Protein AF-A0A7Y5KSD4-F1 (afdb_monomer)

Sequence (475 aa):
MSKFKLSRRFFLRGAGGVAIALPLLDVMSPRTSRAAEGPKRYLVCFGGQSLGADNDTRHNLYVPDATGPLTAPFKLALAPLEGVKDRITVVSNLEIPAATGGTPPAAGRPSGFHATSLGPLFSGMRSSDNRAHSITSDQVVANAVGQETTFASLVYRVQAGWYLADSQPVGRDLMSYRGDGDPIDATVSPKQAFDSLFYNFATPDDPAASAEQDFKWRARKSVLDLVERRSERLVSKLSGADRQRLEKHWDEIRDLEMRISALPPVASGACEVPTDPGADPAQGGDNQSADVYDTNVGYSGEEQRATVFCDLVQMAFACDLTRASTLMFTMAQSHMMMNELTGDATDQHELGHGGAPGGTEAVSRGIAWHMKHFGRLVQMLADTPENGGSLLDSCAVVFLHEGGHGFGENEDNTSHSTENMACLVAGGAGGLVSGVHIDAGGLHPANVLITAMNAVGVDTNQLGEVTGTVPGLRG

Nearest PDB structures (foldseek):
  3lxq-assembly2_B  TM=6.053E-01  e=7.847E-03  Vibrio parahaemolyticus
  5m35-assembly1_B  TM=3.088E-01  e=5.120E+00  Homo sapiens

Structure (mmCIF, N/CA/C/O backbone):
data_AF-A0A7Y5KSD4-F1
#
_entry.id   AF-A0A7Y5KSD4-F1
#
loop_
_atom_site.group_PDB
_atom_site.id
_atom_site.type_symbol
_atom_site.label_atom_id
_atom_site.label_alt_id
_atom_site.label_comp_id
_atom_site.label_asym_id
_atom_site.label_entity_id
_atom_site.label_seq_id
_atom_site.pdbx_PDB_ins_code
_atom_site.Cartn_x
_atom_site.Cartn_y
_atom_site.Cartn_z
_atom_site.occupancy
_atom_site.B_iso_or_equiv
_atom_site.auth_seq_id
_atom_site.auth_comp_id
_atom_site.auth_asym_id
_atom_site.auth_atom_id
_atom_site.pdbx_PDB_model_num
ATOM 1 N N . MET A 1 1 ? -50.508 -5.362 17.317 1.00 37.38 1 MET A N 1
ATOM 2 C CA . MET A 1 1 ? -49.448 -6.011 18.119 1.00 37.38 1 MET A CA 1
ATOM 3 C C . MET A 1 1 ? -48.282 -5.042 18.235 1.00 37.38 1 MET A C 1
ATOM 5 O O . MET A 1 1 ? -47.738 -4.658 17.205 1.00 37.38 1 MET A O 1
ATOM 9 N N . SER A 1 2 ? -47.960 -4.559 19.438 1.00 36.62 2 SER A N 1
ATOM 10 C CA . SER A 1 2 ? -46.791 -3.695 19.637 1.00 36.62 2 SER A CA 1
ATOM 11 C C . SER A 1 2 ? -45.518 -4.515 19.405 1.00 36.62 2 SER A C 1
ATOM 13 O O . SER A 1 2 ? -45.383 -5.628 19.907 1.00 36.62 2 SER A O 1
ATOM 15 N N . LYS A 1 3 ? -44.603 -3.999 18.578 1.00 52.28 3 LYS A N 1
ATOM 16 C CA . LYS A 1 3 ? -43.315 -4.652 18.319 1.00 52.28 3 LYS A CA 1
ATOM 17 C C . LYS A 1 3 ? -42.427 -4.485 19.553 1.00 52.28 3 LYS A C 1
ATOM 19 O O . LYS A 1 3 ? -42.183 -3.361 19.986 1.00 52.28 3 LYS A O 1
ATOM 24 N N . PHE A 1 4 ? -41.976 -5.604 20.104 1.00 62.41 4 PHE A N 1
ATOM 25 C CA . PHE A 1 4 ? -41.055 -5.671 21.235 1.00 62.41 4 PHE A CA 1
ATOM 26 C C . PHE A 1 4 ? -39.717 -4.996 20.870 1.00 62.41 4 PHE A C 1
ATOM 28 O O . PHE A 1 4 ? -39.178 -5.256 19.796 1.00 62.41 4 PHE A O 1
ATOM 35 N N . LYS A 1 5 ? -39.212 -4.098 21.726 1.00 55.50 5 LYS A N 1
ATOM 36 C CA . LYS A 1 5 ? -37.935 -3.380 21.558 1.00 55.50 5 LYS A CA 1
ATOM 37 C C . LYS A 1 5 ? -37.132 -3.490 22.852 1.00 55.50 5 LYS A C 1
ATOM 39 O O . LYS A 1 5 ? -37.662 -3.147 23.909 1.00 55.50 5 LYS A O 1
ATOM 44 N N . LEU A 1 6 ? -35.870 -3.918 22.770 1.00 67.19 6 LEU A N 1
ATOM 45 C CA . LEU A 1 6 ? -34.928 -3.860 23.894 1.00 67.19 6 LEU A CA 1
ATOM 46 C C . LEU A 1 6 ? -33.986 -2.663 23.742 1.00 67.19 6 LEU A C 1
ATOM 48 O O . LEU A 1 6 ? -33.566 -2.320 22.642 1.00 67.19 6 LEU A O 1
ATOM 52 N N . SER A 1 7 ? -33.632 -2.042 24.865 1.00 60.62 7 SER A N 1
ATOM 53 C CA . SER A 1 7 ? -32.581 -1.022 24.922 1.00 60.62 7 SER A CA 1
ATOM 54 C C . SER A 1 7 ? -31.195 -1.672 24.873 1.00 60.62 7 SER A C 1
ATOM 56 O O . SER A 1 7 ? -31.001 -2.731 25.464 1.00 60.62 7 SER A O 1
ATOM 58 N N . ARG A 1 8 ? -30.204 -0.992 24.276 1.00 55.69 8 ARG A N 1
ATOM 59 C CA . ARG A 1 8 ? -28.777 -1.389 24.310 1.00 55.69 8 ARG A CA 1
ATOM 60 C C . ARG A 1 8 ? -28.198 -1.484 25.730 1.00 55.69 8 ARG A C 1
ATOM 62 O O . ARG A 1 8 ? -27.155 -2.083 25.929 1.00 55.69 8 ARG A O 1
ATOM 69 N N . ARG A 1 9 ? -28.871 -0.891 26.725 1.00 62.00 9 ARG A N 1
ATOM 70 C CA . ARG A 1 9 ? -28.503 -0.965 28.154 1.00 62.00 9 ARG A CA 1
ATOM 71 C C . ARG A 1 9 ? -29.255 -2.066 28.908 1.00 62.00 9 ARG A C 1
ATOM 73 O O . ARG A 1 9 ? -29.372 -2.002 30.131 1.00 62.00 9 ARG A O 1
ATOM 80 N N . PHE A 1 10 ? -29.860 -3.012 28.197 1.00 60.31 10 PHE A N 1
ATOM 81 C CA . PHE A 1 10 ? -30.589 -4.104 28.822 1.00 60.31 10 PHE A CA 1
ATOM 82 C C . PHE A 1 10 ? -29.616 -5.202 29.262 1.00 60.31 10 PHE A C 1
ATOM 84 O O . PHE A 1 10 ? -28.890 -5.760 28.447 1.00 60.31 10 PHE A O 1
ATOM 91 N N . PHE A 1 11 ? -29.638 -5.520 30.554 1.00 62.69 11 PHE A N 1
ATOM 92 C CA . PHE A 1 11 ? -28.851 -6.592 31.159 1.00 62.69 11 PHE A CA 1
ATOM 93 C C 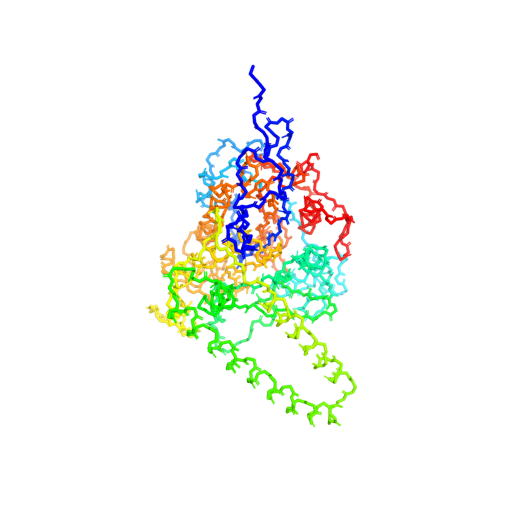. PHE A 1 11 ? -29.788 -7.681 31.667 1.00 62.69 11 PHE A C 1
ATOM 95 O O . PHE A 1 11 ? -30.827 -7.375 32.264 1.00 62.69 11 PHE A O 1
ATOM 102 N N . LEU A 1 12 ? -29.402 -8.946 31.498 1.00 55.97 12 LEU A N 1
ATOM 103 C CA . LEU A 1 12 ? -30.064 -10.036 32.206 1.00 55.97 12 LEU A CA 1
ATOM 104 C C . LEU A 1 12 ? -29.609 -9.997 33.666 1.00 55.97 12 LEU A C 1
ATOM 106 O O . LEU A 1 12 ? -28.431 -10.191 33.963 1.00 55.97 12 LEU A O 1
ATOM 110 N N . ARG A 1 13 ? -30.543 -9.704 34.575 1.00 52.41 13 ARG A N 1
ATOM 111 C CA . ARG A 1 13 ? -30.300 -9.738 36.022 1.00 52.41 13 ARG A CA 1
ATOM 112 C C . ARG A 1 13 ? -30.626 -11.129 36.550 1.00 52.41 13 ARG A C 1
ATOM 114 O O . ARG A 1 13 ? -31.793 -11.515 36.577 1.00 52.41 13 ARG A O 1
ATOM 121 N N . GLY A 1 14 ? -29.601 -11.866 36.967 1.00 52.81 14 GLY A N 1
ATOM 122 C CA . GLY A 1 14 ? -29.761 -13.146 37.653 1.00 52.81 14 GLY A CA 1
ATOM 123 C C . GLY A 1 14 ? -30.174 -12.972 39.119 1.00 52.81 14 GLY A C 1
ATOM 124 O O . GLY A 1 14 ? -29.907 -11.939 39.743 1.00 52.81 14 GLY A O 1
ATOM 125 N N . ALA A 1 15 ? -30.799 -14.003 39.693 1.00 42.38 15 ALA A N 1
ATOM 126 C CA . ALA A 1 15 ? -31.013 -14.088 41.136 1.00 42.38 15 ALA A CA 1
ATOM 127 C C . ALA A 1 15 ? -29.639 -14.182 41.830 1.00 42.38 15 ALA A C 1
ATOM 129 O O . ALA A 1 15 ? -28.967 -15.202 41.734 1.00 42.38 15 ALA A O 1
ATOM 130 N N . GLY A 1 16 ? -29.194 -13.086 42.452 1.00 50.91 16 GLY A N 1
ATOM 131 C CA . GLY A 1 16 ? -27.855 -12.962 43.051 1.00 50.91 16 GLY A CA 1
ATOM 132 C C . GLY A 1 16 ? -27.068 -11.708 42.649 1.00 50.91 16 GLY A C 1
ATOM 133 O O . GLY A 1 16 ? -25.951 -11.529 43.115 1.00 50.91 16 GLY A O 1
ATOM 134 N N . GLY A 1 17 ? -27.622 -10.826 41.807 1.00 48.84 17 GLY A N 1
ATOM 135 C CA . GLY A 1 17 ? -26.983 -9.545 41.462 1.00 48.84 17 GLY A CA 1
ATOM 136 C C . GLY A 1 17 ? -25.966 -9.613 40.317 1.00 48.84 17 GLY A C 1
ATOM 137 O O . GLY A 1 17 ? -25.404 -8.586 39.948 1.00 48.84 17 GLY A O 1
ATOM 138 N N . VAL A 1 18 ? -25.774 -10.788 39.710 1.00 38.56 18 VAL A N 1
ATOM 139 C CA . VAL A 1 18 ? -24.980 -10.950 38.484 1.00 38.56 18 VAL A CA 1
ATOM 140 C C . VAL A 1 18 ? -25.740 -10.329 37.308 1.00 38.56 18 VAL A C 1
ATOM 142 O O . VAL A 1 18 ? -26.896 -10.680 37.050 1.00 38.56 18 VAL A O 1
ATOM 145 N N . ALA A 1 19 ? -25.095 -9.394 36.611 1.00 46.62 19 ALA A N 1
ATOM 146 C CA . ALA A 1 19 ? -25.583 -8.803 35.372 1.00 46.62 19 ALA A CA 1
ATOM 147 C C . ALA A 1 19 ? -24.776 -9.373 34.202 1.00 46.62 19 ALA A C 1
ATOM 149 O O . ALA A 1 19 ? -23.569 -9.163 34.128 1.00 46.62 19 ALA A O 1
ATOM 150 N N . ILE A 1 20 ? -25.442 -10.088 33.297 1.00 46.00 20 ILE A N 1
ATOM 151 C CA . ILE A 1 20 ? -24.825 -10.564 32.054 1.00 46.00 20 ILE A CA 1
ATOM 152 C C . ILE A 1 20 ? -25.153 -9.544 30.963 1.00 46.00 20 ILE A C 1
ATOM 154 O O . ILE A 1 20 ? -26.330 -9.256 30.708 1.00 46.00 20 ILE A O 1
ATOM 158 N N . ALA A 1 21 ? -24.112 -8.962 30.362 1.00 46.50 21 ALA A N 1
ATOM 159 C CA . ALA A 1 21 ? -24.254 -8.135 29.171 1.00 46.50 21 ALA A CA 1
ATOM 160 C C . ALA A 1 21 ? -24.709 -9.025 28.010 1.00 46.50 21 ALA A C 1
ATOM 162 O O . ALA A 1 21 ? -24.154 -10.099 27.789 1.00 46.50 21 ALA A O 1
ATOM 163 N N . LEU A 1 22 ? -25.751 -8.601 27.298 1.00 44.75 22 LEU A N 1
ATOM 164 C CA . LEU A 1 22 ? -26.203 -9.312 26.109 1.00 44.75 22 LEU A CA 1
ATOM 165 C C . LEU A 1 22 ? -25.326 -8.916 24.912 1.00 44.75 22 LEU A C 1
ATOM 167 O O . LEU A 1 22 ? -25.026 -7.727 24.775 1.00 44.75 22 LEU A O 1
ATOM 171 N N . PRO A 1 23 ? -24.973 -9.858 24.018 1.00 48.41 23 PRO A N 1
ATOM 172 C CA . PRO A 1 23 ? -24.461 -9.501 22.700 1.00 48.41 23 PRO A CA 1
ATOM 173 C C . PRO A 1 23 ? -25.489 -8.626 21.970 1.00 48.41 23 PRO A C 1
ATOM 175 O O . PRO A 1 23 ? -26.685 -8.674 22.273 1.00 48.41 23 PRO A O 1
ATOM 178 N N . LEU A 1 24 ? -25.037 -7.797 21.028 1.00 50.56 24 LEU A N 1
ATOM 179 C CA . LEU A 1 24 ? -25.923 -6.882 20.311 1.00 50.56 24 LEU A CA 1
ATOM 180 C C . LEU A 1 24 ? -26.962 -7.689 19.509 1.00 50.56 24 LEU A C 1
ATOM 182 O O . LEU A 1 24 ? -26.649 -8.277 18.481 1.00 50.56 24 LEU A O 1
ATOM 186 N N . LEU A 1 25 ? -28.204 -7.741 19.996 1.00 57.50 25 LEU A N 1
ATOM 187 C CA . LEU A 1 25 ? -29.290 -8.466 19.335 1.00 57.50 25 LEU A CA 1
ATOM 188 C C . LEU A 1 25 ? -29.977 -7.568 18.301 1.00 57.50 25 LEU A C 1
ATOM 190 O O . LEU A 1 25 ? -30.224 -6.393 18.571 1.00 57.50 25 LEU A O 1
ATOM 194 N N . ASP A 1 26 ? -30.424 -8.132 17.177 1.00 53.72 26 ASP A N 1
ATOM 195 C CA . ASP A 1 26 ? -31.157 -7.405 16.122 1.00 53.72 26 ASP A CA 1
ATOM 196 C C . ASP A 1 26 ? -32.378 -6.622 16.632 1.00 53.72 26 ASP A C 1
ATOM 198 O O . ASP A 1 26 ? -32.757 -5.587 16.083 1.00 53.72 26 ASP A O 1
ATOM 202 N N . VAL A 1 27 ? -33.002 -7.092 17.717 1.00 59.44 27 VAL A N 1
ATOM 203 C CA . VAL A 1 27 ? -34.149 -6.438 18.372 1.00 59.44 27 VAL A CA 1
ATOM 204 C C . VAL A 1 27 ? -33.781 -5.117 19.075 1.00 59.44 27 VAL A C 1
ATOM 206 O O . VAL A 1 27 ? -34.668 -4.340 19.439 1.00 59.44 27 VAL A O 1
ATOM 209 N N . MET A 1 28 ? -32.484 -4.857 19.266 1.00 58.91 28 MET A N 1
ATOM 210 C CA . MET A 1 28 ? -31.927 -3.638 19.865 1.0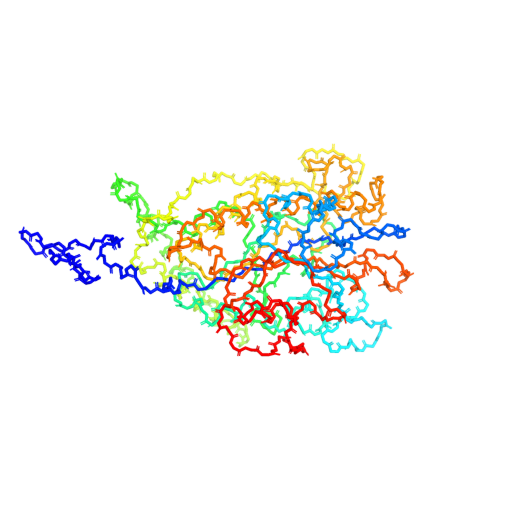0 58.91 28 MET A CA 1
ATOM 211 C C . MET A 1 28 ? -31.524 -2.583 18.824 1.00 58.91 28 MET A C 1
ATOM 213 O O . MET A 1 28 ? -31.194 -1.455 19.200 1.00 58.91 28 MET A O 1
ATOM 217 N N . SER A 1 29 ? -31.580 -2.915 17.529 1.00 51.03 29 SER A N 1
ATOM 218 C CA . SER A 1 29 ? -31.289 -1.995 16.426 1.00 51.03 29 SER A CA 1
ATOM 219 C C . SER A 1 29 ? -32.584 -1.529 15.741 1.00 51.03 29 SER A C 1
ATOM 221 O O . SER A 1 29 ? -33.428 -2.347 15.361 1.00 51.03 29 SER A O 1
ATOM 223 N N . PRO A 1 30 ? -32.805 -0.212 15.566 1.00 43.34 30 PRO A N 1
ATOM 224 C CA . PRO A 1 30 ? -33.944 0.269 14.799 1.00 43.34 30 PRO A CA 1
ATOM 225 C C . PRO A 1 30 ? -33.778 -0.118 13.321 1.00 43.34 30 PRO A C 1
ATOM 227 O O . PRO A 1 30 ? -32.923 0.418 12.631 1.00 43.34 30 PRO A O 1
ATOM 230 N N . ARG A 1 31 ? -34.644 -1.009 12.815 1.00 46.81 31 ARG A N 1
ATOM 231 C CA . ARG A 1 31 ? -34.702 -1.476 11.406 1.00 46.81 31 ARG A CA 1
ATOM 232 C C . ARG A 1 31 ? -35.009 -0.385 10.353 1.00 46.81 31 ARG A C 1
ATOM 234 O O . ARG A 1 31 ? -35.416 -0.719 9.247 1.00 46.81 31 ARG A O 1
ATOM 241 N N . THR A 1 32 ? -34.896 0.904 10.675 1.00 42.53 32 THR A N 1
ATOM 242 C CA . THR A 1 32 ? -35.321 2.006 9.786 1.00 42.53 32 THR A CA 1
ATOM 243 C C . THR A 1 32 ? -34.389 3.218 9.768 1.00 42.53 32 THR A C 1
ATOM 245 O O . THR A 1 32 ? -34.826 4.301 9.393 1.00 42.53 32 THR A O 1
ATOM 248 N N . SER A 1 33 ? -33.119 3.089 10.143 1.00 35.69 33 SER A N 1
ATOM 249 C CA . SER A 1 33 ? -32.120 4.114 9.822 1.00 35.69 33 SER A CA 1
ATOM 250 C C . SER A 1 33 ? -31.093 3.523 8.869 1.00 35.69 33 SER A C 1
ATOM 252 O O . SER A 1 33 ? -30.766 2.345 8.995 1.00 35.69 33 SER A O 1
ATOM 254 N N . ARG A 1 34 ? -30.585 4.344 7.937 1.00 42.62 34 ARG A N 1
ATOM 255 C CA . ARG A 1 34 ? -29.259 4.182 7.310 1.00 42.62 34 ARG A CA 1
ATOM 256 C C . ARG A 1 34 ? -28.337 3.439 8.286 1.00 42.62 34 ARG A C 1
ATOM 258 O O . ARG A 1 34 ? -28.354 3.804 9.467 1.00 42.62 34 ARG A O 1
ATOM 265 N N . ALA A 1 35 ? -27.632 2.407 7.810 1.00 42.16 35 ALA A N 1
ATOM 266 C CA . ALA A 1 35 ? -26.629 1.679 8.587 1.00 42.16 35 ALA A CA 1
ATOM 267 C C . ALA A 1 35 ? -25.910 2.673 9.506 1.00 42.16 35 ALA A C 1
ATOM 269 O O . ALA A 1 35 ? -25.418 3.695 9.022 1.00 42.16 35 ALA A O 1
ATOM 270 N N . ALA A 1 36 ? -25.983 2.466 10.825 1.00 46.34 36 ALA A N 1
ATOM 271 C CA . ALA A 1 36 ? -25.229 3.308 11.744 1.00 46.34 36 ALA A CA 1
ATOM 272 C C . ALA A 1 36 ? -23.771 3.233 11.282 1.00 46.34 36 ALA A C 1
ATOM 274 O O . ALA A 1 36 ? -23.275 2.122 11.105 1.00 46.34 36 ALA A O 1
ATOM 275 N N . GLU A 1 37 ? -23.142 4.373 10.981 1.00 63.62 37 GLU A N 1
ATOM 276 C CA . GLU A 1 37 ? -21.786 4.357 10.436 1.00 63.62 37 GLU A CA 1
ATOM 277 C C . GLU A 1 37 ? -20.867 3.659 11.440 1.00 63.62 37 GLU A C 1
ATOM 279 O O . GLU A 1 37 ? -20.692 4.131 12.564 1.00 63.62 37 GLU A O 1
ATOM 284 N N . GLY A 1 38 ? -20.356 2.491 11.045 1.00 71.00 38 GLY A N 1
ATOM 285 C CA . GLY A 1 38 ? -19.328 1.777 11.787 1.00 71.00 38 GLY A CA 1
ATOM 286 C C . GLY A 1 38 ? -18.033 2.585 11.847 1.00 71.00 38 GLY A C 1
ATOM 287 O O . GLY A 1 38 ? -17.894 3.581 11.121 1.00 71.00 38 GLY A O 1
ATOM 288 N N . PRO A 1 39 ? -17.086 2.177 12.705 1.00 88.62 39 PRO A N 1
ATOM 289 C CA . PRO A 1 39 ? -15.788 2.826 12.765 1.00 88.62 39 PRO A CA 1
ATOM 290 C C . PRO A 1 39 ? -15.125 2.799 11.386 1.00 88.62 39 PRO A C 1
ATOM 292 O O . PRO A 1 39 ? -15.092 1.771 10.712 1.00 88.62 39 PRO A O 1
ATOM 295 N N . LYS A 1 40 ? -14.626 3.954 10.940 1.00 93.81 40 LYS A N 1
ATOM 296 C CA . LYS A 1 40 ? -13.926 4.049 9.659 1.00 93.81 40 LYS A CA 1
ATOM 297 C C . LYS A 1 40 ? -12.508 3.519 9.811 1.00 93.81 40 LYS A C 1
ATOM 299 O O . LYS A 1 40 ? -11.871 3.745 10.840 1.00 93.81 40 LYS A O 1
ATOM 304 N N . ARG A 1 41 ? -12.027 2.819 8.787 1.00 96.88 41 ARG A N 1
ATOM 305 C CA . ARG A 1 41 ? -10.729 2.138 8.810 1.00 96.88 41 ARG A CA 1
ATOM 306 C C . ARG A 1 41 ? -9.910 2.505 7.587 1.00 96.88 41 ARG A C 1
ATOM 308 O O . ARG A 1 41 ? -10.446 2.600 6.485 1.00 96.88 41 ARG A O 1
ATOM 315 N N . TYR A 1 42 ? -8.617 2.701 7.785 1.00 98.56 42 TYR A N 1
ATOM 316 C CA . TYR A 1 42 ? -7.686 3.140 6.756 1.00 98.56 42 TYR A CA 1
ATOM 317 C C . TYR A 1 42 ? -6.541 2.149 6.607 1.00 98.56 42 TYR A C 1
ATOM 319 O O . TYR A 1 42 ? -5.934 1.745 7.600 1.00 98.56 42 TYR A O 1
ATOM 327 N N . LEU A 1 43 ? -6.245 1.771 5.368 1.00 98.75 43 LEU A N 1
ATOM 328 C CA . LEU A 1 43 ? -5.151 0.864 5.051 1.00 98.75 43 LEU A CA 1
ATOM 329 C C . LEU A 1 43 ? -4.377 1.351 3.829 1.00 98.75 43 LEU A C 1
ATOM 331 O O . LEU A 1 43 ? -4.970 1.604 2.781 1.00 98.75 43 LEU A O 1
ATOM 335 N N . VAL A 1 44 ? -3.051 1.413 3.947 1.00 98.75 44 VAL A N 1
ATOM 336 C CA . VAL A 1 44 ? -2.149 1.631 2.809 1.00 98.75 44 VAL A CA 1
ATOM 337 C C . VAL A 1 44 ? -1.323 0.376 2.567 1.00 98.75 44 VAL A C 1
ATOM 339 O O . VAL A 1 44 ? -0.549 -0.056 3.418 1.00 98.75 44 VAL A O 1
ATOM 342 N N . CYS A 1 45 ? -1.472 -0.206 1.387 1.00 98.88 45 CYS A N 1
ATOM 343 C CA . CYS A 1 45 ? -0.668 -1.310 0.895 1.00 98.88 45 CYS A CA 1
ATOM 344 C C . CYS A 1 45 ? 0.390 -0.810 -0.093 1.00 98.88 45 CYS A C 1
ATOM 346 O O . CYS A 1 45 ? 0.179 0.190 -0.784 1.00 98.88 45 CYS A O 1
ATOM 348 N N . PHE A 1 46 ? 1.501 -1.536 -0.199 1.00 98.88 46 PHE A N 1
ATOM 349 C CA . PHE A 1 46 ? 2.566 -1.225 -1.151 1.00 98.88 46 PHE A CA 1
ATOM 350 C C . PHE A 1 46 ? 3.154 -2.469 -1.813 1.00 98.88 46 PHE A C 1
ATOM 352 O O . PHE A 1 46 ? 3.446 -3.461 -1.137 1.00 98.88 46 PHE A O 1
ATOM 359 N N . GLY A 1 47 ? 3.363 -2.384 -3.125 1.00 98.44 47 GLY A N 1
ATOM 360 C CA . GLY A 1 47 ? 4.177 -3.308 -3.910 1.00 98.44 47 GLY A CA 1
ATOM 361 C C . GLY A 1 47 ? 5.405 -2.585 -4.453 1.00 98.44 47 GLY A C 1
ATOM 362 O O . GLY A 1 47 ? 5.280 -1.616 -5.199 1.00 98.44 47 GLY A O 1
ATOM 363 N N . GLY A 1 48 ? 6.593 -3.060 -4.088 1.00 97.44 48 GLY A N 1
ATOM 364 C CA . GLY A 1 48 ? 7.875 -2.507 -4.534 1.00 97.44 48 GLY A CA 1
ATOM 365 C C . GLY A 1 48 ? 8.244 -2.906 -5.961 1.00 97.44 48 GLY A C 1
ATOM 366 O O . GLY A 1 48 ? 9.256 -3.573 -6.172 1.00 97.44 48 GLY A O 1
ATOM 367 N N . GLN A 1 49 ? 7.358 -2.610 -6.910 1.00 97.44 49 GLN A N 1
ATOM 368 C CA . GLN A 1 49 ? 7.570 -2.831 -8.333 1.00 97.44 49 GLN A CA 1
ATOM 369 C C . GLN A 1 49 ? 6.945 -1.689 -9.138 1.00 97.44 49 GLN A C 1
ATOM 371 O O . GLN A 1 49 ? 5.855 -1.218 -8.816 1.00 97.44 49 GLN A O 1
ATOM 376 N N . SER A 1 50 ? 7.636 -1.256 -10.186 1.00 97.19 50 SER A N 1
ATOM 377 C CA . SER A 1 50 ? 7.129 -0.287 -11.159 1.00 97.19 50 SER A CA 1
ATOM 378 C C . SER A 1 50 ? 6.237 -0.956 -12.206 1.00 97.19 50 SER A C 1
ATOM 380 O O . SER A 1 50 ? 6.315 -2.159 -12.431 1.00 97.19 50 SER A O 1
ATOM 382 N N . LEU A 1 51 ? 5.378 -0.192 -12.884 1.00 97.25 51 LEU A N 1
ATOM 383 C CA . LEU A 1 51 ? 4.354 -0.762 -13.776 1.00 97.25 51 LEU A CA 1
ATOM 384 C C . LEU A 1 51 ? 4.889 -1.318 -15.109 1.00 97.25 51 LEU A C 1
ATOM 386 O O . LEU A 1 51 ? 4.136 -1.982 -15.830 1.00 97.25 51 LEU A O 1
ATOM 390 N N . GLY A 1 52 ? 6.151 -1.038 -15.440 1.00 94.44 52 GLY A N 1
ATOM 391 C CA . GLY A 1 52 ? 6.759 -1.343 -16.731 1.00 94.44 52 GLY A CA 1
ATOM 392 C C . GLY A 1 52 ? 8.172 -1.900 -16.652 1.00 94.44 52 GLY A C 1
ATOM 393 O O . GLY A 1 52 ? 8.794 -1.905 -15.595 1.00 94.44 52 GLY A O 1
ATOM 394 N N . ALA A 1 53 ? 8.657 -2.365 -17.802 1.00 95.69 53 ALA A N 1
ATOM 395 C CA . ALA A 1 53 ? 10.028 -2.831 -17.993 1.00 95.69 53 ALA A CA 1
ATOM 396 C C . ALA A 1 53 ? 10.811 -1.822 -18.838 1.00 95.69 53 ALA A C 1
ATOM 398 O O . ALA A 1 53 ? 10.223 -1.099 -19.650 1.00 95.69 53 ALA A O 1
ATOM 399 N N . ASP A 1 54 ? 12.128 -1.811 -18.675 1.00 95.25 54 ASP A N 1
ATOM 400 C CA . ASP A 1 54 ? 13.018 -0.921 -19.405 1.00 95.25 54 ASP A CA 1
ATOM 401 C C . ASP A 1 54 ? 12.941 -1.162 -20.911 1.00 95.25 54 ASP A C 1
ATOM 403 O O . ASP A 1 54 ? 12.984 -2.293 -21.401 1.00 95.25 54 ASP A O 1
ATOM 407 N N . ASN A 1 55 ? 12.830 -0.064 -21.657 1.00 92.94 55 ASN A N 1
ATOM 408 C CA . ASN A 1 55 ? 12.844 -0.025 -23.114 1.00 92.94 55 ASN A CA 1
ATOM 409 C C . ASN A 1 55 ? 11.779 -0.913 -23.804 1.00 92.94 55 ASN A C 1
ATOM 411 O O . ASN A 1 55 ? 11.875 -1.176 -25.005 1.00 92.94 55 ASN A O 1
ATOM 415 N N . ASP A 1 56 ? 10.719 -1.321 -23.093 1.00 93.38 56 ASP A N 1
ATOM 416 C CA . ASP A 1 56 ? 9.588 -2.062 -23.661 1.00 93.38 56 ASP A CA 1
ATOM 417 C C . ASP A 1 56 ? 8.469 -1.106 -24.112 1.00 93.38 56 ASP A C 1
ATOM 419 O O . ASP A 1 56 ? 7.920 -0.319 -23.340 1.00 93.38 56 ASP A O 1
ATOM 423 N N . THR A 1 57 ? 8.094 -1.196 -25.388 1.00 92.38 57 THR A N 1
ATOM 424 C CA . THR A 1 57 ? 7.013 -0.402 -26.004 1.00 92.38 57 THR A CA 1
ATOM 425 C C . THR A 1 57 ? 5.611 -0.728 -25.487 1.00 92.38 57 THR A C 1
ATOM 427 O O . THR A 1 57 ? 4.672 0.019 -25.747 1.00 92.38 57 THR A O 1
ATOM 430 N N . ARG A 1 58 ? 5.431 -1.855 -24.786 1.00 91.69 58 ARG A N 1
ATOM 431 C CA . ARG A 1 58 ? 4.141 -2.203 -24.167 1.00 91.69 58 ARG A CA 1
ATOM 432 C C . ARG A 1 58 ? 3.842 -1.349 -22.948 1.00 91.69 58 ARG A C 1
ATOM 434 O O . ARG A 1 58 ? 2.674 -1.247 -22.582 1.00 91.69 58 ARG A O 1
ATOM 441 N N . HIS A 1 59 ? 4.876 -0.747 -22.360 1.00 91.44 59 HIS A N 1
ATOM 442 C CA . HIS A 1 59 ? 4.832 0.145 -21.211 1.00 91.44 59 HIS A CA 1
ATOM 443 C C . HIS A 1 59 ? 4.281 -0.478 -19.922 1.00 91.44 59 HIS A C 1
ATOM 445 O O . HIS A 1 59 ? 5.017 -0.592 -18.954 1.00 91.44 59 HIS A O 1
ATOM 451 N N . ASN A 1 60 ? 3.012 -0.893 -19.884 1.00 95.81 60 ASN A N 1
ATOM 452 C CA . ASN A 1 60 ? 2.412 -1.595 -18.752 1.00 95.81 60 ASN A CA 1
ATOM 453 C C . ASN A 1 60 ? 1.281 -2.544 -19.197 1.00 95.81 60 ASN A C 1
ATOM 455 O O . ASN A 1 60 ? 0.575 -2.291 -20.174 1.00 95.81 60 ASN A O 1
ATOM 459 N N . LEU A 1 61 ? 1.042 -3.612 -18.427 1.00 97.94 61 LEU A N 1
ATOM 460 C CA . LEU A 1 61 ? -0.172 -4.439 -18.528 1.00 97.94 61 LEU A CA 1
ATOM 461 C C . LEU A 1 61 ? -0.998 -4.340 -17.239 1.00 97.94 61 LEU A C 1
ATOM 463 O O . LEU A 1 61 ? -1.471 -5.348 -16.710 1.00 97.94 61 LEU A O 1
ATOM 467 N N . TYR A 1 62 ? -1.158 -3.108 -16.752 1.00 98.38 62 TYR A N 1
ATOM 468 C CA . TYR A 1 62 ? -1.826 -2.779 -15.496 1.00 98.38 62 TYR A CA 1
ATOM 469 C C . TYR A 1 62 ? -3.034 -1.863 -15.713 1.00 98.38 62 TYR A C 1
ATOM 471 O O . TYR A 1 62 ? -4.159 -2.228 -15.383 1.00 98.38 62 TYR A O 1
ATOM 479 N N . VAL A 1 63 ? -2.823 -0.689 -16.312 1.00 98.38 63 VAL A N 1
ATOM 480 C CA . VAL A 1 63 ? -3.853 0.348 -16.457 1.00 98.38 63 VAL A CA 1
ATOM 481 C C . VAL A 1 63 ? -4.894 -0.081 -17.503 1.00 98.38 63 VAL A C 1
ATOM 483 O O . VAL A 1 63 ? -4.503 -0.436 -18.620 1.00 98.38 63 VAL A O 1
ATOM 486 N N . PRO A 1 64 ? -6.208 -0.064 -17.196 1.00 98.06 64 PRO A N 1
ATOM 487 C CA . PRO A 1 64 ? -7.259 -0.325 -18.180 1.00 98.06 64 PRO A CA 1
ATOM 488 C C . PRO A 1 64 ? -7.210 0.652 -19.361 1.00 98.06 64 PRO A C 1
ATOM 490 O O . PRO A 1 64 ? -6.918 1.830 -19.183 1.00 98.06 64 PRO A O 1
ATOM 493 N N . ASP A 1 65 ? -7.555 0.186 -20.563 1.00 95.88 65 ASP A N 1
ATOM 494 C CA . ASP A 1 65 ? -7.429 0.997 -21.788 1.00 95.88 65 ASP A CA 1
ATOM 495 C C . ASP A 1 65 ? -8.422 2.167 -21.870 1.00 95.88 65 ASP A C 1
ATOM 497 O O . ASP A 1 65 ? -8.163 3.155 -22.553 1.00 95.88 65 ASP A O 1
ATOM 501 N N . ALA A 1 66 ? -9.566 2.062 -21.191 1.00 96.94 66 ALA A N 1
ATOM 502 C CA . ALA A 1 66 ? -10.607 3.085 -21.177 1.00 96.94 66 ALA A CA 1
ATOM 503 C C . ALA A 1 66 ? -10.876 3.570 -19.751 1.00 96.94 66 ALA A C 1
ATOM 505 O O . ALA A 1 66 ? -10.876 2.778 -18.806 1.00 96.94 66 ALA A O 1
ATOM 506 N N . THR A 1 67 ? -11.121 4.871 -19.604 1.00 98.19 67 THR A N 1
ATOM 507 C CA . THR A 1 67 ? -11.609 5.483 -18.362 1.00 98.19 67 THR A CA 1
ATOM 508 C C . THR A 1 67 ? -13.114 5.256 -18.190 1.00 98.19 67 THR A C 1
ATOM 510 O O . THR A 1 67 ? -13.824 4.890 -19.130 1.00 98.19 67 THR A O 1
ATOM 513 N N . GLY A 1 68 ? -13.620 5.475 -16.976 1.00 98.06 68 GLY A N 1
ATOM 514 C CA . GLY A 1 68 ? -15.016 5.229 -16.619 1.00 98.06 68 GLY A CA 1
ATOM 515 C C . GLY A 1 68 ? -15.258 3.797 -16.124 1.00 98.06 68 GLY A C 1
ATOM 516 O O . GLY A 1 68 ? -14.358 3.202 -15.535 1.00 98.06 68 GLY A O 1
ATOM 517 N N . PRO A 1 69 ? -16.472 3.241 -16.287 1.00 98.25 69 PRO A N 1
ATOM 518 C CA . PRO A 1 69 ? -16.820 1.933 -15.732 1.00 98.25 69 PRO A CA 1
ATOM 519 C C . PRO A 1 69 ? -15.885 0.800 -16.182 1.00 98.25 69 PRO A C 1
ATOM 521 O O . PRO A 1 69 ? -15.656 0.601 -17.379 1.00 98.25 69 PRO A O 1
ATOM 524 N N . LEU A 1 70 ? -15.406 0.006 -15.222 1.00 97.75 70 LEU A N 1
ATOM 525 C CA . LEU A 1 70 ? -14.553 -1.160 -15.464 1.00 97.75 70 LEU A CA 1
ATOM 526 C C . LEU A 1 70 ? -15.379 -2.310 -16.058 1.00 97.75 70 LEU A C 1
ATOM 528 O O . LEU A 1 70 ? -15.939 -3.134 -15.342 1.00 97.75 70 LEU A O 1
ATOM 532 N N . THR A 1 71 ? -15.475 -2.349 -17.387 1.00 95.88 71 THR A N 1
ATOM 533 C CA . THR A 1 71 ? -16.300 -3.329 -18.125 1.00 95.88 71 THR A CA 1
ATOM 534 C C . THR A 1 71 ? -15.485 -4.345 -18.920 1.00 95.88 71 THR A C 1
ATOM 536 O O . THR A 1 71 ? -15.951 -5.459 -19.152 1.00 95.88 71 THR A O 1
ATOM 539 N N . ALA A 1 72 ? -14.265 -3.989 -19.325 1.00 96.94 72 ALA A N 1
ATOM 540 C CA . ALA A 1 72 ? -13.355 -4.895 -20.016 1.00 96.94 72 ALA A CA 1
ATOM 541 C C . ALA A 1 72 ? -12.689 -5.880 -19.031 1.00 96.94 72 ALA A C 1
ATOM 543 O O . ALA A 1 72 ? -12.553 -5.557 -17.844 1.00 96.94 72 ALA A O 1
ATOM 544 N N . PRO A 1 73 ? -12.251 -7.069 -19.490 1.00 97.75 73 PRO A N 1
ATOM 545 C CA . PRO A 1 73 ? -11.391 -7.954 -18.704 1.00 97.75 73 PRO A CA 1
ATOM 546 C C . PRO A 1 73 ? -10.131 -7.230 -18.224 1.00 97.75 73 PRO A C 1
ATOM 548 O O . PRO A 1 73 ? -9.583 -6.396 -18.950 1.00 97.75 73 PRO A O 1
ATOM 551 N N . PHE A 1 74 ? -9.666 -7.538 -17.013 1.00 98.31 74 PHE A N 1
ATOM 552 C CA . PHE A 1 74 ? -8.420 -6.949 -16.533 1.00 98.31 74 PHE A CA 1
ATOM 553 C C . PHE A 1 74 ? -7.203 -7.458 -17.313 1.00 98.31 74 PHE A C 1
ATOM 555 O O . PHE A 1 74 ? -7.148 -8.608 -17.751 1.00 98.31 74 PHE A O 1
ATOM 562 N N . LYS A 1 75 ? -6.209 -6.575 -17.470 1.00 98.44 75 LYS A N 1
ATOM 563 C CA . LYS A 1 75 ? -4.894 -6.916 -18.025 1.00 98.44 75 LYS A CA 1
ATOM 564 C C . LYS A 1 75 ? -4.122 -7.823 -17.062 1.00 98.44 75 LYS A C 1
ATOM 566 O O . LYS A 1 75 ? -4.492 -7.949 -15.898 1.00 98.44 75 LYS A O 1
ATOM 571 N N . LEU A 1 76 ? -3.032 -8.424 -17.546 1.00 98.50 76 LEU A N 1
ATOM 572 C CA . LEU A 1 76 ? -2.257 -9.449 -16.836 1.00 98.50 76 LEU A CA 1
ATOM 573 C C . LEU A 1 76 ? -1.953 -9.093 -15.372 1.00 98.50 76 LEU A C 1
ATOM 575 O O . LEU A 1 76 ? -2.200 -9.918 -14.497 1.00 98.50 76 LEU A O 1
ATOM 579 N N . ALA A 1 77 ? -1.483 -7.872 -15.100 1.00 98.56 77 ALA A N 1
ATOM 580 C CA . ALA A 1 77 ? -1.119 -7.465 -13.746 1.00 98.56 77 ALA A CA 1
ATOM 581 C C . ALA A 1 77 ? -2.331 -7.376 -12.801 1.00 98.56 77 ALA A C 1
ATOM 583 O O . ALA A 1 77 ? -2.203 -7.666 -11.618 1.00 98.56 77 ALA A O 1
ATOM 584 N N . LEU A 1 78 ? -3.514 -7.017 -13.315 1.00 98.75 78 LEU A N 1
ATOM 585 C CA . LEU A 1 78 ? -4.754 -6.878 -12.541 1.00 98.75 78 LEU A CA 1
ATOM 586 C C . LEU A 1 78 ? -5.676 -8.105 -12.615 1.00 98.75 78 LEU A C 1
ATOM 588 O O . LEU A 1 78 ? -6.696 -8.134 -11.931 1.00 98.75 78 LEU A O 1
ATOM 592 N N . ALA A 1 79 ? -5.343 -9.121 -13.414 1.00 98.62 79 ALA A N 1
ATOM 593 C CA . ALA A 1 79 ? -6.178 -10.306 -13.618 1.00 98.62 79 ALA A CA 1
ATOM 594 C C . ALA A 1 79 ? -6.654 -10.983 -12.310 1.00 98.62 79 ALA A C 1
ATOM 596 O O . ALA A 1 79 ? -7.818 -11.386 -12.251 1.00 98.62 79 ALA A O 1
ATOM 597 N N . PRO A 1 80 ? -5.847 -11.060 -11.228 1.00 98.75 80 PRO A N 1
ATOM 598 C CA . PRO A 1 80 ? -6.302 -11.627 -9.954 1.00 98.75 80 PRO A CA 1
ATOM 599 C C . PRO A 1 80 ? -7.448 -10.861 -9.274 1.00 98.75 80 PRO A C 1
ATOM 601 O O . PRO A 1 80 ? -8.110 -11.413 -8.400 1.00 98.75 80 PRO A O 1
ATOM 604 N N . LEU A 1 81 ? -7.704 -9.608 -9.665 1.00 98.75 81 LEU A N 1
ATOM 605 C CA . LEU A 1 81 ? -8.753 -8.761 -9.090 1.00 98.75 81 LEU A CA 1
ATOM 606 C C . LEU A 1 81 ? -10.105 -8.895 -9.789 1.00 98.75 81 LEU A C 1
ATOM 608 O O . LEU A 1 81 ? -11.044 -8.194 -9.423 1.00 98.75 81 LEU A O 1
ATOM 612 N N . GLU A 1 82 ? -10.234 -9.768 -10.790 1.00 98.44 82 GLU A N 1
ATOM 613 C CA . GLU A 1 82 ? -11.465 -9.896 -11.580 1.00 98.44 82 GLU A CA 1
ATOM 614 C C . GLU A 1 82 ? -12.703 -10.144 -10.695 1.00 98.44 82 GLU A C 1
ATOM 616 O O . GLU A 1 82 ? -13.757 -9.564 -10.941 1.00 98.44 82 GLU A O 1
ATOM 621 N N . GLY A 1 83 ? -12.555 -10.924 -9.616 1.00 98.00 83 GLY A N 1
ATOM 622 C CA . GLY A 1 83 ? -13.633 -11.217 -8.662 1.00 98.00 83 GLY A CA 1
ATOM 623 C C . GLY A 1 83 ? -14.067 -10.044 -7.773 1.00 98.00 83 GLY A C 1
ATOM 624 O O . GLY A 1 83 ? -15.164 -10.086 -7.231 1.00 98.00 83 GLY A O 1
ATOM 625 N N . VAL A 1 84 ? -13.242 -8.997 -7.653 1.00 98.25 84 VAL A N 1
ATOM 626 C CA . VAL A 1 84 ? -13.507 -7.794 -6.837 1.00 98.25 84 VAL A CA 1
ATOM 627 C C . VAL A 1 84 ? -13.522 -6.514 -7.679 1.00 98.25 84 VAL A C 1
ATOM 629 O O . VAL A 1 84 ? -13.375 -5.410 -7.157 1.00 98.25 84 VAL A O 1
ATOM 632 N N . LYS A 1 85 ? -13.684 -6.638 -9.002 1.00 97.88 85 LYS A N 1
ATOM 633 C CA . LYS A 1 85 ? -13.631 -5.518 -9.955 1.00 97.88 85 LYS A CA 1
ATOM 634 C C . LYS A 1 85 ? -14.610 -4.391 -9.622 1.00 97.88 85 LYS A C 1
ATOM 636 O O . LYS A 1 85 ? -14.278 -3.222 -9.784 1.00 97.88 85 LYS A O 1
ATOM 641 N N . ASP A 1 86 ? -15.801 -4.730 -9.137 1.00 97.75 86 ASP A N 1
ATOM 642 C CA . ASP A 1 86 ? -16.844 -3.787 -8.718 1.00 97.75 86 ASP A CA 1
ATOM 643 C C . ASP A 1 86 ? -16.534 -3.080 -7.386 1.00 97.75 86 ASP A C 1
ATOM 645 O O . ASP A 1 86 ? -17.232 -2.137 -7.015 1.00 97.75 86 ASP A O 1
ATOM 649 N N . ARG A 1 87 ? -15.488 -3.513 -6.671 1.00 98.06 87 ARG A N 1
ATOM 650 C CA . ARG A 1 87 ? -15.077 -3.013 -5.348 1.00 98.06 87 ARG A CA 1
ATOM 651 C C . ARG A 1 87 ? -13.807 -2.176 -5.364 1.00 98.06 87 ARG A C 1
ATOM 653 O O . ARG A 1 87 ? -13.371 -1.726 -4.305 1.00 98.06 87 ARG A O 1
ATOM 660 N N . ILE A 1 88 ? -13.216 -1.981 -6.541 1.00 98.44 88 ILE A N 1
ATOM 661 C CA . ILE A 1 88 ? -11.974 -1.231 -6.703 1.00 98.44 88 ILE A CA 1
ATOM 662 C C . ILE A 1 88 ? -12.125 -0.110 -7.724 1.00 98.44 88 ILE A C 1
ATOM 664 O O . ILE A 1 88 ? -12.907 -0.197 -8.669 1.00 98.44 88 ILE A O 1
ATOM 668 N N . THR A 1 89 ? -11.317 0.922 -7.553 1.00 98.88 89 THR A N 1
ATOM 669 C CA . THR A 1 89 ? -11.107 2.002 -8.503 1.00 98.88 89 THR A CA 1
ATOM 670 C C . THR A 1 89 ? -9.648 2.012 -8.917 1.00 98.88 89 THR A C 1
ATOM 672 O O . THR A 1 89 ? -8.759 1.998 -8.066 1.00 98.88 89 THR A O 1
ATOM 675 N N . VAL A 1 90 ? -9.401 2.045 -10.225 1.00 98.94 90 VAL A N 1
ATOM 676 C CA . VAL A 1 90 ? -8.060 2.277 -10.770 1.00 98.94 90 VAL A CA 1
ATOM 677 C C . VAL A 1 90 ? -7.866 3.779 -10.906 1.00 98.94 90 VAL A C 1
ATOM 679 O O . VAL A 1 90 ? -8.671 4.428 -11.569 1.00 98.94 90 VAL A O 1
ATOM 682 N N . VAL A 1 91 ? -6.811 4.332 -10.311 1.00 98.88 91 VAL A N 1
ATOM 683 C CA . VAL A 1 91 ? -6.425 5.736 -10.509 1.00 98.88 91 VAL A CA 1
ATOM 684 C C . VAL A 1 91 ? -5.098 5.755 -11.253 1.00 98.88 91 VAL A C 1
ATOM 686 O O . VAL A 1 91 ? -4.104 5.264 -10.722 1.00 98.88 91 VAL A O 1
ATOM 689 N N . SER A 1 92 ? -5.087 6.265 -12.482 1.00 98.81 92 SER A N 1
ATOM 690 C CA . SER A 1 92 ? -3.918 6.265 -13.369 1.00 98.81 92 SER A CA 1
ATOM 691 C C . SER A 1 92 ? -3.423 7.676 -13.669 1.00 98.81 92 SER A C 1
ATOM 693 O O . SER A 1 92 ? -4.029 8.654 -13.225 1.00 98.81 92 SER A O 1
ATOM 695 N N . ASN A 1 93 ? -2.334 7.765 -14.441 1.00 98.12 93 ASN A N 1
ATOM 696 C CA . ASN A 1 93 ? -1.732 9.024 -14.874 1.00 98.12 93 ASN A CA 1
ATOM 697 C C . ASN A 1 93 ? -1.365 9.913 -13.675 1.00 98.12 93 ASN A C 1
ATOM 699 O O . ASN A 1 93 ? -1.730 11.085 -13.602 1.00 98.12 93 ASN A O 1
ATOM 703 N N . LEU A 1 94 ? -0.714 9.300 -12.688 1.00 98.81 94 LEU A N 1
ATOM 704 C CA . LEU A 1 94 ? -0.156 9.973 -11.524 1.00 98.81 94 LEU A CA 1
ATOM 705 C C . LEU A 1 94 ? 1.333 10.259 -11.758 1.00 98.81 94 LEU A C 1
ATOM 707 O O . LEU A 1 94 ? 2.003 9.512 -12.476 1.00 98.81 94 LEU A O 1
ATOM 711 N N . GLU A 1 95 ? 1.859 11.298 -11.113 1.00 97.94 95 GLU A N 1
ATOM 712 C CA . GLU A 1 95 ? 3.262 11.696 -11.261 1.00 97.94 95 GLU A CA 1
ATOM 713 C C . GLU A 1 95 ? 3.877 12.180 -9.939 1.00 97.94 95 GLU A C 1
ATOM 715 O O . GLU A 1 95 ? 3.253 12.927 -9.183 1.00 97.94 95 GLU A O 1
ATOM 720 N N . ILE A 1 96 ? 5.126 11.790 -9.668 1.00 97.94 96 ILE A N 1
ATOM 721 C CA . ILE A 1 96 ? 5.974 12.462 -8.671 1.00 97.94 96 ILE A CA 1
ATOM 722 C C . ILE A 1 96 ? 7.024 13.287 -9.427 1.00 97.94 96 ILE A C 1
ATOM 724 O O . ILE A 1 96 ? 7.866 12.693 -10.112 1.00 97.94 96 ILE A O 1
ATOM 728 N N . PRO A 1 97 ? 7.035 14.627 -9.279 1.00 95.75 97 PRO A N 1
ATOM 729 C CA . PRO A 1 97 ? 8.012 15.478 -9.946 1.00 95.75 97 PRO A CA 1
ATOM 730 C C . PRO A 1 97 ? 9.449 15.085 -9.596 1.00 95.75 97 PRO A C 1
ATOM 732 O O . PRO A 1 97 ? 9.785 14.866 -8.429 1.00 95.75 97 PRO A O 1
ATOM 735 N N . ALA A 1 98 ? 10.328 15.053 -10.591 1.00 92.69 98 ALA A N 1
ATOM 736 C CA . ALA A 1 98 ? 11.743 14.747 -10.405 1.00 92.69 98 ALA A CA 1
ATOM 737 C C . ALA A 1 98 ? 12.630 15.917 -10.847 1.00 92.69 98 ALA A C 1
ATOM 739 O O . ALA A 1 98 ? 12.282 16.670 -11.756 1.00 92.69 98 ALA A O 1
ATOM 740 N N . ALA A 1 99 ? 13.793 16.071 -10.211 1.00 88.00 99 ALA A N 1
ATOM 741 C CA . ALA A 1 99 ? 14.836 16.989 -10.667 1.00 88.00 99 ALA A CA 1
ATOM 742 C C . ALA A 1 99 ? 16.160 16.265 -10.913 1.00 88.00 99 ALA A C 1
ATOM 744 O O . ALA A 1 99 ? 16.683 15.577 -10.035 1.00 88.00 99 ALA A O 1
ATOM 745 N N . THR A 1 100 ? 16.751 16.520 -12.080 1.00 82.31 100 THR A N 1
ATOM 746 C CA . THR A 1 100 ? 18.098 16.070 -12.446 1.00 82.31 100 THR A CA 1
ATOM 747 C C . THR A 1 100 ? 19.136 17.062 -11.905 1.00 82.31 100 THR A C 1
ATOM 749 O O . THR A 1 100 ? 19.721 17.859 -12.637 1.00 82.31 100 THR A O 1
ATOM 752 N N . GLY A 1 101 ? 19.314 17.054 -10.581 1.00 80.12 101 GLY A N 1
ATOM 753 C CA . GLY A 1 101 ? 20.205 17.956 -9.844 1.00 80.12 101 GLY A CA 1
ATOM 754 C C . GLY A 1 101 ? 19.521 19.195 -9.247 1.00 80.12 101 GLY A C 1
ATOM 755 O O . GLY A 1 101 ? 18.419 19.583 -9.623 1.00 80.12 101 GLY A O 1
ATOM 756 N N . GLY A 1 102 ? 20.198 19.829 -8.285 1.00 84.88 102 GLY A N 1
ATOM 757 C CA . GLY A 1 102 ? 19.647 20.955 -7.523 1.00 84.88 102 GLY A CA 1
ATOM 758 C C . GLY A 1 102 ? 18.658 20.525 -6.435 1.00 84.88 102 GLY A C 1
ATOM 759 O O . GLY A 1 102 ? 18.642 19.375 -6.003 1.00 84.88 102 GLY A O 1
ATOM 760 N N . THR A 1 103 ? 17.863 21.476 -5.940 1.00 87.25 103 THR A N 1
ATOM 761 C CA . THR A 1 103 ? 16.817 21.195 -4.948 1.00 87.25 103 THR A CA 1
ATOM 762 C C . THR A 1 103 ? 15.616 20.542 -5.636 1.00 87.25 103 THR A C 1
ATOM 764 O O . THR A 1 103 ? 15.115 21.119 -6.603 1.00 87.25 103 THR A O 1
ATOM 767 N N . PRO A 1 104 ? 15.113 19.400 -5.133 1.00 91.94 104 PRO A N 1
ATOM 768 C CA . PRO A 1 104 ? 13.907 18.777 -5.662 1.00 91.94 104 PRO A CA 1
ATOM 769 C C . PRO A 1 104 ? 12.710 19.739 -5.668 1.00 91.94 104 PRO A C 1
ATOM 771 O O . PRO A 1 104 ? 12.601 20.579 -4.758 1.00 91.94 104 PRO A O 1
ATOM 774 N N . PRO A 1 105 ? 11.791 19.614 -6.645 1.00 93.81 105 PRO A N 1
ATOM 775 C CA . PRO A 1 105 ? 10.537 20.355 -6.641 1.00 93.81 105 PRO A CA 1
ATOM 776 C C . PRO A 1 105 ? 9.735 20.072 -5.364 1.00 93.81 105 PRO A C 1
ATOM 778 O O . PRO A 1 105 ? 10.009 19.116 -4.635 1.00 93.81 105 PRO A O 1
ATOM 781 N N . ALA A 1 106 ? 8.727 20.900 -5.088 1.00 95.38 106 ALA A N 1
ATOM 782 C CA . ALA A 1 106 ? 7.778 20.602 -4.017 1.00 95.38 106 ALA A CA 1
ATOM 783 C C . ALA A 1 106 ? 7.129 19.230 -4.256 1.00 95.38 106 ALA A C 1
ATOM 785 O O . ALA A 1 106 ? 6.752 18.929 -5.387 1.00 95.38 106 ALA A O 1
ATOM 786 N N . ALA A 1 107 ? 7.047 18.415 -3.202 1.00 96.56 107 ALA A N 1
ATOM 787 C CA . ALA A 1 107 ? 6.616 17.018 -3.257 1.00 96.56 107 ALA A CA 1
ATOM 788 C C . ALA A 1 107 ? 7.400 16.153 -4.263 1.00 96.56 107 ALA A C 1
ATOM 790 O O . ALA A 1 107 ? 6.900 15.137 -4.724 1.00 96.56 107 ALA A O 1
ATOM 791 N N . GLY A 1 108 ? 8.613 16.557 -4.640 1.00 96.06 108 GLY A N 1
ATOM 792 C CA . GLY A 1 108 ? 9.402 15.875 -5.657 1.00 96.06 108 GLY A CA 1
ATOM 793 C C . GLY A 1 108 ? 10.567 15.063 -5.102 1.00 96.06 108 GLY A C 1
ATOM 794 O O . GLY A 1 108 ? 10.890 15.102 -3.910 1.00 96.06 108 GLY A O 1
ATOM 795 N N . ARG A 1 109 ? 11.254 14.358 -5.998 1.00 94.38 109 ARG A N 1
ATOM 796 C CA . ARG A 1 109 ? 12.487 13.617 -5.698 1.00 94.38 109 ARG A CA 1
ATOM 797 C C . ARG A 1 109 ? 13.717 14.222 -6.397 1.00 94.38 109 ARG A C 1
ATOM 799 O O . ARG A 1 109 ? 13.579 14.817 -7.469 1.00 94.38 109 ARG A O 1
ATOM 806 N N . PRO A 1 110 ? 14.923 14.086 -5.815 1.00 92.81 110 PRO A N 1
ATOM 807 C CA . PRO A 1 110 ? 16.174 14.284 -6.544 1.00 92.81 110 PRO A CA 1
ATOM 808 C C . PRO A 1 110 ? 16.436 13.117 -7.510 1.00 92.81 110 PRO A C 1
ATOM 810 O O . PRO A 1 110 ? 15.651 12.166 -7.592 1.00 92.81 110 PRO A O 1
ATOM 813 N N . SER A 1 111 ? 17.590 13.178 -8.177 1.00 88.94 111 SER A N 1
ATOM 814 C CA . SER A 1 111 ? 18.205 12.038 -8.854 1.00 88.94 111 SER A CA 1
ATOM 815 C C . SER A 1 111 ? 18.316 10.792 -7.955 1.00 88.94 111 SER A C 1
ATOM 817 O O . SER A 1 111 ? 18.411 10.902 -6.731 1.00 88.94 111 SER A O 1
ATOM 819 N N . GLY A 1 112 ? 18.349 9.610 -8.561 1.00 88.12 112 GLY A N 1
ATOM 820 C CA . GLY A 1 112 ? 18.022 8.328 -7.948 1.00 88.12 112 GLY A CA 1
ATOM 821 C C . GLY A 1 112 ? 16.516 8.047 -7.980 1.00 88.12 112 GLY A C 1
ATOM 822 O O . GLY A 1 112 ? 15.700 8.955 -8.123 1.00 88.12 112 GLY A O 1
ATOM 823 N N . PHE A 1 113 ? 16.131 6.785 -7.794 1.00 91.88 113 PHE A N 1
ATOM 824 C CA . PHE A 1 113 ? 14.731 6.360 -7.873 1.00 91.88 113 PHE A CA 1
ATOM 825 C C . PHE A 1 113 ? 14.244 5.720 -6.568 1.00 91.88 113 PHE A C 1
ATOM 827 O O . PHE A 1 113 ? 13.518 6.357 -5.812 1.00 91.88 113 PHE A O 1
ATOM 834 N N . HIS A 1 114 ? 14.711 4.509 -6.254 1.00 93.62 114 HIS A N 1
ATOM 835 C CA . HIS A 1 114 ? 14.122 3.667 -5.207 1.00 93.62 114 HIS A CA 1
ATOM 836 C C . HIS A 1 114 ? 13.951 4.351 -3.848 1.00 93.62 114 HIS A C 1
ATOM 838 O O . HIS A 1 114 ? 12.857 4.431 -3.314 1.00 93.62 114 HIS A O 1
ATOM 844 N N . ALA A 1 115 ? 15.035 4.856 -3.259 1.00 91.31 115 ALA A N 1
ATOM 845 C CA . ALA A 1 115 ? 14.978 5.420 -1.910 1.00 91.31 115 ALA A CA 1
ATOM 846 C C . ALA A 1 115 ? 14.489 6.883 -1.902 1.00 91.31 115 ALA A C 1
ATOM 848 O O . ALA A 1 115 ? 13.976 7.383 -0.901 1.00 91.31 115 ALA A O 1
ATOM 849 N N . THR A 1 116 ? 14.632 7.581 -3.029 1.00 93.38 116 THR A N 1
ATOM 850 C CA . THR A 1 116 ? 14.321 9.005 -3.154 1.00 93.38 116 THR A CA 1
ATOM 851 C C . THR A 1 116 ? 12.848 9.254 -3.480 1.00 93.38 116 THR A C 1
ATOM 853 O O . THR A 1 116 ? 12.354 10.334 -3.164 1.00 93.38 116 THR A O 1
ATOM 856 N N . SER A 1 117 ? 12.130 8.285 -4.058 1.00 94.25 117 SER A N 1
ATOM 857 C CA . SER A 1 117 ? 10.707 8.401 -4.406 1.00 94.25 117 SER A CA 1
ATOM 858 C C . SER A 1 117 ? 9.754 8.139 -3.231 1.00 94.25 117 SER A C 1
ATOM 860 O O . SER A 1 117 ? 8.670 8.722 -3.191 1.00 94.25 117 SER A O 1
ATOM 862 N N . LEU A 1 118 ? 10.147 7.321 -2.243 1.00 95.75 118 LEU A N 1
ATOM 863 C CA . LEU A 1 118 ? 9.239 6.859 -1.178 1.00 95.75 118 LEU A CA 1
ATOM 864 C C . LEU A 1 118 ? 8.763 7.964 -0.231 1.00 95.75 118 LEU A C 1
ATOM 866 O O . LEU A 1 118 ? 7.600 7.976 0.171 1.00 95.75 118 LEU A O 1
ATOM 870 N N . GLY A 1 119 ? 9.640 8.911 0.118 1.00 95.12 119 GLY A N 1
ATOM 871 C CA . GLY A 1 119 ? 9.276 10.058 0.958 1.00 95.12 119 GLY A CA 1
ATOM 872 C C . GLY A 1 119 ? 8.104 10.852 0.361 1.00 95.12 119 GLY A C 1
ATOM 873 O O . GLY A 1 119 ? 7.052 10.948 1.007 1.00 95.12 119 GLY A O 1
ATOM 874 N N . PRO A 1 120 ? 8.240 11.349 -0.882 1.00 97.12 120 PRO A N 1
ATOM 875 C CA . PRO A 1 120 ? 7.149 11.958 -1.634 1.00 97.12 120 PRO A CA 1
ATOM 876 C C . PRO A 1 120 ? 5.918 11.062 -1.743 1.00 97.12 120 PRO A C 1
ATOM 878 O O . PRO A 1 120 ? 4.814 11.512 -1.443 1.00 97.12 120 PRO A O 1
ATOM 881 N N . LEU A 1 121 ? 6.096 9.785 -2.090 1.00 97.94 121 LEU A N 1
ATOM 882 C CA . LEU A 1 121 ? 4.999 8.842 -2.300 1.00 97.94 121 LEU A CA 1
ATOM 883 C C . LEU A 1 121 ? 4.096 8.689 -1.063 1.00 97.94 121 LEU A C 1
ATOM 885 O O . LEU A 1 121 ? 2.874 8.770 -1.190 1.00 97.94 121 LEU A O 1
ATOM 889 N N . PHE A 1 122 ? 4.675 8.498 0.128 1.00 97.06 122 PHE A N 1
ATOM 890 C CA . PHE A 1 122 ? 3.912 8.181 1.346 1.00 97.06 122 PHE A CA 1
ATOM 891 C C . PHE A 1 122 ? 3.522 9.398 2.196 1.00 97.06 122 PHE A C 1
ATOM 893 O O . PHE A 1 122 ? 2.565 9.323 2.976 1.00 97.06 122 PHE A O 1
ATOM 900 N N . SER A 1 123 ? 4.252 10.511 2.070 1.00 97.12 123 SER A N 1
ATOM 901 C CA . SER A 1 123 ? 4.068 11.707 2.910 1.00 97.12 123 SER A CA 1
ATOM 902 C C . SER A 1 123 ? 3.783 12.992 2.132 1.00 97.12 123 SER A C 1
ATOM 904 O O . SER A 1 123 ? 3.546 14.029 2.745 1.00 97.12 123 SER A O 1
ATOM 906 N N . GLY A 1 124 ? 3.832 12.966 0.795 1.00 97.50 124 GLY A N 1
ATOM 907 C CA . GLY A 1 124 ? 3.680 14.157 -0.050 1.00 97.50 124 GLY A CA 1
ATOM 908 C C . GLY A 1 124 ? 4.763 15.222 0.163 1.00 97.50 124 GLY A C 1
ATOM 909 O O . GLY A 1 124 ? 4.638 16.335 -0.341 1.00 97.50 124 GLY A O 1
ATOM 910 N N . MET A 1 125 ? 5.809 14.923 0.936 1.00 97.00 125 MET A N 1
ATOM 911 C CA . MET A 1 125 ? 6.927 15.819 1.213 1.00 97.00 125 MET A CA 1
ATOM 912 C C . MET A 1 125 ? 8.093 15.484 0.292 1.00 97.00 125 MET A C 1
ATOM 914 O O . MET A 1 125 ? 8.425 14.310 0.125 1.00 97.00 125 MET A O 1
ATOM 918 N N . ARG A 1 126 ? 8.746 16.506 -0.273 1.00 95.69 126 ARG A N 1
ATOM 919 C CA . ARG A 1 126 ? 9.938 16.292 -1.099 1.00 95.69 126 ARG A CA 1
ATOM 920 C C . ARG A 1 126 ? 11.021 15.498 -0.361 1.00 95.69 126 ARG A C 1
ATOM 922 O O . ARG A 1 126 ? 11.209 15.650 0.848 1.00 95.69 126 ARG A O 1
ATOM 929 N N . SER A 1 127 ? 11.767 14.692 -1.106 1.00 93.88 127 SER A N 1
ATOM 930 C CA . SER A 1 127 ? 12.864 13.893 -0.555 1.00 93.88 127 SER A CA 1
ATOM 931 C C . SER A 1 127 ? 14.136 14.719 -0.349 1.00 93.88 127 SER A C 1
ATOM 933 O O . SER A 1 127 ? 14.448 15.602 -1.151 1.00 93.88 127 SER A O 1
ATOM 935 N N . SER A 1 128 ? 14.887 14.418 0.713 1.00 88.75 128 SER A N 1
ATOM 936 C CA . SER A 1 128 ? 16.157 15.082 1.048 1.00 88.75 128 SER A CA 1
ATOM 937 C C . SER A 1 128 ? 17.295 14.105 1.366 1.00 88.75 128 SER A C 1
ATOM 939 O O . SER A 1 128 ? 18.430 14.364 0.974 1.00 88.75 128 SER A O 1
ATOM 941 N N . ASP A 1 129 ? 17.018 12.993 2.052 1.00 85.88 129 ASP A N 1
ATOM 942 C CA . ASP A 1 129 ? 18.038 12.041 2.525 1.00 85.88 129 ASP A CA 1
ATOM 943 C C . ASP A 1 129 ? 17.547 10.576 2.571 1.00 85.88 129 ASP A C 1
ATOM 945 O O . ASP A 1 129 ? 17.974 9.797 3.425 1.00 85.88 129 ASP A O 1
ATOM 949 N N . ASN A 1 130 ? 16.662 10.188 1.641 1.00 85.94 130 ASN A N 1
ATOM 950 C CA . ASN A 1 130 ? 16.052 8.848 1.561 1.00 85.94 130 ASN A CA 1
ATOM 951 C C . ASN A 1 130 ? 15.118 8.492 2.734 1.00 85.94 130 ASN A C 1
ATOM 953 O O . ASN A 1 130 ? 14.856 7.319 3.002 1.00 85.94 130 ASN A O 1
ATOM 957 N N . ARG A 1 131 ? 14.607 9.501 3.446 1.00 88.75 131 ARG A N 1
ATOM 958 C CA . ARG A 1 131 ? 13.564 9.355 4.469 1.00 88.75 131 ARG A CA 1
ATOM 959 C C . ARG A 1 131 ? 12.400 10.294 4.193 1.00 88.75 131 ARG A C 1
ATOM 961 O O . ARG A 1 131 ? 12.560 11.338 3.558 1.00 88.75 131 ARG A O 1
ATOM 968 N N . ALA A 1 132 ? 11.230 9.950 4.723 1.00 90.12 132 ALA A N 1
ATOM 969 C CA . ALA A 1 132 ? 10.117 10.886 4.783 1.00 90.12 132 ALA A CA 1
ATOM 970 C C . ALA A 1 132 ? 10.318 11.859 5.956 1.00 90.12 132 ALA A C 1
ATOM 972 O O . ALA A 1 132 ? 10.325 11.462 7.120 1.00 90.12 132 ALA A O 1
ATOM 973 N N . HIS A 1 133 ? 10.453 13.151 5.652 1.00 91.19 133 HIS A N 1
ATOM 974 C CA . HIS A 1 133 ? 10.555 14.224 6.658 1.00 91.19 133 HIS A CA 1
ATOM 975 C C . HIS A 1 133 ? 9.200 14.813 7.058 1.00 91.19 133 HIS A C 1
ATOM 977 O O . HIS A 1 133 ? 9.132 15.829 7.738 1.00 91.19 133 HIS A O 1
ATOM 983 N N . SER A 1 134 ? 8.110 14.172 6.647 1.00 94.94 134 SER A N 1
ATOM 984 C CA . SER A 1 134 ? 6.756 14.502 7.077 1.00 94.94 134 SER A CA 1
ATOM 985 C C . SER A 1 134 ? 6.039 13.244 7.548 1.00 94.94 134 SER A C 1
ATOM 987 O O . SER A 1 134 ? 6.450 12.124 7.241 1.00 94.94 134 SER A O 1
ATOM 989 N N . ILE A 1 135 ? 4.992 13.444 8.344 1.00 97.12 135 ILE A N 1
ATOM 990 C CA . ILE A 1 135 ? 4.145 12.363 8.837 1.00 97.12 135 ILE A CA 1
ATOM 991 C C . ILE A 1 135 ? 3.455 11.677 7.652 1.00 97.12 135 ILE A C 1
ATOM 993 O O . ILE A 1 135 ? 2.981 12.335 6.724 1.00 97.12 135 ILE A O 1
ATOM 997 N N . THR A 1 136 ? 3.412 10.350 7.661 1.00 98.25 136 THR A N 1
ATOM 998 C CA . THR A 1 136 ? 2.785 9.574 6.584 1.00 98.25 136 THR A CA 1
ATOM 999 C C . THR A 1 136 ? 1.281 9.449 6.797 1.00 98.25 136 THR A C 1
ATOM 1001 O O . THR A 1 136 ? 0.781 9.569 7.917 1.00 98.25 136 THR A O 1
ATOM 1004 N N . SER A 1 137 ? 0.534 9.233 5.710 1.00 98.12 137 SER A N 1
ATOM 1005 C CA . SER A 1 137 ? -0.940 9.252 5.743 1.00 98.12 137 SER A CA 1
ATOM 1006 C C . SER A 1 137 ? -1.559 8.292 6.770 1.00 98.12 137 SER A C 1
ATOM 1008 O O . SER A 1 137 ? -2.525 8.641 7.445 1.00 98.12 137 SER A O 1
ATOM 1010 N N . ASP A 1 138 ? -0.973 7.111 6.950 1.00 97.44 138 ASP A N 1
ATOM 1011 C CA . ASP A 1 138 ? -1.390 6.127 7.947 1.00 97.44 138 ASP A CA 1
ATOM 1012 C C . ASP A 1 138 ? -1.240 6.655 9.377 1.00 97.44 138 ASP A C 1
ATOM 1014 O O . ASP A 1 138 ? -2.125 6.441 10.203 1.00 97.44 138 ASP A O 1
ATOM 1018 N N . GLN A 1 139 ? -0.174 7.407 9.661 1.00 97.44 139 GLN A N 1
ATOM 1019 C CA . GLN A 1 139 ? 0.066 7.997 10.977 1.00 97.44 139 GLN A CA 1
ATOM 1020 C C . GLN A 1 139 ? -0.759 9.267 11.211 1.00 97.44 139 GLN A C 1
ATOM 1022 O O . GLN A 1 139 ? -1.188 9.516 12.338 1.00 97.44 139 GLN A O 1
ATOM 1027 N N . VAL A 1 140 ? -1.070 10.035 10.159 1.00 97.69 140 VAL A N 1
ATOM 1028 C CA . VAL A 1 140 ? -2.076 11.111 10.238 1.00 97.69 140 VAL A CA 1
ATOM 1029 C C . VAL A 1 140 ? -3.423 10.533 10.678 1.00 97.69 140 VAL A C 1
ATOM 1031 O O . VAL A 1 140 ? -4.035 11.043 11.618 1.00 97.69 140 VAL A O 1
ATOM 1034 N N . VAL A 1 141 ? -3.862 9.437 10.051 1.00 96.94 141 VAL A N 1
ATOM 1035 C CA . VAL A 1 141 ? -5.113 8.763 10.421 1.00 96.94 141 VAL A CA 1
ATOM 1036 C C . VAL A 1 141 ? -5.015 8.131 11.812 1.00 96.94 141 VAL A C 1
ATOM 1038 O O . VAL A 1 141 ? -5.928 8.306 12.616 1.00 96.94 141 VAL A O 1
ATOM 1041 N N . ALA A 1 142 ? -3.909 7.465 12.152 1.00 94.62 142 ALA A N 1
ATOM 1042 C CA . ALA A 1 142 ? -3.697 6.879 13.478 1.00 94.62 142 ALA A CA 1
ATOM 1043 C C . ALA A 1 142 ? -3.809 7.920 14.605 1.00 94.62 142 ALA A C 1
ATOM 1045 O O . ALA A 1 142 ? -4.425 7.658 15.640 1.00 94.62 142 ALA A O 1
ATOM 1046 N N . ASN A 1 143 ? -3.279 9.128 14.390 1.00 94.19 143 ASN A N 1
ATOM 1047 C CA . ASN A 1 143 ? -3.409 10.236 15.336 1.00 94.19 143 ASN A CA 1
ATOM 1048 C C . ASN A 1 143 ? -4.857 10.726 15.472 1.00 94.19 143 ASN A C 1
ATOM 1050 O O . ASN A 1 143 ? -5.259 11.133 16.560 1.00 94.19 143 ASN A O 1
ATOM 1054 N N . ALA A 1 144 ? -5.642 10.674 14.393 1.00 91.88 144 ALA A N 1
ATOM 1055 C CA . ALA A 1 144 ? -7.025 11.138 14.383 1.00 91.88 144 ALA A CA 1
ATOM 1056 C C . ALA A 1 144 ? -8.024 10.115 14.956 1.00 91.88 144 ALA A C 1
ATOM 1058 O O . ALA A 1 144 ? -8.931 10.507 15.686 1.00 91.88 144 ALA A O 1
ATOM 1059 N N . VAL A 1 145 ? -7.878 8.822 14.634 1.00 85.19 145 VAL A N 1
ATOM 1060 C CA . VAL A 1 145 ? -8.885 7.786 14.960 1.00 85.19 145 VAL A CA 1
ATOM 1061 C C . VAL A 1 145 ? -8.339 6.569 15.716 1.00 85.19 145 VAL A C 1
ATOM 1063 O O . VAL A 1 145 ? -9.124 5.772 16.225 1.00 85.19 145 VAL A O 1
ATOM 1066 N N . GLY A 1 146 ? -7.017 6.414 15.832 1.00 79.50 146 GLY A N 1
ATOM 1067 C CA . GLY A 1 146 ? -6.371 5.262 16.482 1.00 79.50 146 GLY A CA 1
ATOM 1068 C C . GLY A 1 146 ? -6.331 5.321 18.015 1.00 79.50 146 GLY A C 1
ATOM 1069 O O . GLY A 1 146 ? -5.892 4.374 18.664 1.00 79.50 146 GLY A O 1
ATOM 1070 N N . GLN A 1 147 ? -6.787 6.421 18.620 1.00 79.06 147 GLN A N 1
ATOM 1071 C CA . GLN A 1 147 ? -6.832 6.578 20.083 1.00 79.06 147 GLN A CA 1
ATOM 1072 C C . GLN A 1 147 ? -8.000 5.817 20.732 1.00 79.06 147 GLN A C 1
ATOM 1074 O O . GLN A 1 147 ? -8.023 5.633 21.946 1.00 79.06 147 GLN A O 1
ATOM 1079 N N . GLU A 1 148 ? -8.966 5.361 19.930 1.00 79.12 148 GLU A N 1
ATOM 1080 C CA . GLU A 1 148 ? -10.127 4.590 20.391 1.00 79.12 148 GLU A CA 1
ATOM 1081 C C . GLU A 1 148 ? -9.895 3.070 20.358 1.00 79.12 148 GLU A C 1
ATOM 1083 O O . GLU A 1 148 ? -10.766 2.312 20.781 1.00 79.12 148 GLU A O 1
ATOM 1088 N N . THR A 1 149 ? -8.733 2.621 19.874 1.00 85.94 149 THR A N 1
ATOM 1089 C CA . THR A 1 149 ? -8.395 1.205 19.683 1.00 85.94 149 THR A CA 1
ATOM 1090 C C . THR A 1 149 ? -7.141 0.796 20.454 1.00 85.94 149 THR A C 1
ATOM 1092 O O . THR A 1 149 ? -6.329 1.634 20.862 1.00 85.94 149 THR A O 1
ATOM 1095 N N . THR A 1 150 ? -6.959 -0.514 20.658 1.00 84.94 150 THR A N 1
ATOM 1096 C CA . THR A 1 150 ? -5.799 -1.066 21.382 1.00 84.94 150 THR A CA 1
ATOM 1097 C C . THR A 1 150 ? -4.481 -0.669 20.723 1.00 84.94 150 THR A C 1
ATOM 1099 O O . THR A 1 150 ? -3.564 -0.207 21.402 1.00 84.94 150 THR A O 1
ATOM 1102 N N . PHE A 1 151 ? -4.408 -0.793 19.398 1.00 87.12 151 PHE A N 1
ATOM 1103 C CA . PHE A 1 151 ? -3.260 -0.391 18.595 1.00 87.12 151 PHE A CA 1
ATOM 1104 C C . PHE A 1 151 ? -3.621 0.857 17.794 1.00 87.12 151 PHE A C 1
ATOM 1106 O O . PHE A 1 151 ? -4.605 0.856 17.049 1.00 87.12 151 PHE A O 1
ATOM 1113 N N . ALA A 1 152 ? -2.821 1.918 17.932 1.00 90.31 152 ALA A N 1
ATOM 1114 C CA . ALA A 1 152 ? -3.039 3.160 17.184 1.00 90.31 152 ALA A CA 1
ATOM 1115 C C . ALA A 1 152 ? -2.881 2.942 15.674 1.00 90.31 152 ALA A C 1
ATOM 1117 O O . ALA A 1 152 ? -3.687 3.435 14.890 1.00 90.31 152 ALA A O 1
ATOM 1118 N N . SER A 1 153 ? -1.870 2.163 15.289 1.00 94.50 153 SER A N 1
ATOM 1119 C CA . SER A 1 153 ? -1.680 1.665 13.934 1.00 94.50 153 SER A CA 1
ATOM 1120 C C . SER A 1 153 ? -0.936 0.330 13.941 1.00 94.50 153 SER A C 1
ATOM 1122 O O . SER A 1 153 ? -0.240 0.002 14.906 1.00 94.50 153 SER A O 1
ATOM 1124 N N . LEU A 1 154 ? -1.089 -0.445 12.867 1.00 96.44 154 LEU A N 1
ATOM 1125 C CA . LEU A 1 154 ? -0.298 -1.650 12.603 1.00 96.44 154 LEU A CA 1
ATOM 1126 C C . LEU A 1 154 ? 0.591 -1.429 11.381 1.00 96.44 154 LEU A C 1
ATOM 1128 O O . LEU A 1 154 ? 0.076 -1.102 10.315 1.00 96.44 154 LEU A O 1
ATOM 1132 N N . VAL A 1 155 ? 1.899 -1.651 11.514 1.00 98.00 155 VAL A N 1
ATOM 1133 C CA . VAL A 1 155 ? 2.871 -1.519 10.417 1.00 98.00 155 VAL A CA 1
ATOM 1134 C C . VAL A 1 155 ? 3.487 -2.888 10.141 1.00 98.00 155 VAL A C 1
ATOM 1136 O O . VAL A 1 155 ? 4.245 -3.413 10.961 1.00 98.00 155 VAL A O 1
ATOM 1139 N N . TYR A 1 156 ? 3.136 -3.482 9.001 1.00 98.62 156 TYR A N 1
ATOM 1140 C CA . TYR A 1 156 ? 3.521 -4.842 8.628 1.00 98.62 156 TYR A CA 1
ATOM 1141 C C . TYR A 1 156 ? 4.253 -4.904 7.295 1.00 98.62 156 TYR A C 1
ATOM 1143 O O . TYR A 1 156 ? 4.013 -4.104 6.388 1.00 98.62 156 TYR A O 1
ATOM 1151 N N . ARG A 1 157 ? 5.141 -5.896 7.176 1.00 98.44 157 ARG A N 1
ATOM 1152 C CA . ARG A 1 157 ? 5.865 -6.192 5.940 1.00 98.44 157 ARG A CA 1
ATOM 1153 C C . ARG A 1 157 ? 5.958 -7.696 5.710 1.00 98.44 157 ARG A C 1
ATOM 1155 O O . ARG A 1 157 ? 6.392 -8.438 6.584 1.00 98.44 157 ARG A O 1
ATOM 1162 N N . VAL A 1 158 ? 5.576 -8.126 4.513 1.00 98.56 158 VAL A N 1
ATOM 1163 C CA . VAL A 1 158 ? 5.590 -9.528 4.079 1.00 98.56 158 VAL A CA 1
ATOM 1164 C C . VAL A 1 158 ? 7.009 -9.993 3.765 1.00 98.56 158 VAL A C 1
ATOM 1166 O O . VAL A 1 158 ? 7.430 -11.025 4.286 1.00 98.56 158 VAL A O 1
ATOM 1169 N N . GLN A 1 159 ? 7.748 -9.237 2.945 1.00 97.50 159 GLN A N 1
ATOM 1170 C CA . GLN A 1 159 ? 9.146 -9.535 2.636 1.00 97.50 159 GLN A CA 1
ATOM 1171 C C . GLN A 1 159 ? 9.992 -9.508 3.918 1.00 97.50 159 GLN A C 1
ATOM 1173 O O . GLN A 1 159 ? 10.180 -8.459 4.550 1.00 97.50 159 GLN A O 1
ATOM 1178 N N . ALA A 1 160 ? 10.498 -10.677 4.310 1.00 94.75 160 ALA A N 1
ATOM 1179 C CA . ALA A 1 160 ? 11.118 -10.851 5.620 1.00 94.75 160 ALA A CA 1
ATOM 1180 C C . ALA A 1 160 ? 12.527 -10.242 5.695 1.00 94.75 160 ALA A C 1
ATOM 1182 O O . ALA A 1 160 ? 12.894 -9.678 6.727 1.00 94.75 160 ALA A O 1
ATOM 1183 N N . GLY A 1 161 ? 13.294 -10.326 4.606 1.00 92.69 161 GLY A N 1
ATOM 1184 C CA . GLY A 1 161 ? 14.686 -9.885 4.536 1.00 92.69 161 GLY A CA 1
ATOM 1185 C C . GLY A 1 161 ? 15.004 -9.048 3.300 1.00 92.69 161 GLY A C 1
ATOM 1186 O O . GLY A 1 161 ? 14.215 -8.957 2.364 1.00 92.69 161 GLY A O 1
ATOM 1187 N N . TRP A 1 162 ? 16.176 -8.410 3.316 1.00 92.69 162 TRP A N 1
ATOM 1188 C CA . TRP A 1 162 ? 16.683 -7.626 2.183 1.00 92.69 162 TRP A CA 1
ATOM 1189 C C . TRP A 1 162 ? 17.214 -8.507 1.043 1.00 92.69 162 TRP A C 1
ATOM 1191 O O . TRP A 1 162 ? 17.129 -8.118 -0.112 1.00 92.69 162 TRP A O 1
ATOM 1201 N N . TYR A 1 163 ? 17.723 -9.698 1.377 1.00 92.25 163 TYR A N 1
ATOM 1202 C CA . TYR A 1 163 ? 18.242 -10.712 0.445 1.00 92.25 163 TYR A CA 1
ATOM 1203 C C . TYR A 1 163 ? 19.428 -10.289 -0.428 1.00 92.25 163 TYR A C 1
ATOM 1205 O O . TYR A 1 163 ? 19.759 -10.988 -1.377 1.00 92.25 163 TYR A O 1
ATOM 1213 N N . LEU A 1 164 ? 20.111 -9.199 -0.074 1.00 89.56 164 LEU A N 1
ATOM 1214 C CA . LEU A 1 164 ? 21.374 -8.803 -0.687 1.00 89.56 164 LEU A CA 1
ATOM 1215 C C . LEU A 1 164 ? 22.394 -8.466 0.408 1.00 89.56 164 LEU A C 1
ATOM 1217 O O . LEU A 1 164 ? 22.309 -7.410 1.034 1.00 89.56 164 LEU A O 1
ATOM 1221 N N . ALA A 1 165 ? 23.336 -9.372 0.673 1.00 84.56 165 ALA A N 1
ATOM 1222 C CA . ALA A 1 165 ? 24.215 -9.299 1.848 1.00 84.56 165 ALA A CA 1
ATOM 1223 C C . ALA A 1 165 ? 25.173 -8.092 1.850 1.00 84.56 165 ALA A C 1
ATOM 1225 O O . ALA A 1 165 ? 25.450 -7.523 2.908 1.00 84.56 165 ALA A O 1
ATOM 1226 N N . ASP A 1 166 ? 25.628 -7.662 0.673 1.00 84.12 166 ASP A N 1
ATOM 1227 C CA . ASP A 1 166 ? 26.608 -6.576 0.520 1.00 84.12 166 ASP A CA 1
ATOM 1228 C C . ASP A 1 166 ? 25.979 -5.174 0.476 1.00 84.12 166 ASP A C 1
ATOM 1230 O O . ASP A 1 166 ? 26.645 -4.180 0.174 1.00 84.12 166 ASP A O 1
ATOM 1234 N N . SER A 1 167 ? 24.688 -5.069 0.790 1.00 85.12 167 SER A N 1
ATOM 1235 C CA . SER A 1 167 ? 23.972 -3.801 0.849 1.00 85.12 167 SER A CA 1
ATOM 1236 C C . SER A 1 167 ? 22.970 -3.782 2.004 1.00 85.12 167 SER A C 1
ATOM 1238 O O . SER A 1 167 ? 22.644 -4.796 2.613 1.00 85.12 167 SER A O 1
ATOM 1240 N N . GLN A 1 168 ? 22.489 -2.590 2.333 1.00 87.56 168 GLN A N 1
ATOM 1241 C CA . GLN A 1 168 ? 21.393 -2.375 3.274 1.00 87.56 168 GLN A CA 1
ATOM 1242 C C . GLN A 1 168 ? 20.204 -1.790 2.499 1.00 87.56 168 GLN A C 1
ATOM 1244 O O . GLN A 1 168 ? 20.411 -1.181 1.449 1.00 87.56 168 GLN A O 1
ATOM 1249 N N . PRO A 1 169 ? 18.965 -1.907 3.000 1.00 89.50 169 PRO A N 1
ATOM 1250 C CA . PRO A 1 169 ? 17.799 -1.389 2.286 1.00 89.50 169 PRO A CA 1
ATOM 1251 C C . PRO A 1 169 ? 17.767 0.147 2.185 1.00 89.50 169 PRO A C 1
ATOM 1253 O O . PRO A 1 169 ? 17.148 0.682 1.273 1.00 89.50 169 PRO A O 1
ATOM 1256 N N . VAL A 1 170 ? 18.434 0.877 3.093 1.00 90.62 170 VAL A N 1
ATOM 1257 C CA . VAL A 1 170 ? 18.531 2.358 3.089 1.00 90.62 170 VAL A CA 1
ATOM 1258 C C . VAL A 1 170 ? 17.155 3.034 2.916 1.00 90.62 170 VAL A C 1
ATOM 1260 O O . VAL A 1 170 ? 16.954 3.872 2.042 1.00 90.62 170 VAL A O 1
ATOM 1263 N N . GLY A 1 171 ? 16.181 2.648 3.745 1.00 90.38 171 GLY A N 1
ATOM 1264 C CA . GLY A 1 171 ? 14.842 3.248 3.770 1.00 90.38 171 GLY A CA 1
ATOM 1265 C C . GLY A 1 171 ? 13.844 2.675 2.761 1.00 90.38 171 GLY A C 1
ATOM 1266 O O . GLY A 1 171 ? 12.657 2.969 2.860 1.00 90.38 171 GLY A O 1
ATOM 1267 N N . ARG A 1 172 ? 14.280 1.798 1.848 1.00 95.12 172 ARG A N 1
ATOM 1268 C CA . ARG A 1 172 ? 13.407 1.101 0.878 1.00 95.12 172 ARG A CA 1
ATOM 1269 C C . ARG A 1 172 ? 12.435 0.106 1.501 1.00 95.12 172 ARG A C 1
ATOM 1271 O O . ARG A 1 172 ? 11.553 -0.431 0.834 1.00 95.12 172 ARG A O 1
ATOM 1278 N N . ASP A 1 173 ? 12.628 -0.152 2.780 1.00 95.06 173 ASP A N 1
ATOM 1279 C CA . ASP A 1 173 ? 11.915 -1.132 3.566 1.00 95.06 173 ASP A CA 1
ATOM 1280 C C . ASP A 1 173 ? 10.957 -0.487 4.586 1.00 95.06 173 ASP A C 1
ATOM 1282 O O . ASP A 1 173 ? 10.367 -1.193 5.410 1.00 95.06 173 ASP A O 1
ATOM 1286 N N . LEU A 1 174 ? 10.779 0.840 4.485 1.00 94.75 174 LEU A N 1
ATOM 1287 C CA . LEU A 1 174 ? 9.972 1.691 5.358 1.00 94.75 174 LEU A CA 1
ATOM 1288 C C . LEU A 1 174 ? 8.807 2.340 4.591 1.00 94.75 174 LEU A C 1
ATOM 1290 O O . LEU A 1 174 ? 8.977 2.848 3.486 1.00 94.75 174 LEU A O 1
ATOM 1294 N N . MET A 1 175 ? 7.627 2.371 5.216 1.00 95.81 175 MET A N 1
ATOM 1295 C CA . MET A 1 175 ? 6.442 3.094 4.714 1.00 95.81 175 MET A CA 1
ATOM 1296 C C . MET A 1 175 ? 5.927 4.160 5.677 1.00 95.81 175 MET A C 1
ATOM 1298 O O . MET A 1 175 ? 5.333 5.139 5.237 1.00 95.81 175 MET A O 1
ATOM 1302 N N . SER A 1 176 ? 6.121 3.955 6.979 1.00 97.50 176 SER A N 1
ATOM 1303 C CA . SER A 1 176 ? 5.441 4.708 8.028 1.00 97.50 176 SER A CA 1
ATOM 1304 C C . SER A 1 176 ? 6.425 5.591 8.781 1.00 97.50 176 SER A C 1
ATOM 1306 O O . SER A 1 176 ? 7.455 5.114 9.258 1.00 97.50 176 SER A O 1
ATOM 1308 N N . TYR A 1 177 ? 6.096 6.873 8.917 1.00 96.81 177 TYR A N 1
ATOM 1309 C CA . TYR A 1 177 ? 6.896 7.850 9.651 1.00 96.81 177 TYR A 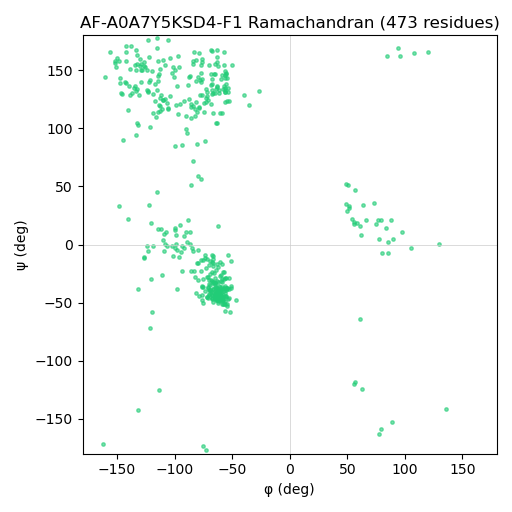CA 1
ATOM 1310 C C . TYR A 1 177 ? 5.997 8.692 10.550 1.00 96.81 177 TYR A C 1
ATOM 1312 O O . TYR A 1 177 ? 4.947 9.178 10.126 1.00 96.81 177 TYR A O 1
ATOM 1320 N N . ARG A 1 178 ? 6.442 8.923 11.790 1.00 92.50 178 ARG A N 1
ATOM 1321 C CA . ARG A 1 178 ? 5.753 9.818 12.737 1.00 92.50 178 ARG A CA 1
ATOM 1322 C C . ARG A 1 178 ? 5.901 11.304 12.359 1.00 92.50 178 ARG A C 1
ATOM 1324 O O . ARG A 1 178 ? 5.192 12.138 12.914 1.00 92.50 178 ARG A O 1
ATOM 1331 N N . GLY A 1 179 ? 6.803 11.623 11.428 1.00 90.38 179 GLY A N 1
ATOM 1332 C CA . GLY A 1 179 ? 7.223 12.978 11.053 1.00 90.38 179 GLY A CA 1
ATOM 1333 C C . GLY A 1 179 ? 8.720 13.191 11.283 1.00 90.38 179 GLY A C 1
ATOM 1334 O O . GLY A 1 179 ? 9.360 12.370 11.934 1.00 90.38 179 GLY A O 1
ATOM 1335 N N . ASP A 1 180 ? 9.286 14.263 10.720 1.00 88.06 180 ASP A N 1
ATOM 1336 C CA . ASP A 1 180 ? 10.675 14.701 10.953 1.00 88.06 180 ASP A CA 1
ATOM 1337 C C . ASP A 1 180 ? 11.751 13.604 10.768 1.00 88.06 180 ASP A C 1
ATOM 1339 O O . ASP A 1 180 ? 12.781 13.592 11.447 1.00 88.06 180 ASP A O 1
ATOM 1343 N N . GLY A 1 181 ? 11.513 12.640 9.870 1.00 88.12 181 GLY A N 1
ATOM 1344 C CA . GLY A 1 181 ? 12.452 11.550 9.603 1.00 88.12 181 GLY A CA 1
ATOM 1345 C C . GLY A 1 181 ? 12.500 10.459 10.681 1.00 88.12 181 GLY A C 1
ATOM 1346 O O . GLY A 1 181 ? 13.481 9.712 10.701 1.00 88.12 181 GLY A O 1
ATOM 1347 N N . ASP A 1 182 ? 11.483 10.368 11.553 1.00 91.06 182 ASP A N 1
ATOM 1348 C CA . ASP A 1 182 ? 11.293 9.346 12.601 1.00 91.06 182 ASP A CA 1
ATOM 1349 C C . ASP A 1 182 ? 10.499 8.134 12.055 1.00 91.06 182 ASP A C 1
ATOM 1351 O O . ASP A 1 182 ? 9.263 8.203 11.977 1.00 91.06 182 ASP A O 1
ATOM 1355 N N . PRO A 1 183 ? 11.172 7.049 11.612 1.00 93.31 183 PRO A N 1
ATOM 1356 C CA . PRO A 1 183 ? 10.508 5.902 11.002 1.00 93.31 183 PRO A CA 1
ATOM 1357 C C . PRO A 1 183 ? 9.813 5.003 12.031 1.00 93.31 183 PRO A C 1
ATOM 1359 O O . PRO A 1 183 ? 10.155 4.975 13.215 1.00 93.31 183 PRO A O 1
ATOM 1362 N N . ILE A 1 184 ? 8.856 4.214 11.549 1.00 93.81 184 ILE A N 1
ATOM 1363 C CA . ILE A 1 184 ? 8.242 3.107 12.282 1.00 93.81 184 ILE A CA 1
ATOM 1364 C C . ILE A 1 184 ? 8.613 1.811 11.567 1.00 93.81 184 ILE A C 1
ATOM 1366 O O . ILE A 1 184 ? 8.188 1.581 10.434 1.00 93.81 184 ILE A O 1
ATOM 1370 N N . ASP A 1 185 ? 9.398 0.969 12.236 1.00 92.19 185 ASP A N 1
ATOM 1371 C CA . ASP A 1 185 ? 9.806 -0.321 11.688 1.00 92.19 185 ASP A CA 1
ATOM 1372 C C . ASP A 1 185 ? 8.609 -1.268 11.563 1.00 92.19 185 ASP A C 1
ATOM 1374 O O . ASP A 1 185 ? 7.765 -1.379 12.458 1.00 92.19 185 ASP A O 1
ATOM 1378 N N . ALA A 1 186 ? 8.556 -1.985 10.444 1.00 95.25 186 ALA A N 1
ATOM 1379 C CA . ALA A 1 186 ? 7.512 -2.962 10.201 1.00 95.25 186 ALA A CA 1
ATOM 1380 C C . ALA A 1 186 ? 7.760 -4.256 10.988 1.00 95.25 186 ALA A C 1
ATOM 1382 O O . ALA A 1 186 ? 8.873 -4.785 11.025 1.00 95.25 186 ALA A O 1
ATOM 1383 N N . THR A 1 187 ? 6.696 -4.837 11.544 1.00 96.50 187 THR A N 1
ATOM 1384 C CA . THR A 1 187 ? 6.754 -6.224 12.020 1.00 96.50 187 THR A CA 1
ATOM 1385 C C . THR A 1 187 ? 6.741 -7.161 10.813 1.00 96.50 187 THR A C 1
ATOM 1387 O O . THR A 1 187 ? 5.804 -7.142 10.015 1.00 96.50 187 THR A O 1
ATOM 1390 N N . VAL A 1 188 ? 7.784 -7.987 10.692 1.00 95.69 188 VAL A N 1
ATOM 1391 C CA . VAL A 1 188 ? 7.973 -8.947 9.584 1.00 95.69 188 VAL A CA 1
ATOM 1392 C C . VAL A 1 188 ? 7.609 -10.386 9.941 1.00 95.69 188 VAL A C 1
ATOM 1394 O O . VAL A 1 188 ? 7.576 -11.259 9.074 1.00 95.69 188 VAL A O 1
ATOM 1397 N N . SER A 1 189 ? 7.367 -10.649 11.226 1.00 96.06 189 SER A N 1
ATOM 1398 C CA . SER A 1 189 ? 7.044 -11.973 11.747 1.00 96.06 189 SER A CA 1
ATOM 1399 C C . SER A 1 189 ? 5.529 -12.147 11.887 1.00 96.06 189 SER A C 1
ATOM 1401 O O . SER A 1 189 ? 4.934 -11.499 12.756 1.00 96.06 189 SER A O 1
ATOM 1403 N N . PRO A 1 190 ? 4.885 -13.020 11.086 1.00 95.19 190 PRO A N 1
ATOM 1404 C CA . PRO A 1 190 ? 3.474 -13.336 11.261 1.00 95.19 190 PRO A CA 1
ATOM 1405 C C . PRO A 1 190 ? 3.161 -13.893 12.649 1.00 95.19 190 PRO A C 1
ATOM 1407 O O . PRO A 1 190 ? 2.149 -13.512 13.235 1.00 95.19 190 PRO A O 1
ATOM 1410 N N . LYS A 1 191 ? 4.039 -14.732 13.221 1.00 92.50 191 LYS A N 1
ATOM 1411 C CA . LYS A 1 191 ? 3.838 -15.254 14.577 1.00 92.50 191 LYS A CA 1
ATOM 1412 C C . LYS A 1 191 ? 3.871 -14.150 15.626 1.00 92.50 191 LYS A C 1
ATOM 1414 O O . LYS A 1 191 ? 3.014 -14.115 16.507 1.00 92.50 191 LYS A O 1
ATOM 1419 N N . GLN A 1 192 ? 4.8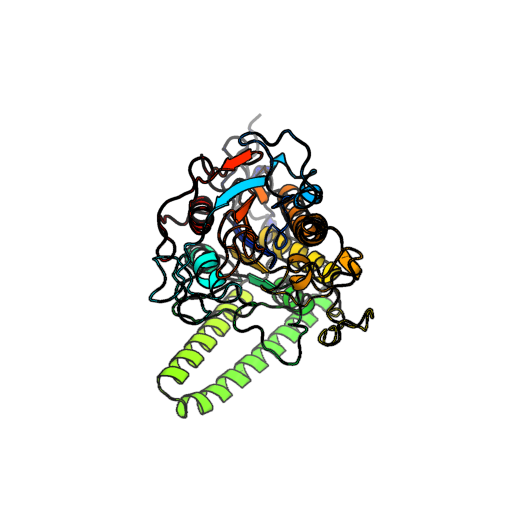32 -13.231 15.526 1.00 88.75 192 GLN A N 1
ATOM 1420 C CA . GLN A 1 192 ? 4.906 -12.088 16.434 1.00 88.75 192 GLN A CA 1
ATOM 1421 C C . GLN A 1 192 ? 3.681 -11.180 16.291 1.00 88.75 192 GLN A C 1
ATOM 1423 O O . GLN A 1 192 ? 3.155 -10.719 17.300 1.00 88.75 192 GLN A O 1
ATOM 1428 N N . ALA A 1 193 ? 3.216 -10.930 15.065 1.00 91.00 193 ALA A N 1
ATOM 1429 C CA . ALA A 1 193 ? 2.032 -10.117 14.813 1.00 91.00 193 ALA A CA 1
ATOM 1430 C C . ALA A 1 193 ? 0.758 -10.769 15.379 1.00 91.00 193 ALA A C 1
ATOM 1432 O O . ALA A 1 193 ? 0.002 -10.103 16.087 1.00 91.00 193 ALA A O 1
ATOM 1433 N N . PHE A 1 194 ? 0.564 -12.071 15.141 1.00 91.62 194 PHE A N 1
ATOM 1434 C CA . PHE A 1 194 ? -0.529 -12.858 15.716 1.00 91.62 194 PHE A CA 1
ATOM 1435 C C . PHE A 1 194 ? -0.517 -12.804 17.243 1.00 91.62 194 PHE A C 1
ATOM 1437 O O . PHE A 1 194 ? -1.526 -12.457 17.858 1.00 91.62 194 PHE A O 1
ATOM 1444 N N . ASP A 1 195 ? 0.641 -13.085 17.850 1.00 86.00 195 ASP A N 1
ATOM 1445 C CA . ASP A 1 195 ? 0.792 -13.017 19.297 1.00 86.00 195 ASP A CA 1
ATOM 1446 C C . ASP A 1 195 ? 0.445 -11.614 19.786 1.00 86.00 195 ASP A C 1
ATOM 1448 O O . ASP A 1 195 ? -0.401 -11.472 20.652 1.00 86.00 195 ASP A O 1
ATOM 1452 N N . SER A 1 196 ? 1.013 -10.555 19.214 1.00 85.25 196 SER A N 1
ATOM 1453 C CA . SER A 1 196 ? 0.707 -9.189 19.649 1.00 85.25 196 SER A CA 1
ATOM 1454 C C . SER A 1 196 ? -0.792 -8.865 19.608 1.00 85.25 196 SER A C 1
ATOM 1456 O O . SER A 1 196 ? -1.300 -8.304 20.576 1.00 85.25 196 SER A O 1
ATOM 1458 N N . LEU A 1 197 ? -1.509 -9.244 18.544 1.00 86.19 197 LEU A N 1
ATOM 1459 C CA . LEU A 1 197 ? -2.932 -8.926 18.373 1.00 86.19 197 LEU A CA 1
ATOM 1460 C C . LEU A 1 197 ? -3.849 -9.722 19.308 1.00 86.19 197 LEU A C 1
ATOM 1462 O O . LEU A 1 197 ? -4.761 -9.154 19.910 1.00 86.19 197 LEU A O 1
ATOM 1466 N N . PHE A 1 198 ? -3.616 -11.029 19.432 1.00 84.12 198 PHE A N 1
ATOM 1467 C CA . PHE A 1 198 ? -4.578 -11.944 20.054 1.00 84.12 198 PHE A CA 1
ATOM 1468 C C . PHE A 1 198 ? -4.165 -12.424 21.444 1.00 84.12 198 PHE A C 1
ATOM 1470 O O . PHE A 1 198 ? -4.920 -13.120 22.121 1.00 84.12 198 PHE A O 1
ATOM 1477 N N . TYR A 1 199 ? -3.001 -11.998 21.933 1.00 74.62 199 TYR A N 1
ATOM 1478 C CA . TYR A 1 199 ? -2.469 -12.443 23.215 1.00 74.62 199 TYR A CA 1
ATOM 1479 C C . TYR A 1 199 ? -3.318 -12.100 24.440 1.00 74.62 199 TYR A C 1
ATOM 1481 O O . TYR A 1 199 ? -3.130 -12.742 25.467 1.00 74.62 199 TYR A O 1
ATOM 1489 N N . ASN A 1 200 ? -4.240 -11.136 24.375 1.00 69.50 200 ASN A N 1
ATOM 1490 C CA . ASN A 1 200 ? -5.166 -10.833 25.477 1.00 69.50 200 ASN A CA 1
ATOM 1491 C C . ASN A 1 200 ? -6.633 -11.178 25.154 1.00 69.50 200 ASN A C 1
ATOM 1493 O O . ASN A 1 200 ? -7.537 -10.742 25.859 1.00 69.50 200 ASN A O 1
ATOM 1497 N N . PHE A 1 201 ? -6.902 -11.942 24.091 1.00 71.50 201 PHE A N 1
ATOM 1498 C CA . PHE A 1 201 ? -8.262 -12.411 23.828 1.00 71.50 201 PHE A CA 1
ATOM 1499 C C . PHE A 1 201 ? -8.632 -13.494 24.828 1.00 71.50 201 PHE A C 1
ATOM 1501 O O . PHE A 1 201 ? -7.923 -14.491 24.958 1.00 71.50 201 PHE A O 1
ATOM 1508 N N . ALA A 1 202 ? -9.750 -13.316 25.526 1.00 60.84 202 ALA A N 1
ATOM 1509 C CA . ALA A 1 202 ? -10.263 -14.374 26.377 1.00 60.84 202 ALA A CA 1
ATOM 1510 C C . ALA A 1 202 ? -10.654 -15.576 25.503 1.00 60.84 202 ALA A C 1
ATOM 1512 O O . ALA A 1 202 ? -11.347 -15.417 24.499 1.00 60.84 202 ALA A O 1
ATOM 1513 N N . THR A 1 203 ? -10.248 -16.775 25.914 1.00 59.81 203 THR A N 1
ATOM 1514 C CA . THR A 1 203 ? -10.823 -18.045 25.457 1.00 59.81 203 THR A CA 1
ATOM 1515 C C . THR A 1 203 ? -11.913 -18.439 26.459 1.00 59.81 203 THR A C 1
ATOM 1517 O O . THR A 1 203 ? -11.621 -19.129 27.436 1.00 59.81 203 THR A O 1
ATOM 1520 N N . PRO A 1 204 ? -13.163 -17.948 26.306 1.00 52.50 204 PRO A N 1
ATOM 1521 C CA . PRO A 1 204 ? -14.203 -18.097 27.329 1.00 52.50 204 PRO A CA 1
ATOM 1522 C C . PRO A 1 204 ? -14.505 -19.551 27.718 1.00 52.50 204 PRO A C 1
ATOM 1524 O O . PRO A 1 204 ? -14.956 -19.787 28.838 1.00 52.50 204 PRO A O 1
ATOM 1527 N N . ASP A 1 205 ? -14.208 -20.511 26.842 1.00 60.59 205 ASP A N 1
ATOM 1528 C CA . ASP A 1 205 ? -14.546 -21.922 27.036 1.00 60.59 205 ASP A CA 1
ATOM 1529 C C . ASP A 1 205 ? -13.385 -22.790 27.567 1.00 60.59 205 ASP A C 1
ATOM 1531 O O . ASP A 1 205 ? -13.581 -23.985 27.792 1.00 60.59 205 ASP A O 1
ATOM 1535 N N . ASP A 1 206 ? -12.197 -22.219 27.821 1.00 67.62 206 ASP A N 1
ATOM 1536 C CA . ASP A 1 206 ? -11.046 -22.950 28.380 1.00 67.62 206 ASP A CA 1
ATOM 1537 C C . ASP A 1 206 ? -10.368 -22.189 29.545 1.00 67.62 206 ASP A C 1
ATOM 1539 O O . ASP A 1 206 ? -9.468 -21.363 29.349 1.00 67.62 206 ASP A O 1
ATOM 1543 N N . PRO A 1 207 ? -10.755 -22.491 30.801 1.00 69.19 207 PRO A N 1
ATOM 1544 C CA . PRO A 1 207 ? -10.155 -21.888 31.989 1.00 69.19 207 PRO A CA 1
ATOM 1545 C C . PRO A 1 207 ? -8.649 -22.147 32.143 1.00 69.19 207 PRO A C 1
ATOM 1547 O O . PRO A 1 207 ? -7.960 -21.343 32.774 1.00 69.19 207 PRO A O 1
ATOM 1550 N N . ALA A 1 208 ? -8.126 -23.257 31.608 1.00 73.62 208 ALA A N 1
ATOM 1551 C CA . ALA A 1 208 ? -6.704 -23.579 31.695 1.00 73.62 208 ALA A CA 1
ATOM 1552 C C . ALA A 1 208 ? -5.894 -22.732 30.707 1.00 73.62 208 ALA A C 1
ATOM 1554 O O . ALA A 1 208 ? -4.874 -22.159 31.099 1.00 73.62 208 ALA A O 1
ATOM 1555 N N . ALA A 1 209 ? -6.388 -22.575 29.475 1.00 67.88 209 ALA A N 1
ATOM 1556 C CA . ALA A 1 209 ? -5.793 -21.676 28.486 1.00 67.88 209 ALA A CA 1
ATOM 1557 C C . ALA A 1 209 ? -5.796 -20.218 28.975 1.00 67.88 209 ALA A C 1
ATOM 1559 O O . ALA A 1 209 ? -4.768 -19.540 28.914 1.00 67.88 209 ALA A O 1
ATOM 1560 N N . SER A 1 210 ? -6.909 -19.762 29.561 1.00 65.88 210 SER A N 1
ATOM 1561 C CA . SER A 1 210 ? -7.010 -18.419 30.143 1.00 65.88 210 SER A CA 1
ATOM 1562 C C . SER A 1 210 ? -6.019 -18.197 31.300 1.00 65.88 210 SER A C 1
ATOM 1564 O O . SER A 1 210 ? -5.391 -17.139 31.390 1.00 65.88 210 SER A O 1
ATOM 1566 N N . ALA A 1 211 ? -5.809 -19.200 32.161 1.00 70.56 211 ALA A N 1
ATOM 1567 C CA . ALA A 1 211 ? -4.836 -19.119 33.252 1.00 70.56 211 ALA A CA 1
ATOM 1568 C C . ALA A 1 211 ? -3.376 -19.116 32.758 1.00 70.56 211 ALA A C 1
ATOM 1570 O O . ALA A 1 211 ? -2.543 -18.383 33.297 1.00 70.56 211 ALA A O 1
ATOM 1571 N N . GLU A 1 212 ? -3.049 -19.906 31.731 1.00 73.38 212 GLU A N 1
ATOM 1572 C CA . GLU A 1 212 ? -1.716 -19.902 31.114 1.00 73.38 212 GLU A CA 1
ATOM 1573 C C . GLU A 1 212 ? -1.402 -18.543 30.466 1.00 73.38 212 GLU A C 1
ATOM 1575 O O . GLU A 1 212 ? -0.293 -18.017 30.601 1.00 73.38 212 GLU A O 1
ATOM 1580 N N . GLN A 1 213 ? -2.391 -17.951 29.800 1.00 67.94 213 GLN A N 1
ATOM 1581 C CA . GLN A 1 213 ? -2.306 -16.633 29.181 1.00 67.94 213 GLN A CA 1
ATOM 1582 C C . GLN A 1 213 ? -2.072 -15.526 30.222 1.00 67.94 213 GLN A C 1
ATOM 1584 O O . GLN A 1 213 ? -1.125 -14.749 30.083 1.00 67.94 213 GLN A O 1
ATOM 1589 N N . ASP A 1 214 ? -2.842 -15.512 31.318 1.00 70.69 214 ASP A N 1
ATOM 1590 C CA . ASP A 1 214 ? -2.641 -14.585 32.445 1.00 70.69 214 ASP A CA 1
ATOM 1591 C C . ASP A 1 214 ? -1.254 -14.756 33.093 1.00 70.69 214 ASP A C 1
ATOM 1593 O O . ASP A 1 214 ? -0.577 -13.771 33.403 1.00 70.69 214 ASP A O 1
ATOM 1597 N N . PHE A 1 215 ? -0.766 -15.994 33.239 1.00 76.38 215 PHE A N 1
ATOM 1598 C CA . PHE A 1 215 ? 0.586 -16.241 33.743 1.00 76.38 215 PHE A CA 1
ATOM 1599 C C . PHE A 1 215 ? 1.659 -15.647 32.824 1.00 76.38 215 PHE A C 1
ATOM 1601 O O . PHE A 1 215 ? 2.538 -14.911 33.291 1.00 76.38 215 PHE A O 1
ATOM 1608 N N . LYS A 1 216 ? 1.584 -15.928 31.515 1.00 72.50 216 LYS A N 1
ATOM 1609 C CA . LYS A 1 216 ? 2.514 -15.355 30.535 1.00 72.50 216 LYS A CA 1
ATOM 1610 C C . LYS A 1 216 ? 2.460 -13.822 30.589 1.00 72.50 216 LYS A C 1
ATOM 1612 O O . LYS A 1 216 ? 3.508 -13.186 30.456 1.00 72.50 216 LYS A O 1
ATOM 1617 N N . TRP A 1 217 ? 1.276 -13.233 30.797 1.00 70.94 217 TRP A N 1
ATOM 1618 C CA . TRP A 1 217 ? 1.085 -11.778 30.781 1.00 70.94 217 TRP A CA 1
ATOM 1619 C C . TRP A 1 217 ? 1.814 -11.127 31.945 1.00 70.94 217 TRP A C 1
ATOM 1621 O O . TRP A 1 217 ? 2.624 -10.217 31.761 1.00 70.94 217 TRP A O 1
ATOM 1631 N N . ARG A 1 218 ? 1.610 -11.667 33.148 1.00 72.00 218 ARG A N 1
ATOM 1632 C CA . ARG A 1 218 ? 2.310 -11.210 34.351 1.00 72.00 218 ARG A CA 1
ATOM 1633 C C . ARG A 1 218 ? 3.822 -11.366 34.221 1.00 72.00 218 ARG A C 1
ATOM 1635 O O . ARG A 1 218 ? 4.559 -10.495 34.678 1.00 72.00 218 ARG A O 1
ATOM 1642 N N . ALA A 1 219 ? 4.287 -12.435 33.571 1.00 76.50 219 ALA A N 1
ATOM 1643 C CA . ALA A 1 219 ? 5.707 -12.626 33.301 1.00 76.50 219 ALA A CA 1
ATOM 1644 C C . ALA A 1 219 ? 6.262 -11.543 32.359 1.00 76.50 219 ALA A C 1
ATOM 1646 O O . ALA A 1 219 ? 7.287 -10.944 32.678 1.00 76.50 219 ALA A O 1
ATOM 1647 N N . ARG A 1 220 ? 5.577 -11.235 31.244 1.00 71.50 220 ARG A N 1
ATOM 1648 C CA . ARG A 1 220 ? 5.982 -10.168 30.305 1.00 71.50 220 ARG A CA 1
ATOM 1649 C C . ARG A 1 220 ? 5.998 -8.793 30.963 1.00 71.50 220 ARG A C 1
ATOM 1651 O O . ARG A 1 220 ? 7.015 -8.110 30.877 1.00 71.50 220 ARG A O 1
ATOM 1658 N N . LYS A 1 221 ? 4.935 -8.436 31.687 1.00 72.44 221 LYS A N 1
ATOM 1659 C CA . LYS A 1 221 ? 4.869 -7.185 32.452 1.00 72.44 221 LYS A CA 1
ATOM 1660 C C . LYS A 1 221 ? 6.033 -7.070 33.439 1.00 72.44 221 LYS A C 1
ATOM 1662 O O . LYS A 1 221 ? 6.719 -6.059 33.483 1.00 72.44 221 LYS A O 1
ATOM 1667 N N . SER A 1 222 ? 6.347 -8.154 34.154 1.00 75.81 222 SER A N 1
ATOM 1668 C CA . SER A 1 222 ? 7.500 -8.176 35.059 1.00 75.81 222 SER A CA 1
ATOM 1669 C C . SER A 1 222 ? 8.845 -7.988 34.342 1.00 75.81 222 SER A C 1
ATOM 1671 O O . SER A 1 222 ? 9.780 -7.474 34.964 1.00 75.81 222 SER A O 1
ATOM 1673 N N . VAL A 1 223 ? 8.985 -8.434 33.086 1.00 78.62 223 VAL A N 1
ATOM 1674 C CA . VAL A 1 223 ? 10.188 -8.183 32.276 1.00 78.62 223 VAL A CA 1
ATOM 1675 C C . VAL A 1 223 ? 10.259 -6.714 31.874 1.00 78.62 223 VAL A C 1
ATOM 1677 O O . VAL A 1 223 ? 11.315 -6.110 32.052 1.00 78.62 223 VAL A O 1
ATOM 1680 N N . LEU A 1 224 ? 9.161 -6.128 31.396 1.00 77.38 224 LEU A N 1
ATOM 1681 C CA . LEU A 1 224 ? 9.107 -4.718 30.998 1.00 77.38 224 LEU A CA 1
ATOM 1682 C C . LEU A 1 224 ? 9.396 -3.792 32.188 1.00 77.38 224 LEU A C 1
ATOM 1684 O O . LEU A 1 224 ? 10.321 -2.987 32.098 1.00 77.38 224 LEU A O 1
ATOM 1688 N N . ASP A 1 225 ? 8.782 -4.041 33.349 1.00 77.94 225 ASP A N 1
ATOM 1689 C CA . ASP A 1 225 ? 9.080 -3.342 34.610 1.00 77.94 225 ASP A CA 1
ATOM 1690 C C . ASP A 1 225 ? 10.573 -3.438 34.999 1.00 77.94 225 ASP A C 1
ATOM 1692 O O . ASP A 1 225 ? 11.157 -2.535 35.607 1.00 77.94 225 ASP A O 1
ATOM 1696 N N . LEU A 1 226 ? 11.223 -4.575 34.718 1.00 82.00 226 LEU A N 1
ATOM 1697 C CA . LEU A 1 226 ? 12.648 -4.760 35.001 1.00 82.00 226 LEU A CA 1
ATOM 1698 C C . LEU A 1 226 ? 13.531 -3.981 34.021 1.00 82.00 226 LEU A C 1
ATOM 1700 O O . LEU A 1 226 ? 14.560 -3.443 34.445 1.00 82.00 226 LEU A O 1
ATOM 1704 N N . VAL A 1 227 ? 13.169 -3.950 32.737 1.00 80.88 227 VAL A N 1
ATOM 1705 C CA . VAL A 1 227 ? 13.903 -3.200 31.712 1.00 80.88 227 VAL A CA 1
ATOM 1706 C C . VAL A 1 227 ? 13.742 -1.696 31.946 1.00 80.88 227 VAL A C 1
ATOM 1708 O O . VAL A 1 227 ? 14.765 -1.016 31.951 1.00 80.88 227 VAL A O 1
ATOM 1711 N N . GLU A 1 228 ? 12.541 -1.207 32.278 1.00 79.75 228 GLU A N 1
ATOM 1712 C CA . GLU A 1 228 ? 12.256 0.201 32.614 1.00 79.75 228 GLU A CA 1
ATOM 1713 C C . GLU A 1 228 ? 13.182 0.696 33.744 1.00 79.75 228 GLU A C 1
ATOM 1715 O O . GLU A 1 228 ? 13.969 1.636 33.574 1.00 79.75 228 GLU A O 1
ATOM 1720 N N . ARG A 1 229 ? 13.224 -0.031 34.870 1.00 79.62 229 ARG A N 1
ATOM 1721 C CA . ARG A 1 229 ? 14.130 0.279 35.995 1.00 79.62 229 ARG A CA 1
ATOM 1722 C C . ARG A 1 229 ? 15.611 0.261 35.606 1.00 79.62 229 ARG A C 1
ATOM 1724 O O . ARG A 1 229 ? 16.434 0.970 36.189 1.00 79.62 229 ARG A O 1
ATOM 1731 N N . ARG A 1 230 ? 16.008 -0.587 34.651 1.00 75.25 230 ARG A N 1
ATOM 1732 C CA . ARG A 1 230 ? 17.394 -0.613 34.150 1.00 75.25 230 ARG A CA 1
ATOM 1733 C C . ARG A 1 230 ? 17.674 0.566 33.225 1.00 75.25 230 ARG A C 1
ATOM 1735 O O . ARG A 1 230 ? 18.776 1.115 33.296 1.00 75.25 230 ARG A O 1
ATOM 1742 N N . SER A 1 231 ? 16.707 0.982 32.412 1.00 74.12 231 SER A N 1
ATOM 1743 C CA . SER A 1 231 ? 16.839 2.153 31.550 1.00 74.12 231 SER A CA 1
ATOM 1744 C C . SER A 1 231 ? 16.915 3.459 32.328 1.00 74.12 231 SER A C 1
ATOM 1746 O O . SER A 1 231 ? 17.680 4.314 31.910 1.00 74.12 231 SER A O 1
ATOM 1748 N N . GLU A 1 232 ? 16.285 3.608 33.496 1.00 78.56 232 GLU A N 1
ATOM 1749 C CA . GLU A 1 232 ? 16.446 4.813 34.339 1.00 78.56 232 GLU A CA 1
ATOM 1750 C C . GLU A 1 232 ? 17.927 5.109 34.662 1.00 78.56 232 GLU A C 1
ATOM 1752 O O . GLU A 1 232 ? 18.393 6.254 34.638 1.00 78.56 232 GLU A O 1
ATOM 1757 N N . ARG A 1 233 ? 18.725 4.054 34.887 1.00 78.44 233 ARG A N 1
ATOM 1758 C CA . ARG A 1 233 ? 20.178 4.173 35.110 1.00 78.44 233 ARG A CA 1
ATOM 1759 C C . ARG A 1 233 ? 20.942 4.550 33.842 1.00 78.44 233 ARG A C 1
ATOM 1761 O O . ARG A 1 233 ? 22.007 5.155 33.954 1.00 78.44 233 ARG A O 1
ATOM 1768 N N . LEU A 1 234 ? 20.435 4.187 32.666 1.00 77.88 234 LEU A N 1
ATOM 1769 C CA . LEU A 1 234 ? 21.009 4.550 31.369 1.00 77.88 234 LEU A CA 1
ATOM 1770 C C . LEU A 1 234 ? 20.647 5.991 30.995 1.00 77.88 234 LEU A C 1
ATOM 1772 O O . LEU A 1 234 ? 21.533 6.749 30.622 1.00 77.88 234 LEU A O 1
ATOM 1776 N N . VAL A 1 235 ? 19.388 6.386 31.193 1.00 75.88 235 VAL A N 1
ATOM 1777 C CA . VAL A 1 235 ? 18.838 7.726 30.939 1.00 75.88 235 VAL A CA 1
ATOM 1778 C C . VAL A 1 235 ? 19.662 8.818 31.629 1.00 75.88 235 VAL A C 1
ATOM 1780 O O . VAL A 1 235 ? 19.924 9.862 31.039 1.00 75.88 235 VAL A O 1
ATOM 1783 N N . SER A 1 236 ? 20.159 8.567 32.847 1.00 80.56 236 SER A N 1
ATOM 1784 C CA . SER A 1 236 ? 21.034 9.519 33.558 1.00 80.56 236 SER A CA 1
ATOM 1785 C C . SER A 1 236 ? 22.409 9.749 32.909 1.00 80.56 236 SER A C 1
ATOM 1787 O O . SER A 1 236 ? 23.103 10.692 33.285 1.00 80.56 236 SER A O 1
ATOM 1789 N N . LYS A 1 237 ? 22.802 8.914 31.939 1.00 83.88 237 LYS A N 1
ATOM 1790 C CA . LYS A 1 237 ? 24.077 8.980 31.207 1.00 83.88 237 LYS A CA 1
ATOM 1791 C C . LYS A 1 237 ? 23.925 9.426 29.750 1.00 83.88 237 LYS A C 1
ATOM 1793 O O . LYS A 1 237 ? 24.937 9.572 29.069 1.00 83.88 237 LYS A O 1
ATOM 1798 N N . LEU A 1 238 ? 22.696 9.586 29.264 1.00 82.88 238 LEU A N 1
ATOM 1799 C CA . LEU A 1 238 ? 22.412 9.949 27.878 1.00 82.88 238 LEU A CA 1
ATOM 1800 C C . LEU A 1 238 ? 22.487 11.463 27.655 1.00 82.88 238 LEU A C 1
ATOM 1802 O O . LEU A 1 238 ? 22.340 12.261 28.585 1.00 82.88 238 LEU A O 1
ATOM 1806 N N . SER A 1 239 ? 22.700 11.853 26.396 1.00 84.62 239 SER A N 1
ATOM 1807 C 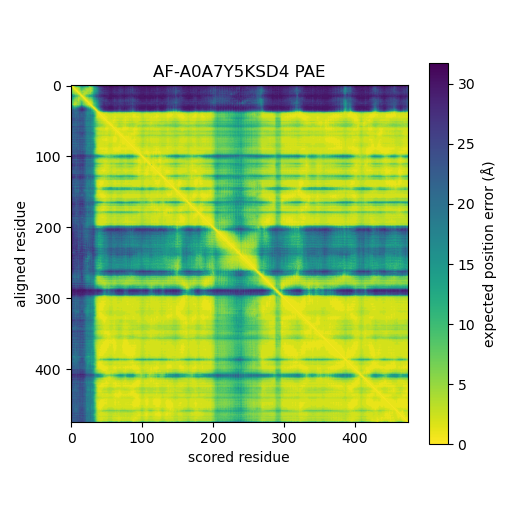CA . SER A 1 239 ? 22.543 13.242 25.964 1.00 84.62 239 SER A CA 1
ATOM 1808 C C . SER A 1 239 ? 21.081 13.691 26.122 1.00 84.62 239 SER A C 1
ATOM 1810 O O . SER A 1 239 ? 20.176 12.861 26.215 1.00 84.62 239 SER A O 1
ATOM 1812 N N . GLY A 1 240 ? 20.816 15.002 26.138 1.00 79.69 240 GLY A N 1
ATOM 1813 C CA . GLY A 1 240 ? 19.442 15.513 26.259 1.00 79.69 240 GLY A CA 1
ATOM 1814 C C . GLY A 1 240 ? 18.506 15.010 25.151 1.00 79.69 240 GLY A C 1
ATOM 1815 O O . GLY A 1 240 ? 17.366 14.653 25.434 1.00 79.69 240 GLY A O 1
ATOM 1816 N N . ALA A 1 241 ? 19.009 14.910 23.916 1.00 69.06 241 ALA A N 1
ATOM 1817 C CA . ALA A 1 241 ? 18.247 14.405 22.776 1.00 69.06 241 ALA A CA 1
ATOM 1818 C C . ALA A 1 241 ? 17.976 12.894 22.880 1.00 69.06 241 ALA A C 1
ATOM 1820 O O . ALA A 1 241 ? 16.855 12.449 22.642 1.00 69.06 241 ALA A O 1
ATOM 1821 N N . ASP A 1 242 ? 18.972 12.101 23.286 1.00 72.81 242 ASP A N 1
ATOM 1822 C CA . ASP A 1 242 ? 18.806 10.648 23.430 1.00 72.81 242 ASP A CA 1
ATOM 1823 C C . ASP A 1 242 ? 17.907 10.289 24.615 1.00 72.81 242 ASP A C 1
ATOM 1825 O O . ASP A 1 242 ? 17.126 9.343 24.537 1.00 72.81 242 ASP A O 1
ATOM 1829 N N . ARG A 1 243 ? 17.969 11.077 25.697 1.00 75.62 243 ARG A N 1
ATOM 1830 C CA . ARG A 1 243 ? 17.034 10.975 26.819 1.00 75.62 243 ARG A CA 1
ATOM 1831 C C . ARG A 1 243 ? 15.595 11.181 26.346 1.00 75.62 243 ARG A C 1
ATOM 1833 O O . ARG A 1 243 ? 14.774 10.318 26.617 1.00 75.62 243 ARG A O 1
ATOM 1840 N N . GLN A 1 244 ? 15.308 12.258 25.609 1.00 70.81 244 GLN A N 1
ATOM 1841 C CA . GLN A 1 244 ? 13.953 12.525 25.104 1.00 70.81 244 GLN A CA 1
ATOM 1842 C C . GLN A 1 244 ? 13.438 11.413 24.183 1.00 70.81 244 GLN A C 1
ATOM 1844 O O . GLN A 1 244 ? 12.279 11.023 24.285 1.00 70.81 244 GLN A O 1
ATOM 1849 N N . ARG A 1 245 ? 14.295 10.865 23.309 1.00 71.25 245 ARG A N 1
ATOM 1850 C CA . ARG A 1 245 ? 13.931 9.722 22.453 1.00 71.25 245 ARG A CA 1
ATOM 1851 C C . ARG A 1 245 ? 13.578 8.485 23.275 1.00 71.25 245 ARG A C 1
ATOM 1853 O O . ARG A 1 245 ? 12.570 7.841 23.002 1.00 71.25 245 ARG A O 1
ATOM 1860 N N . LEU A 1 246 ? 14.398 8.162 24.275 1.00 74.75 246 LEU A N 1
ATOM 1861 C CA . LEU A 1 246 ? 14.176 6.995 25.125 1.00 74.75 246 LEU A CA 1
ATOM 1862 C C . LEU A 1 246 ? 12.944 7.171 26.026 1.00 74.75 246 LEU A C 1
ATOM 1864 O O . LEU A 1 246 ? 12.193 6.221 26.195 1.00 74.75 246 LEU A O 1
ATOM 1868 N N . GLU A 1 247 ? 12.712 8.369 26.566 1.00 75.88 247 GLU A N 1
ATOM 1869 C CA . GLU A 1 247 ? 11.513 8.701 27.351 1.00 75.88 247 GLU A CA 1
ATOM 1870 C C . GLU A 1 247 ? 10.239 8.560 26.503 1.00 75.88 247 GLU A C 1
ATOM 1872 O O . GLU A 1 247 ? 9.342 7.821 26.896 1.00 75.88 247 GLU A O 1
ATOM 1877 N N . LYS A 1 248 ? 10.208 9.133 25.288 1.00 69.69 248 LYS A N 1
ATOM 1878 C CA . LYS A 1 248 ? 9.087 8.961 24.343 1.00 69.69 248 LYS A CA 1
ATOM 1879 C C . LYS A 1 248 ? 8.813 7.482 24.044 1.00 69.69 248 LYS A C 1
ATOM 1881 O O . LYS A 1 248 ? 7.662 7.064 24.008 1.00 69.69 248 LYS A O 1
ATOM 1886 N N . HIS A 1 249 ? 9.863 6.681 23.857 1.00 73.56 249 HIS A N 1
ATOM 1887 C CA . HIS A 1 249 ? 9.719 5.245 23.620 1.00 73.56 249 HIS A CA 1
ATOM 1888 C C . HIS A 1 249 ? 9.078 4.510 24.811 1.00 73.56 249 HIS A C 1
ATOM 1890 O O . HIS A 1 249 ? 8.228 3.644 24.612 1.00 73.56 249 HIS A O 1
ATOM 1896 N N . TRP A 1 250 ? 9.450 4.863 26.046 1.00 77.44 250 TRP A N 1
ATOM 1897 C CA . TRP A 1 250 ? 8.846 4.280 27.249 1.00 77.44 250 TRP A CA 1
ATOM 1898 C C . TRP A 1 250 ? 7.393 4.696 27.446 1.00 77.44 250 TRP A C 1
ATOM 1900 O O . TRP A 1 250 ? 6.575 3.847 27.800 1.00 77.44 250 TRP A O 1
ATOM 1910 N N . ASP A 1 251 ? 7.066 5.957 27.171 1.00 70.62 251 ASP A N 1
ATOM 1911 C CA . ASP A 1 251 ? 5.686 6.439 27.213 1.00 70.62 251 ASP A CA 1
ATOM 1912 C C . ASP A 1 251 ? 4.810 5.668 26.207 1.00 70.62 251 ASP A C 1
ATOM 1914 O O . ASP A 1 251 ? 3.735 5.193 26.567 1.00 70.62 251 ASP A O 1
ATOM 1918 N N . GLU A 1 252 ? 5.307 5.415 24.988 1.00 70.12 252 GLU A N 1
ATOM 1919 C CA . GLU A 1 252 ? 4.602 4.607 23.980 1.00 70.12 252 GLU A CA 1
ATOM 1920 C C . GLU A 1 252 ? 4.373 3.152 24.431 1.00 70.12 252 GLU A C 1
ATOM 1922 O O . GLU A 1 252 ? 3.273 2.615 24.257 1.00 70.12 252 GLU A O 1
ATOM 1927 N N . ILE A 1 253 ? 5.385 2.510 25.033 1.00 74.38 253 ILE A N 1
ATOM 1928 C CA . ILE A 1 253 ? 5.252 1.151 25.590 1.00 74.38 253 ILE A CA 1
ATOM 1929 C C . ILE A 1 253 ? 4.191 1.139 26.691 1.00 74.38 253 ILE A C 1
ATOM 1931 O O . ILE A 1 253 ? 3.326 0.263 26.706 1.00 74.38 253 ILE A O 1
ATOM 1935 N N . ARG A 1 254 ? 4.228 2.116 27.596 1.00 71.62 254 ARG A N 1
ATOM 1936 C CA . ARG A 1 254 ? 3.314 2.196 28.736 1.00 71.62 254 ARG A CA 1
ATOM 1937 C C . ARG A 1 254 ? 1.876 2.460 28.302 1.00 71.62 254 ARG A C 1
ATOM 1939 O O . ARG A 1 254 ? 0.955 1.822 28.814 1.00 71.62 254 ARG A O 1
ATOM 1946 N N . ASP A 1 255 ? 1.672 3.345 27.333 1.00 69.25 255 ASP A N 1
ATOM 1947 C CA . ASP A 1 255 ? 0.357 3.607 26.748 1.00 69.25 255 ASP A CA 1
ATOM 1948 C C . ASP A 1 255 ? -0.202 2.373 26.033 1.00 69.25 255 ASP A C 1
ATOM 1950 O O . ASP A 1 255 ? -1.406 2.100 26.093 1.00 69.25 255 ASP A O 1
ATOM 1954 N N . LEU A 1 256 ? 0.654 1.581 25.381 1.00 69.12 256 LEU A N 1
ATOM 1955 C CA . LEU A 1 256 ? 0.256 0.298 24.808 1.00 69.12 256 LEU A CA 1
ATOM 1956 C C . LEU A 1 256 ? -0.106 -0.721 25.899 1.00 69.12 256 LEU A C 1
ATOM 1958 O O . LEU A 1 256 ? -1.158 -1.352 25.815 1.00 69.12 256 LEU A O 1
ATOM 1962 N N . GLU A 1 257 ? 0.705 -0.858 26.949 1.00 71.94 257 GLU A N 1
ATOM 1963 C CA . GLU A 1 257 ? 0.420 -1.762 28.070 1.00 71.94 257 GLU A CA 1
ATOM 1964 C C . GLU A 1 257 ? -0.900 -1.427 28.765 1.00 71.94 257 GLU A C 1
ATOM 1966 O O . GLU A 1 257 ? -1.671 -2.332 29.096 1.00 71.94 257 GLU A O 1
ATOM 1971 N N . MET A 1 258 ? -1.183 -0.140 28.986 1.00 68.19 258 MET A N 1
ATOM 1972 C CA . MET A 1 258 ? -2.443 0.303 29.584 1.00 68.19 258 MET A CA 1
ATOM 1973 C C . MET A 1 258 ? -3.640 -0.060 28.704 1.00 68.19 258 MET A C 1
ATOM 1975 O O . MET A 1 258 ? -4.656 -0.522 29.226 1.00 68.19 258 MET A O 1
ATOM 1979 N N . ARG A 1 259 ? -3.515 0.086 27.380 1.00 67.62 259 ARG A N 1
ATOM 1980 C CA . ARG A 1 259 ? -4.568 -0.284 26.424 1.00 67.62 259 ARG A CA 1
ATOM 1981 C C . ARG A 1 259 ? -4.768 -1.789 26.315 1.00 67.62 259 ARG A C 1
ATOM 1983 O O . ARG A 1 259 ? -5.909 -2.235 26.273 1.00 67.62 259 ARG A O 1
ATOM 1990 N N . ILE A 1 260 ? -3.691 -2.572 26.336 1.00 66.56 260 ILE A N 1
ATOM 1991 C CA . ILE A 1 260 ? -3.769 -4.038 26.395 1.00 66.56 260 ILE A CA 1
ATOM 1992 C C . ILE A 1 260 ? -4.388 -4.487 27.725 1.00 66.56 260 ILE A C 1
ATOM 1994 O O . ILE A 1 260 ? -5.136 -5.454 27.741 1.00 66.56 260 ILE A O 1
ATOM 1998 N N . SER A 1 261 ? -4.123 -3.779 28.829 1.00 62.09 261 SER A N 1
ATOM 1999 C CA . SER A 1 261 ? -4.672 -4.086 30.161 1.00 62.09 261 SER A CA 1
ATOM 2000 C C . SER A 1 261 ? -6.145 -3.700 30.341 1.00 62.09 261 SER A C 1
ATOM 2002 O O . SER A 1 261 ? -6.755 -4.102 31.337 1.00 62.09 261 SER A O 1
ATOM 2004 N N . ALA A 1 262 ? -6.718 -2.898 29.436 1.00 60.66 262 ALA A N 1
ATOM 2005 C CA . ALA A 1 262 ? -8.156 -2.659 29.411 1.00 60.66 262 ALA A CA 1
ATOM 2006 C C . ALA A 1 262 ? -8.890 -3.989 29.150 1.00 60.66 262 ALA A C 1
ATOM 2008 O O . ALA A 1 262 ? -8.296 -4.920 28.611 1.00 60.66 262 ALA A O 1
ATOM 2009 N N . LEU A 1 263 ? -10.149 -4.109 29.601 1.00 52.84 263 LEU A N 1
ATOM 2010 C CA . LEU A 1 263 ? -10.915 -5.369 29.586 1.00 52.84 263 LEU A CA 1
ATOM 2011 C C . LEU A 1 263 ? -10.676 -6.170 28.289 1.00 52.84 263 LEU A C 1
ATOM 2013 O O . LEU A 1 263 ? -10.821 -5.588 27.212 1.00 52.84 263 LEU A O 1
ATOM 2017 N N . PRO A 1 264 ? -10.322 -7.468 28.385 1.00 57.81 264 PRO A N 1
ATOM 2018 C CA . PRO A 1 264 ? -9.930 -8.261 27.229 1.00 57.81 264 PRO A CA 1
ATOM 2019 C C . PRO A 1 264 ? -11.042 -8.233 26.173 1.00 57.81 264 PRO A C 1
ATOM 2021 O O . PRO A 1 264 ? -12.211 -8.434 26.533 1.00 57.81 264 PRO A O 1
ATOM 2024 N N . PRO A 1 265 ? -10.716 -7.986 24.890 1.00 63.28 265 PRO A N 1
ATOM 2025 C CA . PRO A 1 265 ? -11.689 -8.087 23.816 1.00 63.28 265 PRO A CA 1
ATOM 2026 C C . PRO A 1 265 ? -12.347 -9.468 23.858 1.00 63.28 265 PRO A C 1
ATOM 2028 O O . PRO A 1 265 ? -11.672 -10.493 23.983 1.00 63.28 265 PRO A O 1
ATOM 2031 N N . VAL A 1 266 ? -13.677 -9.496 23.792 1.00 58.69 266 VAL A N 1
ATOM 2032 C CA . VAL A 1 266 ? -14.438 -10.745 23.731 1.00 58.69 266 VAL A CA 1
ATOM 2033 C C . VAL A 1 266 ? -14.794 -10.994 22.274 1.00 58.69 266 VAL A C 1
ATOM 2035 O O . VAL A 1 266 ? -15.486 -10.176 21.663 1.00 58.69 266 VAL A O 1
ATOM 2038 N N . ALA A 1 267 ? -14.334 -12.124 21.736 1.00 63.84 267 ALA A N 1
ATOM 2039 C CA . ALA A 1 267 ? -14.716 -12.586 20.406 1.00 63.84 267 ALA A CA 1
ATOM 2040 C C . ALA A 1 267 ? -16.249 -12.627 20.291 1.00 63.84 267 ALA A C 1
ATOM 2042 O O . ALA A 1 267 ? -16.937 -13.230 21.121 1.00 63.84 267 ALA A O 1
ATOM 2043 N N . SER A 1 268 ? -16.798 -11.922 19.304 1.00 64.00 268 SER A N 1
ATOM 2044 C CA . SER A 1 268 ? -18.237 -11.877 19.054 1.00 64.00 268 SER A CA 1
ATOM 2045 C C . SER A 1 268 ? -18.540 -11.409 17.632 1.00 64.00 268 SER A C 1
ATOM 2047 O O . SER A 1 268 ? -17.864 -10.537 17.085 1.00 64.00 268 SER A O 1
ATOM 2049 N N . GLY A 1 269 ? -19.588 -11.974 17.028 1.00 80.38 269 GLY A N 1
ATOM 2050 C CA . GLY A 1 269 ? -19.946 -11.664 15.644 1.00 80.38 269 GLY A CA 1
ATOM 2051 C C . GLY A 1 269 ? -18.837 -12.085 14.681 1.00 80.38 269 GLY A C 1
ATOM 2052 O O . GLY A 1 269 ? -18.446 -13.242 14.685 1.00 80.38 269 GLY A O 1
ATOM 2053 N N . ALA A 1 270 ? -18.347 -11.145 13.871 1.00 85.19 270 ALA A N 1
ATOM 2054 C CA . ALA A 1 270 ? -17.265 -11.383 12.914 1.00 85.19 270 ALA A CA 1
ATOM 2055 C C . ALA A 1 270 ? -15.850 -11.284 13.520 1.00 85.19 270 ALA A C 1
ATOM 2057 O O . ALA A 1 270 ? -14.870 -11.536 12.825 1.00 85.19 270 ALA A O 1
ATOM 2058 N N . CYS A 1 271 ? -15.738 -10.886 14.791 1.00 88.31 271 CYS A N 1
ATOM 2059 C CA . CYS A 1 271 ? -14.472 -10.860 15.508 1.00 88.31 271 CYS A CA 1
ATOM 2060 C C . CYS A 1 271 ? -14.196 -12.234 16.125 1.00 88.31 271 CYS A C 1
ATOM 2062 O O . CYS A 1 271 ? -14.841 -12.619 17.106 1.00 88.31 271 CYS A O 1
ATOM 2064 N N . GLU A 1 272 ? -13.220 -12.946 15.568 1.00 86.75 272 GLU A N 1
ATOM 2065 C CA . GLU A 1 272 ? -12.789 -14.277 15.995 1.00 86.75 272 GLU A CA 1
ATOM 2066 C C . GLU A 1 272 ? -11.266 -14.315 16.167 1.00 86.75 272 GLU A C 1
ATOM 2068 O O . GLU A 1 272 ? -10.534 -13.558 15.535 1.00 86.75 272 GLU A O 1
ATOM 2073 N N . VAL A 1 273 ? -10.757 -15.202 17.023 1.00 85.31 273 VAL A N 1
ATOM 2074 C CA . VAL A 1 273 ? -9.308 -15.438 17.085 1.00 85.31 273 VAL A CA 1
ATOM 2075 C C . VAL A 1 273 ? -8.941 -16.347 15.909 1.00 85.31 273 VAL A C 1
ATOM 2077 O O . VAL A 1 273 ? -9.454 -17.469 15.852 1.00 85.31 273 VAL A O 1
ATOM 2080 N N . PRO A 1 274 ? -8.089 -15.904 14.965 1.00 86.88 274 PRO A N 1
ATOM 2081 C CA . PRO A 1 274 ? -7.699 -16.741 13.843 1.00 86.88 274 PRO A CA 1
ATOM 2082 C C . PRO A 1 274 ? -6.851 -17.921 14.334 1.00 86.88 274 PRO A C 1
ATOM 2084 O O . PRO A 1 274 ? -6.375 -17.954 15.469 1.00 86.88 274 PRO A O 1
ATOM 2087 N N . THR A 1 275 ? -6.655 -18.919 13.475 1.00 88.25 275 THR A N 1
ATOM 2088 C CA . THR A 1 275 ? -5.756 -20.032 13.810 1.00 88.25 275 THR A CA 1
ATOM 2089 C C . THR A 1 275 ? -4.327 -19.508 13.973 1.00 88.25 275 THR A C 1
ATOM 2091 O O . THR A 1 275 ? -3.875 -18.719 13.144 1.00 88.25 275 THR A O 1
ATOM 2094 N N . ASP A 1 276 ? -3.621 -19.949 15.022 1.00 89.88 276 ASP A N 1
ATOM 2095 C CA . ASP A 1 276 ? -2.202 -19.617 15.215 1.00 89.88 276 ASP A CA 1
ATOM 2096 C C . ASP A 1 276 ? -1.412 -20.055 13.966 1.00 89.88 276 ASP A C 1
ATOM 2098 O O . ASP A 1 276 ? -1.465 -21.237 13.602 1.00 89.88 276 ASP A O 1
ATOM 2102 N N . PRO A 1 277 ? -0.693 -19.136 13.291 1.00 90.00 277 PRO A N 1
ATOM 2103 C CA . PRO A 1 277 ? 0.037 -19.453 12.066 1.00 90.00 277 PRO A CA 1
ATOM 2104 C C . PRO A 1 277 ? 1.231 -20.395 12.292 1.00 90.00 277 PRO A C 1
ATOM 2106 O O . PRO A 1 277 ? 1.815 -20.878 11.321 1.00 90.00 277 PRO A O 1
ATOM 2109 N N . GLY A 1 278 ? 1.599 -20.675 13.545 1.00 91.50 278 GLY A N 1
ATOM 2110 C CA . GLY A 1 278 ? 2.742 -21.503 13.900 1.00 91.50 278 GLY A CA 1
ATOM 2111 C C . GLY A 1 278 ? 4.065 -20.746 13.792 1.00 91.50 278 GLY A C 1
ATOM 2112 O O . GLY A 1 278 ? 4.118 -19.522 13.875 1.00 91.50 278 GLY A O 1
ATOM 2113 N N . ALA A 1 279 ? 5.169 -21.482 13.662 1.00 92.38 279 ALA A N 1
ATOM 2114 C CA . ALA A 1 279 ? 6.477 -20.864 13.478 1.00 92.38 279 ALA A CA 1
ATOM 2115 C C . ALA A 1 279 ? 6.564 -20.164 12.115 1.00 92.38 279 ALA A C 1
ATOM 2117 O O . ALA A 1 279 ? 6.078 -20.681 11.109 1.00 92.38 279 ALA A O 1
ATOM 2118 N N . ASP A 1 280 ? 7.237 -19.016 12.090 1.00 91.06 280 ASP A N 1
ATOM 2119 C CA . ASP A 1 280 ? 7.549 -18.321 10.848 1.00 91.06 280 ASP A CA 1
ATOM 2120 C C . ASP A 1 280 ? 8.324 -19.237 9.882 1.00 91.06 280 ASP A C 1
ATOM 2122 O O . ASP A 1 280 ? 9.208 -19.980 10.329 1.00 91.06 280 ASP A O 1
ATOM 2126 N N . PRO A 1 281 ? 8.069 -19.147 8.562 1.00 90.56 281 PRO A N 1
ATOM 2127 C CA . PRO A 1 281 ? 8.895 -19.836 7.579 1.00 90.56 281 PRO A CA 1
ATOM 2128 C C . PRO A 1 281 ? 10.373 -19.443 7.714 1.00 90.56 281 PRO A C 1
ATOM 2130 O O . PRO A 1 281 ? 10.688 -18.310 8.097 1.00 90.56 281 PRO A O 1
ATOM 2133 N N . ALA A 1 282 ? 11.281 -20.362 7.379 1.00 89.19 282 ALA A N 1
ATOM 2134 C CA . ALA A 1 282 ? 12.717 -20.095 7.418 1.00 89.19 282 ALA A CA 1
ATOM 2135 C C . ALA A 1 282 ? 13.079 -18.874 6.558 1.00 89.19 282 ALA A C 1
ATOM 2137 O O . ALA A 1 282 ? 12.448 -18.624 5.532 1.00 89.19 282 ALA A O 1
ATOM 2138 N N . GLN A 1 283 ? 14.080 -18.107 6.997 1.00 86.44 283 GLN A N 1
ATOM 2139 C CA . GLN A 1 283 ? 14.565 -16.981 6.208 1.00 86.44 283 GLN A CA 1
ATOM 2140 C C . GLN A 1 283 ? 15.464 -17.469 5.072 1.00 86.44 283 GLN A C 1
ATOM 2142 O O . GLN A 1 283 ? 16.408 -18.223 5.316 1.00 86.44 283 GLN A O 1
ATOM 2147 N N . GLY A 1 284 ? 15.172 -17.017 3.855 1.00 84.56 284 GLY A N 1
ATOM 2148 C CA . GLY A 1 284 ? 16.002 -17.226 2.679 1.00 84.56 284 GLY A CA 1
ATOM 2149 C C . GLY A 1 284 ? 17.351 -16.524 2.801 1.00 84.56 284 GLY A C 1
ATOM 2150 O O . GLY A 1 284 ? 17.478 -15.465 3.4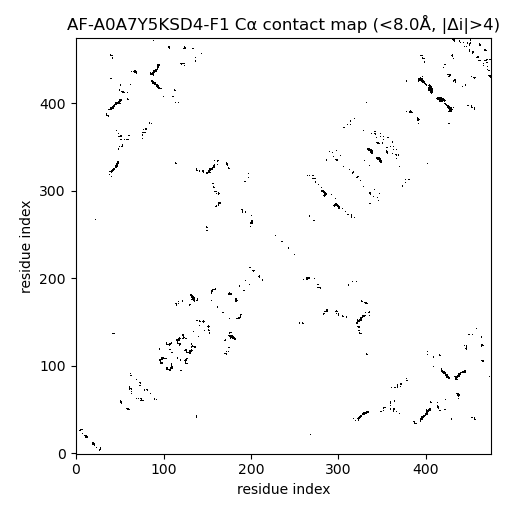21 1.00 84.56 284 GLY A O 1
ATOM 2151 N N . GLY A 1 285 ? 18.363 -17.145 2.208 1.00 83.69 285 GLY A N 1
ATOM 2152 C CA . GLY A 1 285 ? 19.723 -16.642 2.117 1.00 83.69 285 GLY A CA 1
ATOM 2153 C C . GLY A 1 285 ? 19.892 -15.518 1.096 1.00 83.69 285 GLY A C 1
ATOM 2154 O O . GLY A 1 285 ? 18.938 -15.010 0.509 1.00 83.69 285 GLY A O 1
ATOM 2155 N N . ASP A 1 286 ? 21.149 -15.139 0.905 1.00 83.81 286 ASP A N 1
ATOM 2156 C CA . ASP A 1 286 ? 21.586 -14.079 0.000 1.00 83.81 286 ASP A CA 1
ATOM 2157 C C . ASP A 1 286 ? 21.379 -14.435 -1.479 1.00 83.81 286 ASP A C 1
ATOM 2159 O O . ASP A 1 286 ? 21.698 -15.547 -1.895 1.00 83.81 286 ASP A O 1
ATOM 2163 N N . ASN A 1 287 ? 20.890 -13.473 -2.262 1.00 79.62 287 ASN A N 1
ATOM 2164 C CA . ASN A 1 287 ? 20.630 -13.575 -3.698 1.00 79.62 287 ASN A CA 1
ATOM 2165 C C . ASN A 1 287 ? 21.743 -12.937 -4.565 1.00 79.62 287 ASN A C 1
ATOM 2167 O O . ASN A 1 287 ? 21.602 -12.746 -5.767 1.00 79.62 287 ASN A O 1
ATOM 2171 N N . GLN A 1 288 ? 22.902 -12.612 -3.990 1.00 66.06 288 GLN A N 1
ATOM 2172 C CA . GLN A 1 288 ? 24.003 -12.002 -4.742 1.00 66.06 288 GLN A CA 1
ATOM 2173 C C . GLN A 1 288 ? 24.530 -12.859 -5.916 1.00 66.06 288 GLN A C 1
ATOM 2175 O O . GLN A 1 288 ? 25.083 -12.327 -6.878 1.00 66.06 288 GLN A O 1
ATOM 2180 N N . SER A 1 289 ? 24.387 -14.185 -5.848 1.00 54.62 289 SER A N 1
ATOM 2181 C CA . SER A 1 289 ? 24.839 -15.102 -6.901 1.00 54.62 289 SER A CA 1
ATOM 2182 C C . SER A 1 289 ? 23.666 -15.515 -7.790 1.00 54.62 289 SER A C 1
ATOM 2184 O O . SER A 1 289 ? 23.088 -16.581 -7.588 1.00 54.62 289 SER A O 1
ATOM 2186 N N . ALA A 1 290 ? 23.357 -14.693 -8.797 1.00 50.91 290 ALA A N 1
ATOM 2187 C CA . ALA A 1 290 ? 22.296 -14.913 -9.794 1.00 50.91 290 ALA A CA 1
ATOM 2188 C C . ALA A 1 290 ? 22.367 -16.267 -10.547 1.00 50.91 290 ALA A C 1
ATOM 2190 O O . ALA A 1 290 ? 21.432 -16.631 -11.253 1.00 50.91 290 ALA A O 1
ATOM 2191 N N . ASP A 1 291 ? 23.451 -17.031 -10.377 1.00 47.34 291 ASP A N 1
ATOM 2192 C CA . ASP A 1 291 ? 23.681 -18.333 -11.012 1.00 47.34 291 ASP A CA 1
ATOM 2193 C C . ASP A 1 291 ? 23.228 -19.544 -10.163 1.00 47.34 291 ASP A C 1
ATOM 2195 O O . ASP A 1 291 ? 23.380 -20.690 -10.601 1.00 47.34 291 ASP A O 1
ATOM 2199 N N . VAL A 1 292 ? 22.696 -19.340 -8.947 1.00 51.44 292 VAL A N 1
ATOM 2200 C CA . VAL A 1 292 ? 22.222 -20.431 -8.071 1.00 51.44 292 VAL A CA 1
ATOM 2201 C C . VAL A 1 292 ? 20.745 -20.254 -7.728 1.00 51.44 292 VAL A C 1
ATOM 2203 O O . VAL A 1 292 ? 20.372 -19.513 -6.824 1.00 51.44 292 VAL A O 1
ATOM 2206 N N . TYR A 1 293 ? 19.900 -21.009 -8.428 1.00 54.78 293 TYR A N 1
ATOM 2207 C CA . TYR A 1 293 ? 18.473 -21.119 -8.138 1.00 54.78 293 TYR A CA 1
ATOM 2208 C C . TYR A 1 293 ? 18.238 -22.266 -7.150 1.00 54.78 293 TYR A C 1
ATOM 2210 O O . TYR A 1 293 ? 18.219 -23.436 -7.536 1.00 54.78 293 TYR A O 1
ATOM 2218 N N . ASP A 1 294 ? 18.080 -21.939 -5.870 1.00 54.53 294 ASP A N 1
ATOM 2219 C CA . ASP A 1 294 ? 17.635 -22.880 -4.839 1.00 54.53 294 ASP A CA 1
ATOM 2220 C C . ASP A 1 294 ? 16.468 -22.272 -4.050 1.00 54.53 294 ASP A C 1
ATOM 2222 O O . ASP A 1 294 ? 16.389 -21.063 -3.844 1.00 54.53 294 ASP A O 1
ATOM 2226 N N . THR A 1 295 ? 15.594 -23.142 -3.554 1.00 53.22 295 THR A N 1
ATOM 2227 C CA . THR A 1 295 ? 14.474 -22.876 -2.636 1.00 53.22 295 THR A CA 1
ATOM 2228 C C . THR A 1 295 ? 14.854 -22.090 -1.372 1.00 53.22 295 THR A C 1
ATOM 2230 O O . THR A 1 295 ? 13.973 -21.593 -0.675 1.00 53.22 295 THR A O 1
ATOM 2233 N N . ASN A 1 296 ? 16.152 -21.966 -1.071 1.00 60.44 296 ASN A N 1
ATOM 2234 C CA . ASN A 1 296 ? 16.688 -21.267 0.095 1.00 60.44 296 ASN A CA 1
ATOM 2235 C C . ASN A 1 296 ? 17.368 -19.928 -0.240 1.00 60.44 296 ASN A C 1
ATOM 2237 O O . ASN A 1 296 ? 18.044 -19.380 0.627 1.00 60.44 296 ASN A O 1
ATOM 2241 N N . VAL A 1 297 ? 17.245 -19.403 -1.463 1.00 81.62 297 VAL A N 1
ATOM 2242 C CA . VAL A 1 297 ? 17.879 -18.142 -1.890 1.00 81.62 297 VAL A CA 1
ATOM 2243 C C . VAL A 1 297 ? 16.814 -17.068 -2.093 1.00 81.62 297 VAL A C 1
ATOM 2245 O O . VAL A 1 297 ? 15.864 -17.272 -2.841 1.00 81.62 297 VAL A O 1
ATOM 2248 N N . GLY A 1 298 ? 16.952 -15.926 -1.414 1.00 86.94 298 GLY A N 1
ATOM 2249 C CA . GLY A 1 298 ? 16.116 -14.743 -1.637 1.00 86.94 298 GLY A CA 1
ATOM 2250 C C . GLY A 1 298 ? 14.606 -14.920 -1.443 1.00 86.94 298 GLY A C 1
ATOM 2251 O O . GLY A 1 298 ? 13.839 -14.110 -1.954 1.00 86.94 298 GLY A O 1
ATOM 2252 N N . TYR A 1 299 ? 14.162 -15.964 -0.740 1.00 92.88 299 TYR A N 1
ATOM 2253 C CA . TYR A 1 299 ? 12.749 -16.264 -0.501 1.00 92.88 299 TYR A CA 1
ATOM 2254 C C . TYR A 1 299 ? 12.564 -16.878 0.891 1.00 92.88 299 TYR A C 1
ATOM 2256 O O . TYR A 1 299 ? 13.250 -17.827 1.263 1.00 92.88 299 TYR A O 1
ATOM 2264 N N . SER A 1 300 ? 11.633 -16.335 1.671 1.00 94.31 300 SER A N 1
ATOM 2265 C CA . SER A 1 300 ? 11.318 -16.736 3.048 1.00 94.31 300 SER A CA 1
ATOM 2266 C C . SER A 1 300 ? 9.854 -17.143 3.209 1.00 94.31 300 SER A C 1
ATOM 2268 O O . SER A 1 300 ? 9.241 -16.868 4.246 1.00 94.31 300 SER A O 1
ATOM 2270 N N . GLY A 1 301 ? 9.251 -17.748 2.184 1.00 94.75 301 GLY A N 1
ATOM 2271 C CA . GLY A 1 301 ? 7.844 -18.147 2.223 1.00 94.75 301 GLY A CA 1
ATOM 2272 C C . GLY A 1 301 ? 6.881 -16.964 2.125 1.00 94.75 301 GLY A C 1
ATOM 2273 O O . GLY A 1 301 ? 5.838 -16.972 2.780 1.00 94.75 301 GLY A O 1
ATOM 2274 N N . GLU A 1 302 ? 7.217 -15.936 1.342 1.00 97.06 302 GLU A N 1
ATOM 2275 C CA . GLU A 1 302 ? 6.417 -14.716 1.198 1.00 97.06 302 GLU A CA 1
ATOM 2276 C C . GLU A 1 302 ? 4.978 -14.990 0.758 1.00 97.06 302 GLU A C 1
ATOM 2278 O O . GLU A 1 302 ? 4.083 -14.264 1.178 1.00 97.06 302 GLU A O 1
ATOM 2283 N N . GLU A 1 303 ? 4.712 -16.069 0.014 1.00 97.38 303 GLU A N 1
ATOM 2284 C CA . GLU A 1 303 ? 3.343 -16.500 -0.296 1.00 97.38 303 GLU A CA 1
ATOM 2285 C C . GLU A 1 303 ? 2.516 -16.792 0.969 1.00 97.38 303 GLU A C 1
ATOM 2287 O O . GLU A 1 303 ? 1.386 -16.313 1.124 1.00 97.38 303 GLU A O 1
ATOM 2292 N N . GLN A 1 304 ? 3.090 -17.556 1.903 1.00 96.81 304 GLN A N 1
ATOM 2293 C CA . GLN A 1 304 ? 2.448 -17.875 3.177 1.00 96.81 304 GLN A CA 1
ATOM 2294 C C . GLN A 1 304 ? 2.385 -16.634 4.071 1.00 96.81 304 GLN A C 1
ATOM 2296 O O . GLN A 1 304 ? 1.341 -16.361 4.662 1.00 96.81 304 GLN A O 1
ATOM 2301 N N . ARG A 1 305 ? 3.473 -15.855 4.153 1.00 98.00 305 ARG A N 1
ATOM 2302 C CA . ARG A 1 305 ? 3.519 -14.626 4.964 1.00 98.00 305 ARG A CA 1
ATOM 2303 C C . ARG A 1 305 ? 2.468 -13.616 4.506 1.00 98.00 305 ARG A C 1
ATOM 2305 O O . ARG A 1 305 ? 1.772 -13.068 5.354 1.00 98.00 305 ARG A O 1
ATOM 2312 N N . ALA A 1 306 ? 2.316 -13.406 3.197 1.00 98.50 306 ALA A N 1
ATOM 2313 C CA . ALA A 1 306 ? 1.315 -12.509 2.625 1.00 98.50 306 ALA A CA 1
ATOM 2314 C C . ALA A 1 306 ? -0.100 -12.932 3.017 1.00 98.50 306 ALA A C 1
ATOM 2316 O O . ALA A 1 306 ? -0.868 -12.111 3.512 1.00 98.50 306 ALA A O 1
ATOM 2317 N N . THR A 1 307 ? -0.400 -14.227 2.876 1.00 98.12 307 THR A N 1
ATOM 2318 C CA . THR A 1 307 ? -1.695 -14.796 3.265 1.00 98.12 307 THR A CA 1
ATOM 2319 C C . THR A 1 307 ? -1.996 -14.509 4.736 1.00 98.12 307 THR A C 1
ATOM 2321 O O . THR A 1 307 ? -3.038 -13.936 5.046 1.00 98.12 307 THR A O 1
ATOM 2324 N N . VAL A 1 308 ? -1.059 -14.824 5.638 1.00 98.25 308 VAL A N 1
ATOM 2325 C CA . VAL A 1 308 ? -1.258 -14.616 7.079 1.00 98.25 308 VAL A CA 1
ATOM 2326 C C . VAL A 1 308 ? -1.385 -13.131 7.419 1.00 98.25 308 VAL A C 1
ATOM 2328 O O . VAL A 1 308 ? -2.280 -12.763 8.169 1.00 98.25 308 VAL A O 1
ATOM 2331 N N . PHE A 1 309 ? -0.548 -12.249 6.866 1.00 98.62 309 PHE A N 1
ATOM 2332 C CA . PHE A 1 309 ? -0.663 -10.814 7.145 1.00 98.62 309 PHE A CA 1
ATOM 2333 C C . PHE A 1 309 ? -1.991 -10.221 6.660 1.00 98.62 309 PHE A C 1
ATOM 2335 O O . PHE A 1 309 ? -2.569 -9.402 7.372 1.00 98.62 309 PHE A O 1
ATOM 2342 N N . CYS A 1 310 ? -2.515 -10.650 5.507 1.00 98.62 310 CYS A N 1
ATOM 2343 C CA . CYS A 1 310 ? -3.855 -10.255 5.072 1.00 98.62 310 CYS A CA 1
ATOM 2344 C C . CYS A 1 310 ? -4.933 -10.703 6.072 1.00 98.62 310 CYS A C 1
ATOM 2346 O O . CYS A 1 310 ? -5.808 -9.906 6.413 1.00 98.62 310 CYS A O 1
ATOM 2348 N N . ASP A 1 311 ? -4.851 -11.938 6.571 1.00 97.62 311 ASP A N 1
ATOM 2349 C CA . ASP A 1 311 ? -5.802 -12.479 7.550 1.00 97.62 311 ASP A CA 1
ATOM 2350 C C . ASP A 1 311 ? -5.726 -11.709 8.885 1.00 97.62 311 ASP A C 1
ATOM 2352 O O . ASP A 1 311 ? -6.750 -11.337 9.460 1.00 97.62 311 ASP A O 1
ATOM 2356 N N . LEU A 1 312 ? -4.514 -11.388 9.353 1.00 97.56 312 LEU A N 1
ATOM 2357 C CA . LEU A 1 312 ? -4.293 -10.609 10.576 1.00 97.56 312 LEU A CA 1
ATOM 2358 C C . LEU A 1 312 ? -4.828 -9.177 10.458 1.00 97.56 312 LEU A C 1
ATOM 2360 O O . LEU A 1 312 ? -5.466 -8.693 11.392 1.00 97.56 312 LEU A O 1
ATOM 2364 N N . VAL A 1 313 ? -4.598 -8.501 9.327 1.00 98.31 313 VAL A N 1
ATOM 2365 C CA . VAL A 1 313 ? -5.112 -7.141 9.090 1.00 98.31 313 VAL A CA 1
ATOM 2366 C C . VAL A 1 313 ? -6.638 -7.142 9.037 1.00 98.31 313 VAL A C 1
ATOM 2368 O O . VAL A 1 313 ? -7.268 -6.316 9.700 1.00 98.31 313 VAL A O 1
ATOM 2371 N N . GLN A 1 314 ? -7.245 -8.082 8.302 1.00 97.44 314 GLN A N 1
ATOM 2372 C CA . GLN A 1 314 ? -8.703 -8.197 8.247 1.00 97.44 314 GLN A CA 1
ATOM 2373 C C . GLN A 1 314 ? -9.288 -8.427 9.641 1.00 97.44 314 GLN A C 1
ATOM 2375 O O . GLN A 1 314 ? -10.233 -7.733 10.023 1.00 97.44 314 GLN A O 1
ATOM 2380 N N . MET A 1 315 ? -8.715 -9.345 10.418 1.00 95.62 315 MET A N 1
ATOM 2381 C CA . MET A 1 315 ? -9.260 -9.667 11.729 1.00 95.62 315 MET A CA 1
ATOM 2382 C C . MET A 1 315 ? -9.035 -8.541 12.741 1.00 95.62 315 MET A C 1
ATOM 2384 O O . MET A 1 315 ? -9.924 -8.236 13.535 1.00 95.62 315 MET A O 1
ATOM 2388 N N . ALA A 1 316 ? -7.894 -7.847 12.680 1.00 94.75 316 ALA A N 1
ATOM 2389 C CA . ALA A 1 316 ? -7.656 -6.665 13.502 1.00 94.75 316 ALA A CA 1
ATOM 2390 C C . ALA A 1 316 ? -8.706 -5.571 13.248 1.00 94.75 316 ALA A C 1
ATOM 2392 O O . ALA A 1 316 ? -9.150 -4.916 14.191 1.00 94.75 316 ALA A O 1
ATOM 2393 N N . PHE A 1 317 ? -9.149 -5.408 11.999 1.00 95.38 317 PHE A N 1
ATOM 2394 C CA . PHE A 1 317 ? -10.233 -4.496 11.638 1.00 95.38 317 PHE A CA 1
ATOM 2395 C C . PHE A 1 317 ? -11.607 -5.004 12.096 1.00 95.38 317 PHE A C 1
ATOM 2397 O O . PHE A 1 317 ? -12.377 -4.228 12.668 1.00 95.38 317 PHE A O 1
ATOM 2404 N N . ALA A 1 318 ? -11.910 -6.289 11.891 1.00 93.50 318 ALA A N 1
ATOM 2405 C CA . ALA A 1 318 ? -13.171 -6.906 12.312 1.00 93.50 318 ALA A CA 1
ATOM 2406 C C . ALA A 1 318 ? -13.368 -6.854 13.838 1.00 93.50 318 ALA A C 1
ATOM 2408 O O . ALA A 1 318 ? -14.479 -6.640 14.320 1.00 93.50 318 ALA A O 1
ATOM 2409 N N . CYS A 1 319 ? -12.277 -6.986 14.592 1.00 90.81 319 CYS A N 1
ATOM 2410 C CA . CYS A 1 319 ? -12.247 -6.881 16.047 1.00 90.81 319 CYS A CA 1
ATOM 2411 C C . CYS A 1 319 ? -12.069 -5.452 16.588 1.00 90.81 319 CYS A C 1
ATOM 2413 O O . CYS A 1 319 ? -11.999 -5.287 17.804 1.00 90.81 319 CYS A O 1
ATOM 2415 N N . ASP A 1 320 ? -11.970 -4.435 15.722 1.00 91.00 320 ASP A N 1
ATOM 2416 C CA . ASP A 1 320 ? -11.675 -3.037 16.092 1.00 91.00 320 ASP A CA 1
ATOM 2417 C C . ASP A 1 320 ? -10.418 -2.903 16.988 1.00 91.00 320 ASP A C 1
ATOM 2419 O O . ASP A 1 320 ? -10.327 -2.038 17.858 1.00 91.00 320 ASP A O 1
ATOM 2423 N N . LEU A 1 321 ? -9.419 -3.775 16.781 1.00 90.06 321 LEU A N 1
ATOM 2424 C CA . LEU A 1 321 ? -8.121 -3.717 17.473 1.00 90.06 321 LEU A CA 1
ATOM 2425 C C . LEU A 1 321 ? -7.274 -2.549 16.975 1.00 90.06 321 LEU A C 1
ATOM 2427 O O . LEU A 1 321 ? -6.442 -2.017 17.714 1.00 90.06 321 LEU A O 1
ATOM 2431 N N . THR A 1 322 ? -7.493 -2.154 15.724 1.00 93.19 322 THR A N 1
ATOM 2432 C CA . THR A 1 322 ? -6.959 -0.938 15.129 1.00 93.19 322 THR A CA 1
ATOM 2433 C C . THR A 1 322 ? -7.911 -0.402 14.063 1.00 93.19 322 THR A C 1
ATOM 2435 O O . THR A 1 322 ? -8.719 -1.145 13.502 1.00 93.19 322 THR A O 1
ATOM 2438 N N . ARG A 1 323 ? -7.758 0.880 13.731 1.00 95.38 323 ARG A N 1
ATOM 2439 C CA . ARG A 1 323 ? -8.440 1.542 12.607 1.00 95.38 323 ARG A CA 1
ATOM 2440 C C . ARG A 1 323 ? -7.482 2.083 11.549 1.00 95.38 323 ARG A C 1
ATOM 2442 O O . ARG A 1 323 ? -7.939 2.629 10.550 1.00 95.38 323 ARG A O 1
ATOM 2449 N N . ALA A 1 324 ? -6.174 1.929 11.745 1.00 97.38 324 ALA A N 1
ATOM 2450 C CA . ALA A 1 324 ? -5.155 2.348 10.793 1.00 97.38 324 ALA A CA 1
ATOM 2451 C C . ALA A 1 324 ? -4.123 1.231 10.619 1.00 97.38 324 ALA A C 1
ATOM 2453 O O . ALA A 1 324 ? -3.629 0.666 11.593 1.00 97.38 324 ALA A O 1
ATOM 2454 N N . SER A 1 325 ? -3.779 0.896 9.383 1.00 98.19 325 SER A N 1
ATOM 2455 C CA . SER A 1 325 ? -2.741 -0.095 9.121 1.00 98.19 325 SER A CA 1
ATOM 2456 C C . SER A 1 325 ? -1.980 0.202 7.835 1.00 98.19 325 SER A C 1
ATOM 2458 O O . SER A 1 325 ? -2.464 0.903 6.947 1.00 98.19 325 SER A O 1
ATOM 2460 N N . THR A 1 326 ? -0.778 -0.349 7.756 1.00 98.56 326 THR A N 1
ATOM 2461 C CA . THR A 1 326 ? 0.102 -0.308 6.602 1.00 98.56 326 THR A CA 1
ATOM 2462 C C . THR A 1 326 ? 0.632 -1.712 6.329 1.00 98.56 326 THR A C 1
ATOM 2464 O O . THR A 1 326 ? 1.063 -2.398 7.260 1.00 98.56 326 THR A O 1
ATOM 2467 N N . LEU A 1 327 ? 0.610 -2.140 5.063 1.00 98.81 327 LEU A N 1
ATOM 2468 C CA . LEU A 1 327 ? 1.063 -3.465 4.636 1.00 98.81 327 LEU A CA 1
ATOM 2469 C C . LEU A 1 327 ? 1.979 -3.381 3.407 1.00 98.81 327 LEU A C 1
ATOM 2471 O O . LEU A 1 327 ? 1.528 -3.215 2.274 1.00 98.81 327 LEU A O 1
ATOM 2475 N N . MET A 1 328 ? 3.278 -3.557 3.626 1.00 98.81 328 MET A N 1
ATOM 2476 C CA . MET A 1 328 ? 4.265 -3.687 2.555 1.00 98.81 328 MET A CA 1
ATOM 2477 C C . MET A 1 328 ? 4.345 -5.146 2.096 1.00 98.81 328 MET A C 1
ATOM 2479 O O . MET A 1 328 ? 4.743 -6.012 2.871 1.00 98.81 328 MET A O 1
ATOM 2483 N N . PHE A 1 329 ? 4.037 -5.439 0.834 1.00 98.81 329 PHE A N 1
ATOM 2484 C CA . PHE A 1 329 ? 4.258 -6.783 0.294 1.00 98.81 329 PHE A CA 1
ATOM 2485 C C . PHE A 1 329 ? 5.737 -7.019 -0.014 1.00 98.81 329 PHE A C 1
ATOM 2487 O O . PHE A 1 329 ? 6.321 -8.007 0.422 1.00 98.81 329 PHE A O 1
ATOM 2494 N N . THR A 1 330 ? 6.367 -6.072 -0.702 1.00 98.50 330 THR A N 1
ATOM 2495 C CA . THR A 1 330 ? 7.799 -6.114 -1.012 1.00 98.50 330 THR A CA 1
ATOM 2496 C C . THR A 1 330 ? 8.420 -4.743 -0.839 1.00 98.50 330 THR A C 1
ATOM 2498 O O . THR A 1 330 ? 7.747 -3.729 -1.021 1.00 98.50 330 THR A O 1
ATOM 2501 N N . MET A 1 331 ? 9.704 -4.725 -0.498 1.00 97.94 331 MET A N 1
ATOM 2502 C CA . MET A 1 331 ? 10.499 -3.500 -0.423 1.00 97.94 331 MET A CA 1
ATOM 2503 C C . MET A 1 331 ? 10.643 -2.870 -1.809 1.00 97.94 331 MET A C 1
ATOM 2505 O O . MET A 1 331 ? 10.581 -3.578 -2.814 1.00 97.94 331 MET A O 1
ATOM 2509 N N . ALA A 1 332 ? 10.879 -1.561 -1.863 1.00 96.12 332 ALA A N 1
ATOM 2510 C CA . ALA A 1 332 ? 11.384 -0.925 -3.078 1.00 96.12 332 ALA A CA 1
ATOM 2511 C C . ALA A 1 332 ? 12.745 -1.536 -3.455 1.00 96.12 332 ALA A C 1
ATOM 2513 O O . ALA A 1 332 ? 13.540 -1.857 -2.568 1.00 96.12 332 ALA A O 1
ATOM 2514 N N . GLN A 1 333 ? 13.017 -1.712 -4.750 1.00 95.06 333 GLN A N 1
ATOM 2515 C CA . GLN A 1 333 ? 14.180 -2.489 -5.213 1.00 95.06 333 GLN A CA 1
ATOM 2516 C C . GLN A 1 333 ? 14.270 -3.881 -4.550 1.00 95.06 333 GLN A C 1
ATOM 2518 O O . GLN A 1 333 ? 15.277 -4.239 -3.944 1.00 95.06 333 GLN A O 1
ATOM 2523 N N . SER A 1 334 ? 13.190 -4.657 -4.583 1.00 95.06 334 SER A N 1
ATOM 2524 C CA . SER A 1 334 ? 13.173 -5.961 -3.915 1.00 95.06 334 SER A CA 1
ATOM 2525 C C . SER A 1 334 ? 14.110 -6.970 -4.589 1.00 95.06 334 SER A C 1
ATOM 2527 O O . SER A 1 334 ? 13.900 -7.336 -5.739 1.00 95.06 334 SER A O 1
ATOM 2529 N N . HIS A 1 335 ? 15.077 -7.497 -3.834 1.00 93.75 335 HIS A N 1
ATOM 2530 C CA . HI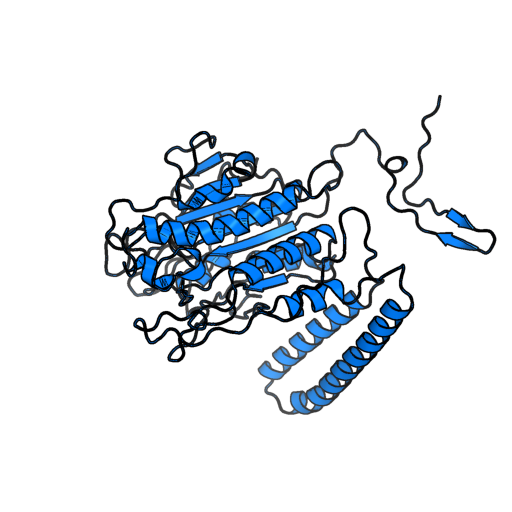S A 1 335 ? 15.922 -8.627 -4.248 1.00 93.75 335 HIS A CA 1
ATOM 2531 C C . HIS A 1 335 ? 15.307 -9.992 -3.896 1.00 93.75 335 HIS A C 1
ATOM 2533 O O . HIS A 1 335 ? 16.015 -10.991 -3.764 1.00 93.75 335 HIS A O 1
ATOM 2539 N N . MET A 1 336 ? 13.987 -10.032 -3.694 1.00 94.19 336 MET A N 1
ATOM 2540 C CA . MET A 1 336 ? 13.250 -11.269 -3.473 1.00 94.19 336 MET A CA 1
ATOM 2541 C C . MET A 1 336 ? 13.168 -12.074 -4.770 1.00 94.19 336 MET A C 1
ATOM 2543 O O . MET A 1 336 ? 12.771 -11.544 -5.808 1.00 94.19 336 MET A O 1
ATOM 2547 N N . MET A 1 337 ? 13.496 -13.362 -4.697 1.00 93.56 337 MET A N 1
ATOM 2548 C CA . MET A 1 337 ? 13.420 -14.281 -5.829 1.00 93.56 337 MET A CA 1
ATOM 2549 C C . MET A 1 337 ? 11.972 -14.530 -6.252 1.00 93.56 337 MET A C 1
ATOM 2551 O O . MET A 1 337 ? 11.110 -14.841 -5.428 1.00 93.56 337 MET A O 1
ATOM 2555 N N . MET A 1 338 ? 11.715 -14.453 -7.559 1.00 93.88 338 MET A N 1
ATOM 2556 C CA . MET A 1 338 ? 10.367 -14.589 -8.123 1.00 93.88 338 MET A CA 1
ATOM 2557 C C . MET A 1 338 ? 10.052 -15.998 -8.622 1.00 93.88 338 MET A C 1
ATOM 2559 O O . MET A 1 338 ? 8.889 -16.297 -8.880 1.00 93.88 338 MET A O 1
ATOM 2563 N N . ASN A 1 339 ? 11.044 -16.889 -8.712 1.00 92.06 339 ASN A N 1
ATOM 2564 C CA . ASN A 1 339 ? 10.888 -18.213 -9.320 1.00 92.06 339 ASN A CA 1
ATOM 2565 C C . ASN A 1 339 ? 9.758 -19.046 -8.689 1.00 92.06 339 ASN A C 1
ATOM 2567 O O . ASN A 1 339 ? 8.927 -19.594 -9.407 1.00 92.06 339 ASN A O 1
ATOM 2571 N N . GLU A 1 340 ? 9.666 -19.082 -7.357 1.00 90.50 340 GLU A N 1
ATOM 2572 C CA . GLU A 1 340 ? 8.591 -19.799 -6.648 1.00 90.50 340 GLU A CA 1
ATOM 2573 C C . GLU A 1 340 ? 7.197 -19.192 -6.893 1.00 90.50 340 GLU A C 1
ATOM 2575 O O . GLU A 1 340 ? 6.180 -19.874 -6.771 1.00 90.50 340 GLU A O 1
ATOM 2580 N N . LEU A 1 341 ? 7.132 -17.901 -7.237 1.00 93.75 341 LEU A N 1
ATOM 2581 C CA . LEU A 1 341 ? 5.886 -17.143 -7.359 1.00 93.75 341 LEU A CA 1
ATOM 2582 C C . LEU A 1 341 ? 5.385 -17.044 -8.804 1.00 93.75 341 LEU A C 1
ATOM 2584 O O . LEU A 1 341 ? 4.175 -17.088 -9.037 1.00 93.75 341 LEU A O 1
ATOM 2588 N N . THR A 1 342 ? 6.292 -16.890 -9.770 1.00 94.50 342 THR A N 1
ATOM 2589 C CA . THR A 1 342 ? 5.969 -16.635 -11.184 1.00 94.50 342 THR A CA 1
ATOM 2590 C C . THR A 1 342 ? 6.632 -17.612 -12.154 1.00 94.50 342 THR A C 1
ATOM 2592 O O . THR A 1 342 ? 6.252 -17.638 -13.325 1.00 94.50 342 THR A O 1
ATOM 2595 N N . GLY A 1 343 ? 7.596 -18.416 -11.695 1.00 92.69 343 GLY A N 1
ATOM 2596 C CA . GLY A 1 343 ? 8.453 -19.248 -12.545 1.00 92.69 343 GLY A CA 1
ATOM 2597 C C . GLY A 1 343 ? 9.575 -18.478 -13.250 1.00 92.69 343 GLY A C 1
ATOM 2598 O O . GLY A 1 343 ? 10.284 -19.058 -14.069 1.00 92.69 343 GLY A O 1
ATOM 2599 N N . ASP A 1 344 ? 9.732 -17.182 -12.965 1.00 92.06 344 ASP A N 1
ATOM 2600 C CA . ASP A 1 344 ? 10.808 -16.368 -13.524 1.00 92.06 344 ASP A CA 1
ATOM 2601 C C . ASP A 1 344 ? 12.075 -16.510 -12.674 1.00 92.06 344 ASP A C 1
ATOM 2603 O O . ASP A 1 344 ? 12.084 -16.200 -11.483 1.00 92.06 344 ASP A O 1
ATOM 2607 N N . ALA A 1 345 ? 13.156 -16.977 -13.297 1.00 90.69 345 ALA A N 1
ATOM 2608 C CA . ALA A 1 345 ? 14.440 -17.249 -12.653 1.00 90.69 345 ALA A CA 1
ATOM 2609 C C . ALA A 1 345 ? 15.265 -15.962 -12.446 1.00 90.69 345 ALA A C 1
ATOM 2611 O O . ALA A 1 345 ? 16.364 -15.810 -12.975 1.00 90.69 345 ALA A O 1
ATOM 2612 N N . THR A 1 346 ? 14.694 -15.016 -11.706 1.00 91.50 346 THR A N 1
ATOM 2613 C CA . THR A 1 346 ? 15.264 -13.700 -11.405 1.00 91.50 346 THR A CA 1
ATOM 2614 C C . THR A 1 346 ? 14.656 -13.162 -10.111 1.00 91.50 346 THR A C 1
ATOM 2616 O O . THR A 1 346 ? 13.617 -13.657 -9.655 1.00 91.50 346 THR A O 1
ATOM 2619 N N . ASP A 1 347 ? 15.258 -12.131 -9.525 1.00 93.38 347 ASP A N 1
ATOM 2620 C CA . ASP A 1 347 ? 14.591 -11.366 -8.475 1.00 93.38 347 ASP A CA 1
ATOM 2621 C C . ASP A 1 347 ? 13.644 -10.299 -9.015 1.00 93.38 347 ASP A C 1
ATOM 2623 O O . ASP A 1 347 ? 13.630 -9.975 -10.207 1.00 93.38 347 ASP A O 1
ATOM 2627 N N . GLN A 1 348 ? 12.803 -9.789 -8.117 1.00 95.94 348 GLN A N 1
ATOM 2628 C CA . GLN A 1 348 ? 11.738 -8.863 -8.462 1.00 95.94 348 GLN A CA 1
ATOM 2629 C C . GLN A 1 348 ? 12.259 -7.565 -9.081 1.00 95.94 348 GLN A C 1
ATOM 2631 O O . GLN A 1 348 ? 11.621 -7.048 -10.000 1.00 95.94 348 GLN A O 1
ATOM 2636 N N . HIS A 1 349 ? 13.378 -7.032 -8.594 1.00 95.56 349 HIS A N 1
ATOM 2637 C CA . HIS A 1 349 ? 13.959 -5.810 -9.133 1.00 95.56 349 HIS A CA 1
ATOM 2638 C C . HIS A 1 349 ? 14.394 -6.016 -10.584 1.00 95.56 349 HIS A C 1
ATOM 2640 O O . HIS A 1 349 ? 14.015 -5.241 -11.466 1.00 95.56 349 HIS A O 1
ATOM 2646 N N . GLU A 1 350 ? 15.099 -7.112 -10.842 1.00 95.25 350 GLU A N 1
ATOM 2647 C CA . GLU A 1 350 ? 15.627 -7.440 -12.163 1.00 95.25 350 GLU A CA 1
ATOM 2648 C C . GLU A 1 350 ? 14.529 -7.752 -13.200 1.00 95.25 350 GLU A C 1
ATOM 2650 O O . GLU A 1 350 ? 14.782 -7.655 -14.401 1.00 95.25 350 GLU A O 1
ATOM 2655 N N . LEU A 1 351 ? 13.275 -8.027 -12.799 1.00 95.75 351 LEU A N 1
ATOM 2656 C CA . LEU A 1 351 ? 12.147 -8.106 -13.749 1.00 95.75 351 LEU A CA 1
ATOM 2657 C C . LEU A 1 351 ? 12.018 -6.827 -14.596 1.00 95.75 351 LEU A C 1
ATOM 2659 O O . LEU A 1 351 ? 11.710 -6.916 -15.786 1.00 95.75 351 LEU A O 1
ATOM 2663 N N . GLY A 1 352 ? 12.252 -5.655 -13.992 1.00 94.12 352 GLY A N 1
ATOM 2664 C CA . GLY A 1 352 ? 12.217 -4.360 -14.681 1.00 94.12 352 GLY A CA 1
ATOM 2665 C C . GLY A 1 352 ? 13.385 -4.165 -15.652 1.00 94.12 352 GLY A C 1
ATOM 2666 O O . GLY A 1 352 ? 13.200 -3.549 -16.699 1.00 94.12 352 GLY A O 1
ATOM 2667 N N . HIS A 1 353 ? 14.535 -4.778 -15.349 1.00 94.25 353 HIS A N 1
ATOM 2668 C CA . HIS A 1 353 ? 15.797 -4.705 -16.106 1.00 94.25 353 HIS A CA 1
ATOM 2669 C C . HIS A 1 353 ? 15.952 -5.821 -17.153 1.00 94.25 353 HIS A C 1
ATOM 2671 O O . HIS A 1 353 ? 17.004 -5.977 -17.772 1.00 94.25 353 HIS A O 1
ATOM 2677 N N . GLY A 1 354 ? 14.906 -6.624 -17.376 1.00 92.00 354 GLY A N 1
ATOM 2678 C CA . GLY A 1 354 ? 14.941 -7.724 -18.343 1.00 92.00 354 GLY A CA 1
ATOM 2679 C C . GLY A 1 354 ? 15.649 -8.989 -17.846 1.00 92.00 354 GLY A C 1
ATOM 2680 O O . GLY A 1 354 ? 16.024 -9.830 -18.664 1.00 92.00 354 GLY A O 1
ATOM 2681 N N . GLY A 1 355 ? 15.778 -9.172 -16.527 1.00 90.81 355 GLY A N 1
ATOM 2682 C CA . GLY A 1 355 ? 16.285 -10.398 -15.895 1.00 90.81 355 GLY A CA 1
ATOM 2683 C C . GLY A 1 355 ? 15.450 -11.650 -16.199 1.00 90.81 355 GLY A C 1
ATOM 2684 O O . GLY A 1 355 ? 15.924 -12.773 -16.043 1.00 90.81 355 GLY A O 1
ATOM 2685 N N . ALA A 1 356 ? 14.228 -11.476 -16.715 1.00 91.56 356 ALA A N 1
ATOM 2686 C CA . ALA A 1 356 ? 13.395 -12.544 -17.256 1.00 91.56 356 ALA A CA 1
ATOM 2687 C C . ALA A 1 356 ? 12.880 -12.216 -18.670 1.00 91.56 356 ALA A C 1
ATOM 2689 O O . ALA A 1 356 ? 12.638 -11.051 -19.006 1.00 91.56 356 ALA A O 1
ATOM 2690 N N . PRO A 1 357 ? 12.647 -13.237 -19.519 1.00 92.44 357 PRO A N 1
ATOM 2691 C CA . PRO A 1 357 ? 12.059 -13.025 -20.832 1.00 92.44 357 PRO A CA 1
ATOM 2692 C C . PRO A 1 357 ? 10.615 -12.511 -20.727 1.00 92.44 357 PRO A C 1
ATOM 2694 O O . PRO A 1 357 ? 9.836 -12.907 -19.858 1.00 92.44 357 PRO A O 1
ATOM 2697 N N . GLY A 1 358 ? 10.229 -11.671 -21.688 1.00 93.94 358 GLY A N 1
ATOM 2698 C CA . GLY A 1 358 ? 8.861 -11.158 -21.822 1.00 93.94 358 GLY A CA 1
ATOM 2699 C C . GLY A 1 358 ? 8.664 -9.703 -21.387 1.00 93.94 358 GLY A C 1
ATOM 2700 O O . GLY A 1 358 ? 7.559 -9.190 -21.566 1.00 93.94 358 GLY A O 1
ATOM 2701 N N . GLY A 1 359 ? 9.702 -9.034 -20.867 1.00 95.62 359 GLY A N 1
ATOM 2702 C CA . GLY A 1 359 ? 9.676 -7.595 -20.574 1.00 95.62 359 GLY A CA 1
ATOM 2703 C C . GLY A 1 359 ? 8.519 -7.223 -19.650 1.00 95.62 359 GLY A C 1
ATOM 2704 O O . GLY A 1 359 ? 8.379 -7.782 -18.560 1.00 95.62 359 GLY A O 1
ATOM 2705 N N . THR A 1 360 ? 7.625 -6.344 -20.110 1.00 97.19 360 THR A N 1
ATOM 2706 C CA . THR A 1 360 ? 6.442 -5.924 -19.340 1.00 97.19 360 THR A CA 1
ATOM 2707 C C . THR A 1 360 ? 5.560 -7.098 -18.884 1.00 97.19 360 THR A C 1
ATOM 2709 O O . THR A 1 360 ? 4.916 -6.999 -17.840 1.00 97.19 360 THR A O 1
ATOM 2712 N N . GLU A 1 361 ? 5.518 -8.230 -19.599 1.00 97.94 361 GLU A N 1
ATOM 2713 C CA . GLU A 1 361 ? 4.772 -9.413 -19.131 1.00 97.94 361 GLU A CA 1
ATOM 2714 C C . GLU A 1 361 ? 5.377 -10.031 -17.865 1.00 97.94 361 GLU A C 1
ATOM 2716 O O . GLU A 1 361 ? 4.621 -10.451 -16.990 1.00 97.94 361 GLU A O 1
ATOM 2721 N N . ALA A 1 362 ? 6.708 -10.074 -17.750 1.00 97.56 362 ALA A N 1
ATOM 2722 C CA . ALA A 1 362 ? 7.396 -10.607 -16.574 1.00 97.56 362 ALA A CA 1
ATOM 2723 C C . ALA A 1 362 ? 7.169 -9.706 -15.354 1.00 97.56 362 ALA A C 1
ATOM 2725 O O . ALA A 1 362 ? 6.718 -10.175 -14.309 1.00 97.56 362 ALA A O 1
ATOM 2726 N N . VAL A 1 363 ? 7.334 -8.391 -15.535 1.00 98.25 363 VAL A N 1
ATOM 2727 C CA . VAL A 1 363 ? 6.965 -7.377 -14.531 1.00 98.25 363 VAL A CA 1
ATOM 2728 C C . VAL A 1 363 ? 5.511 -7.555 -14.085 1.00 98.25 363 VAL A C 1
ATOM 2730 O O . VAL A 1 363 ? 5.213 -7.596 -12.893 1.00 98.25 363 VAL A O 1
ATOM 2733 N N . SER A 1 364 ? 4.599 -7.751 -15.039 1.00 98.44 364 SER A N 1
ATOM 2734 C CA . SER A 1 364 ? 3.169 -7.900 -14.759 1.00 98.44 364 SER A CA 1
ATOM 2735 C C . SER A 1 364 ? 2.821 -9.193 -14.022 1.00 98.44 364 SER A C 1
ATOM 2737 O O . SER A 1 364 ? 1.879 -9.180 -13.235 1.00 98.44 364 SER A O 1
ATOM 2739 N N . ARG A 1 365 ? 3.565 -10.293 -14.215 1.00 98.44 365 ARG A N 1
ATOM 2740 C CA . ARG A 1 365 ? 3.421 -11.502 -13.379 1.00 98.44 365 ARG A CA 1
ATOM 2741 C C . ARG A 1 365 ? 3.823 -11.226 -11.931 1.00 98.44 365 ARG A C 1
ATOM 2743 O O . ARG A 1 365 ? 3.114 -11.657 -11.023 1.00 98.44 365 ARG A O 1
ATOM 2750 N N . GLY A 1 366 ? 4.902 -10.469 -11.720 1.00 98.25 366 GLY A N 1
ATOM 2751 C CA . GLY A 1 366 ? 5.310 -10.020 -10.388 1.00 98.25 366 GLY A CA 1
ATOM 2752 C C . GLY A 1 366 ? 4.242 -9.156 -9.716 1.00 98.25 366 GLY A C 1
ATOM 2753 O O . GLY A 1 366 ? 3.815 -9.457 -8.605 1.00 98.25 366 GLY A O 1
ATOM 2754 N N . ILE A 1 367 ? 3.712 -8.158 -10.429 1.00 98.75 367 ILE A N 1
ATOM 2755 C CA . ILE A 1 367 ? 2.618 -7.315 -9.920 1.00 98.75 367 ILE A CA 1
ATOM 2756 C C . ILE A 1 367 ? 1.349 -8.138 -9.651 1.00 98.75 367 ILE A C 1
ATOM 2758 O O . ILE A 1 367 ? 0.670 -7.922 -8.646 1.00 98.75 367 ILE A O 1
ATOM 2762 N N . ALA A 1 368 ? 1.025 -9.114 -10.505 1.00 98.81 368 ALA A N 1
ATOM 2763 C CA . ALA A 1 368 ? -0.127 -9.988 -10.302 1.00 98.81 368 ALA A CA 1
ATOM 2764 C C . ALA A 1 368 ? -0.033 -10.771 -8.981 1.00 98.81 368 ALA A C 1
ATOM 2766 O O . ALA A 1 368 ? -1.054 -11.010 -8.336 1.00 98.81 368 ALA A O 1
ATOM 2767 N N . TRP A 1 369 ? 1.168 -11.120 -8.515 1.00 98.75 369 TRP A N 1
ATOM 2768 C CA . TRP A 1 369 ? 1.327 -11.713 -7.189 1.00 98.75 369 TRP A CA 1
ATOM 2769 C C . TRP A 1 369 ? 0.904 -10.749 -6.068 1.00 98.75 369 TRP A C 1
ATOM 2771 O O . TRP A 1 369 ? 0.152 -11.153 -5.176 1.00 98.75 369 TRP A O 1
ATOM 2781 N N . HIS A 1 370 ? 1.282 -9.466 -6.141 1.00 98.81 370 HIS A N 1
ATOM 2782 C CA . HIS A 1 370 ? 0.787 -8.454 -5.198 1.00 98.81 370 HIS A CA 1
ATOM 2783 C C . HIS A 1 370 ? -0.737 -8.312 -5.279 1.00 98.81 370 HIS A C 1
ATOM 2785 O O . HIS A 1 370 ? -1.425 -8.303 -4.256 1.00 98.81 370 HIS A O 1
ATOM 2791 N N . MET A 1 371 ? -1.279 -8.243 -6.499 1.00 98.88 371 MET A N 1
ATOM 2792 C CA . MET A 1 371 ? -2.714 -8.069 -6.733 1.00 98.88 371 MET A CA 1
ATOM 2793 C C . MET A 1 371 ? -3.535 -9.263 -6.252 1.00 98.88 371 MET A C 1
ATOM 2795 O O . MET A 1 371 ? -4.643 -9.076 -5.762 1.00 98.88 371 MET A O 1
ATOM 2799 N N . LYS A 1 372 ? -2.999 -10.484 -6.313 1.00 98.81 372 LYS A N 1
ATOM 2800 C CA . LYS A 1 372 ? -3.642 -11.674 -5.742 1.00 98.81 372 LYS A CA 1
ATOM 2801 C C . LYS A 1 372 ? -3.932 -11.489 -4.250 1.00 98.81 372 LYS A C 1
ATOM 2803 O O . LYS A 1 372 ? -5.054 -11.733 -3.807 1.00 98.81 372 LYS A O 1
ATOM 2808 N N . HIS A 1 373 ? -2.946 -11.028 -3.484 1.00 98.81 373 HIS A N 1
ATOM 2809 C CA . HIS A 1 373 ? -3.098 -10.837 -2.039 1.00 98.81 373 HIS A CA 1
ATOM 2810 C C . HIS A 1 373 ? -3.902 -9.579 -1.695 1.00 98.81 373 HIS A C 1
ATOM 2812 O O . HIS A 1 373 ? -4.729 -9.611 -0.784 1.00 98.81 373 HIS A O 1
ATOM 2818 N N . PHE A 1 374 ? -3.758 -8.502 -2.473 1.00 98.88 374 PHE A N 1
ATOM 2819 C CA . PHE A 1 374 ? -4.632 -7.333 -2.353 1.00 98.88 374 PHE A CA 1
ATOM 2820 C C . PHE A 1 374 ? -6.106 -7.691 -2.601 1.00 98.88 374 PHE A C 1
ATOM 2822 O O . PHE A 1 374 ? -6.969 -7.352 -1.793 1.00 98.88 374 PHE A O 1
ATOM 2829 N N . GLY A 1 375 ? -6.395 -8.437 -3.670 1.00 98.81 375 GLY A N 1
ATOM 2830 C CA . GLY A 1 375 ? -7.736 -8.912 -4.003 1.00 98.81 375 GLY A CA 1
ATOM 2831 C C . GLY A 1 375 ? -8.315 -9.828 -2.933 1.00 98.81 375 GLY A C 1
ATOM 2832 O O . GLY A 1 375 ? -9.468 -9.646 -2.547 1.00 98.81 375 GLY A O 1
ATOM 2833 N N . ARG A 1 376 ? -7.504 -10.746 -2.382 1.00 98.69 376 ARG A N 1
ATOM 2834 C CA . ARG A 1 376 ? -7.884 -11.554 -1.211 1.00 98.69 376 ARG A CA 1
ATOM 2835 C C . ARG A 1 376 ? -8.309 -10.658 -0.051 1.00 98.69 376 ARG A C 1
ATOM 2837 O O . ARG A 1 376 ? -9.380 -10.868 0.506 1.00 98.69 376 ARG A O 1
ATOM 2844 N N . LEU A 1 377 ? -7.496 -9.668 0.314 1.00 98.69 377 LEU A N 1
ATOM 2845 C CA . LEU A 1 377 ? -7.797 -8.778 1.433 1.00 98.69 377 LEU A CA 1
ATOM 2846 C C . LEU A 1 377 ? -9.092 -7.988 1.209 1.00 98.69 377 LEU A C 1
ATOM 2848 O O . LEU A 1 377 ? -9.948 -7.961 2.090 1.00 98.69 377 LEU A O 1
ATOM 2852 N N . VAL A 1 378 ? -9.271 -7.406 0.020 1.00 98.88 378 VAL A N 1
ATOM 2853 C CA . VAL A 1 378 ? -10.509 -6.704 -0.356 1.00 98.88 378 VAL A CA 1
ATOM 2854 C C . VAL A 1 378 ? -11.717 -7.640 -0.268 1.00 98.88 378 VAL A C 1
ATOM 2856 O O . VAL A 1 378 ? -12.731 -7.261 0.315 1.00 98.88 378 VAL A O 1
ATOM 2859 N N . GLN A 1 379 ? -11.601 -8.868 -0.780 1.00 98.69 379 GLN A N 1
ATOM 2860 C CA . GLN A 1 379 ? -12.668 -9.867 -0.723 1.00 98.69 379 GLN A CA 1
ATOM 2861 C C . GLN A 1 379 ? -13.020 -10.234 0.724 1.00 98.69 379 GLN A C 1
ATOM 2863 O O . GLN A 1 379 ? -14.190 -10.198 1.088 1.00 98.69 379 GLN A O 1
ATOM 2868 N N . MET A 1 380 ? -12.030 -10.502 1.582 1.00 98.31 380 MET A N 1
ATOM 2869 C CA . MET A 1 380 ? -12.291 -10.828 2.989 1.00 98.31 380 MET A CA 1
ATOM 2870 C C . MET A 1 380 ? -12.975 -9.669 3.726 1.00 98.31 380 MET A C 1
ATOM 2872 O O . MET A 1 380 ? -13.902 -9.897 4.503 1.00 98.31 380 MET A O 1
ATOM 2876 N N . LEU A 1 381 ? -12.577 -8.418 3.463 1.00 98.31 381 LEU A N 1
ATOM 2877 C CA . LEU A 1 381 ? -13.261 -7.241 4.010 1.00 98.31 381 LEU A CA 1
ATOM 2878 C C . LEU A 1 381 ? -14.702 -7.118 3.477 1.00 98.31 381 LEU A C 1
ATOM 2880 O O . LEU A 1 381 ? -15.594 -6.719 4.224 1.00 98.31 381 LEU A O 1
ATOM 2884 N N . ALA A 1 382 ? -14.951 -7.454 2.209 1.00 97.81 382 ALA A N 1
ATOM 2885 C CA . ALA A 1 382 ? -16.291 -7.437 1.616 1.00 97.81 382 ALA A CA 1
ATOM 2886 C C . ALA A 1 382 ? -17.198 -8.546 2.180 1.00 97.81 382 ALA A C 1
ATOM 2888 O O . ALA A 1 382 ? -18.396 -8.334 2.362 1.00 97.81 382 ALA A O 1
ATOM 2889 N N . ASP A 1 383 ? -16.625 -9.708 2.489 1.00 96.75 383 ASP A N 1
ATOM 2890 C CA . ASP A 1 383 ? -17.353 -10.863 3.020 1.00 96.75 383 ASP A CA 1
ATOM 2891 C C . ASP A 1 383 ? -17.616 -10.761 4.527 1.00 96.75 383 ASP A C 1
ATOM 2893 O O . ASP A 1 383 ? -18.468 -11.473 5.057 1.00 96.75 383 ASP A O 1
ATOM 2897 N N . THR A 1 384 ? -16.916 -9.864 5.227 1.00 95.19 384 THR A N 1
ATOM 2898 C CA . THR A 1 384 ? -17.076 -9.645 6.668 1.00 95.19 384 THR A CA 1
ATOM 2899 C C . THR A 1 384 ? -18.300 -8.762 6.941 1.00 95.19 384 THR A C 1
ATOM 2901 O O . THR A 1 384 ? -18.268 -7.583 6.590 1.00 95.19 384 THR A O 1
ATOM 2904 N N . PRO A 1 385 ? -19.376 -9.251 7.585 1.00 91.56 385 PRO A N 1
ATOM 2905 C CA . PRO A 1 385 ? -20.573 -8.443 7.812 1.00 91.56 385 PRO A CA 1
ATOM 2906 C C . PRO A 1 385 ? -20.355 -7.366 8.881 1.00 91.56 385 PRO A C 1
ATOM 2908 O O . PRO A 1 385 ? -19.884 -7.660 9.979 1.00 91.56 385 PRO A O 1
ATOM 2911 N N . GLU A 1 386 ? -20.790 -6.133 8.613 1.00 88.19 386 GLU A N 1
ATOM 2912 C CA . GLU A 1 386 ? -20.773 -5.044 9.596 1.00 88.19 386 GLU A CA 1
ATOM 2913 C C . GLU A 1 386 ? -21.961 -4.086 9.397 1.00 88.19 386 GLU A C 1
ATOM 2915 O O . GLU A 1 386 ? -22.225 -3.614 8.296 1.00 88.19 386 GLU A O 1
ATOM 2920 N N . ASN A 1 387 ? -22.697 -3.777 10.473 1.00 82.12 387 ASN A N 1
ATOM 2921 C CA . ASN A 1 387 ? -23.753 -2.747 10.512 1.00 82.12 387 ASN A CA 1
ATOM 2922 C C . ASN A 1 387 ? -24.813 -2.800 9.383 1.00 82.12 387 ASN A C 1
ATOM 2924 O O . ASN A 1 387 ? -25.427 -1.785 9.051 1.00 82.12 387 ASN A O 1
ATOM 2928 N N . GLY A 1 388 ? -25.097 -3.986 8.836 1.00 80.44 388 GLY A N 1
ATOM 2929 C CA . GLY A 1 388 ? -26.067 -4.180 7.748 1.00 80.44 388 GLY A CA 1
ATOM 2930 C C . GLY A 1 388 ? -25.484 -4.061 6.334 1.00 80.44 388 GLY A C 1
ATOM 2931 O O . GLY A 1 388 ? -26.249 -4.134 5.374 1.00 80.44 388 GLY A O 1
ATOM 2932 N N . GLY A 1 389 ? -24.165 -3.904 6.216 1.00 90.00 389 GLY A N 1
ATOM 2933 C CA . GLY A 1 389 ? -23.376 -4.054 4.996 1.00 90.00 389 GLY A CA 1
ATOM 2934 C C . GLY A 1 389 ? -22.155 -4.939 5.260 1.00 90.00 389 GLY A C 1
ATOM 2935 O O . GLY A 1 389 ? -22.231 -5.908 6.022 1.00 90.00 389 GLY A O 1
ATOM 2936 N N . SER A 1 390 ? -21.038 -4.586 4.639 1.00 94.38 390 SER A N 1
ATOM 2937 C CA . SER A 1 390 ? -19.735 -5.221 4.814 1.00 94.38 390 SER A CA 1
ATOM 2938 C C . SER A 1 390 ? -18.758 -4.311 5.554 1.00 94.38 390 SER A C 1
ATOM 2940 O O . SER A 1 390 ? -18.887 -3.087 5.541 1.00 94.38 390 SER A O 1
ATOM 2942 N N . LEU A 1 391 ? -17.732 -4.906 6.153 1.00 95.56 391 LEU A N 1
ATOM 2943 C CA . LEU A 1 391 ? -16.613 -4.194 6.757 1.00 95.56 391 LEU A CA 1
ATOM 2944 C C . LEU A 1 391 ? -15.950 -3.255 5.737 1.00 95.56 391 LEU A C 1
ATOM 2946 O O . LEU A 1 391 ? -15.650 -2.107 6.066 1.00 95.56 391 LEU A O 1
ATOM 2950 N N . LEU A 1 392 ? -15.819 -3.697 4.479 1.00 97.56 392 LEU A N 1
ATOM 2951 C CA . LEU A 1 392 ? -15.278 -2.906 3.369 1.00 97.56 392 LEU A CA 1
ATOM 2952 C C . LEU A 1 392 ? -16.038 -1.586 3.121 1.00 97.56 392 LEU A C 1
ATOM 2954 O O . LEU A 1 392 ? -15.422 -0.598 2.716 1.00 97.56 392 LEU A O 1
ATOM 2958 N N . ASP A 1 393 ? -17.339 -1.515 3.422 1.00 96.19 393 ASP A N 1
ATOM 2959 C CA . ASP A 1 393 ? -18.137 -0.285 3.269 1.00 96.19 393 ASP A CA 1
ATOM 2960 C C . ASP A 1 393 ? -17.690 0.832 4.237 1.00 96.19 393 ASP A C 1
ATOM 2962 O O . ASP A 1 393 ? -17.979 2.013 4.028 1.00 96.19 393 ASP A O 1
ATOM 2966 N N . SER A 1 394 ? -16.964 0.474 5.301 1.00 95.62 394 SER A N 1
ATOM 2967 C CA . SER A 1 394 ? -16.373 1.399 6.278 1.00 95.62 394 SER A CA 1
ATOM 2968 C C . SER A 1 394 ? -14.869 1.630 6.077 1.00 95.62 394 SER A C 1
ATOM 2970 O O . SER A 1 394 ? -14.271 2.427 6.802 1.00 95.62 394 SER A O 1
ATOM 2972 N N . CYS A 1 395 ? -14.260 0.976 5.086 1.00 97.88 395 CYS A N 1
ATOM 2973 C CA . CYS A 1 395 ? -12.827 1.049 4.827 1.00 97.88 395 CYS A CA 1
ATOM 2974 C C . CYS A 1 395 ? -12.488 2.017 3.685 1.00 97.88 395 CYS A C 1
ATOM 2976 O O . CYS A 1 395 ? -13.250 2.168 2.728 1.00 97.88 395 CYS A O 1
ATOM 2978 N N . ALA A 1 396 ? -11.305 2.619 3.772 1.00 98.56 396 ALA A N 1
ATOM 2979 C CA . ALA A 1 396 ? -10.566 3.171 2.645 1.00 98.56 396 ALA A CA 1
ATOM 2980 C C . ALA A 1 396 ? -9.232 2.424 2.551 1.00 98.56 396 ALA A C 1
ATOM 2982 O O . ALA A 1 396 ? -8.398 2.516 3.454 1.00 98.56 396 ALA A O 1
ATOM 2983 N N . VAL A 1 397 ? -9.053 1.655 1.480 1.00 98.81 397 VAL A N 1
ATOM 2984 C CA . VAL A 1 397 ? -7.851 0.853 1.247 1.00 98.81 397 VAL A CA 1
ATOM 2985 C C . VAL A 1 397 ? -7.164 1.356 -0.013 1.00 98.81 397 VAL A C 1
ATOM 2987 O O . VAL A 1 397 ? -7.784 1.386 -1.071 1.00 98.81 397 VAL A O 1
ATOM 2990 N N . VAL A 1 398 ? -5.894 1.735 0.080 1.00 98.94 398 VAL A N 1
ATOM 2991 C CA . VAL A 1 398 ? -5.097 2.217 -1.056 1.00 98.94 398 VAL A CA 1
ATOM 2992 C C . VAL A 1 398 ? -3.965 1.235 -1.325 1.00 98.94 398 VAL A C 1
ATOM 2994 O O . VAL A 1 398 ? -3.274 0.849 -0.392 1.00 98.94 398 VAL A O 1
ATOM 2997 N N . PHE A 1 399 ? -3.743 0.844 -2.579 1.00 98.94 399 PHE A N 1
ATOM 2998 C CA . PHE A 1 399 ? -2.559 0.088 -2.991 1.00 98.94 399 PHE A CA 1
ATOM 2999 C C . PHE A 1 399 ? -1.666 0.963 -3.866 1.00 98.94 399 PHE A C 1
ATOM 3001 O O . PHE A 1 399 ? -2.074 1.349 -4.963 1.00 98.94 399 PHE A O 1
ATOM 3008 N N . LEU A 1 400 ? -0.452 1.244 -3.399 1.00 98.88 400 LEU A N 1
ATOM 3009 C CA . LEU A 1 400 ? 0.560 2.014 -4.118 1.00 98.88 400 LEU A CA 1
ATOM 3010 C C . LEU A 1 400 ? 1.626 1.096 -4.729 1.00 98.88 400 LEU A C 1
ATOM 3012 O O . LEU A 1 400 ? 1.992 0.075 -4.150 1.00 98.88 400 LEU A O 1
ATOM 3016 N N . HIS A 1 401 ? 2.151 1.509 -5.877 1.00 98.50 401 HIS A N 1
ATOM 3017 C CA . HIS A 1 401 ? 3.340 0.923 -6.497 1.00 98.50 401 HIS A CA 1
ATOM 3018 C C . HIS A 1 401 ? 4.539 1.840 -6.288 1.00 98.50 401 HIS A C 1
ATOM 3020 O O . HIS A 1 401 ? 4.374 3.028 -6.005 1.00 98.50 401 HIS A O 1
ATOM 3026 N N . GLU A 1 402 ? 5.741 1.295 -6.435 1.00 96.06 402 GLU A N 1
ATOM 3027 C CA . GLU A 1 402 ? 6.987 2.058 -6.315 1.00 96.06 402 GLU A CA 1
ATOM 3028 C C . GLU A 1 402 ? 7.085 3.199 -7.335 1.00 96.06 402 GLU A C 1
ATOM 3030 O O . GLU A 1 402 ? 7.490 4.314 -6.999 1.00 96.06 402 GLU A O 1
ATOM 3035 N N . GLY A 1 403 ? 6.681 2.921 -8.572 1.00 96.81 403 GLY A N 1
ATOM 3036 C CA . GLY A 1 403 ? 6.733 3.852 -9.689 1.00 96.81 403 GLY A CA 1
ATOM 3037 C C . GLY A 1 403 ? 5.827 3.428 -10.832 1.00 96.81 403 GLY A C 1
ATOM 3038 O O . GLY A 1 403 ? 5.011 2.512 -10.710 1.00 96.81 403 GLY A O 1
ATOM 3039 N N . GLY A 1 404 ? 5.956 4.135 -11.947 1.00 96.62 404 GLY A N 1
ATOM 3040 C CA . GLY A 1 404 ? 5.208 3.885 -13.170 1.00 96.62 404 GLY A CA 1
ATOM 3041 C C . GLY A 1 404 ? 6.138 3.419 -14.279 1.00 96.62 404 GLY A C 1
ATOM 3042 O O . GLY A 1 404 ? 6.848 2.430 -14.125 1.00 96.62 404 GLY A O 1
ATOM 3043 N N . HIS A 1 405 ? 6.103 4.113 -15.407 1.00 94.38 405 HIS A N 1
ATOM 3044 C CA . HIS A 1 405 ? 7.030 3.920 -16.518 1.00 94.38 405 HIS A CA 1
ATOM 3045 C C . HIS A 1 405 ? 7.162 5.247 -17.270 1.00 94.38 405 HIS A C 1
ATOM 3047 O O . HIS A 1 405 ? 6.230 6.050 -17.272 1.00 94.38 405 HIS A O 1
ATOM 3053 N N . GLY A 1 406 ? 8.263 5.459 -17.979 1.00 93.25 406 GLY A N 1
ATOM 3054 C CA . GLY A 1 406 ? 8.460 6.682 -18.761 1.00 93.25 406 GLY A CA 1
ATOM 3055 C C . GLY A 1 406 ? 9.856 7.234 -18.573 1.00 93.25 406 GLY A C 1
ATOM 3056 O O . GLY A 1 406 ? 10.807 6.456 -18.474 1.00 93.25 406 GLY A O 1
ATOM 3057 N N . PHE A 1 407 ? 9.975 8.557 -18.508 1.00 89.69 407 PHE A N 1
ATOM 3058 C CA . PHE A 1 407 ? 11.269 9.201 -18.375 1.00 89.69 407 PHE A CA 1
ATOM 3059 C C . PHE A 1 407 ? 11.917 8.854 -17.031 1.00 89.69 407 PHE A C 1
ATOM 3061 O O . PHE A 1 407 ? 11.314 8.975 -15.957 1.00 89.69 407 PHE A O 1
ATOM 3068 N N . GLY A 1 408 ? 13.170 8.430 -17.101 1.00 83.56 408 GLY A N 1
ATOM 3069 C CA . GLY A 1 408 ? 14.091 8.339 -15.983 1.00 83.56 408 GLY A CA 1
ATOM 3070 C C . GLY A 1 408 ? 15.342 9.160 -16.267 1.00 83.56 408 GLY A C 1
ATOM 3071 O O . GLY A 1 408 ? 15.522 9.732 -17.335 1.00 83.56 408 GLY A O 1
ATOM 3072 N N . GLU A 1 409 ? 16.244 9.229 -15.295 1.00 76.44 409 GLU A N 1
ATOM 3073 C CA . GLU A 1 409 ? 17.385 10.157 -15.355 1.00 76.44 409 GLU A CA 1
ATOM 3074 C C . GLU A 1 409 ? 18.310 9.981 -16.556 1.00 76.44 409 GLU A C 1
ATOM 3076 O O . GLU A 1 409 ? 18.917 10.958 -16.991 1.00 76.44 409 GLU A O 1
ATOM 3081 N N . ASN A 1 410 ? 18.422 8.755 -17.068 1.00 76.94 410 ASN A N 1
ATOM 3082 C CA . ASN A 1 410 ? 19.332 8.410 -18.157 1.00 76.94 410 ASN A CA 1
ATOM 3083 C C . ASN A 1 410 ? 18.620 7.763 -19.355 1.00 76.94 410 ASN A C 1
ATOM 3085 O O . ASN A 1 410 ? 19.287 7.422 -20.329 1.00 76.94 410 ASN A O 1
ATOM 3089 N N . GLU A 1 411 ? 17.300 7.567 -19.285 1.00 83.06 411 GLU A N 1
ATOM 3090 C CA . GLU A 1 411 ? 16.539 6.771 -20.253 1.00 83.06 411 GLU A CA 1
ATOM 3091 C C . GLU A 1 411 ? 15.127 7.331 -20.443 1.00 83.06 411 GLU A C 1
ATOM 3093 O O . GLU A 1 411 ? 14.459 7.682 -19.474 1.00 83.06 411 GLU A O 1
ATOM 3098 N N . ASP A 1 412 ? 14.644 7.368 -21.686 1.00 83.81 412 ASP A N 1
ATOM 3099 C CA . ASP A 1 412 ? 13.325 7.931 -22.015 1.00 83.81 412 ASP A CA 1
ATOM 3100 C C . ASP A 1 412 ? 12.156 6.965 -21.728 1.00 83.81 412 ASP A C 1
ATOM 3102 O O . ASP A 1 412 ? 10.997 7.379 -21.699 1.00 83.81 412 ASP A O 1
ATOM 3106 N N . ASN A 1 413 ? 12.433 5.669 -21.543 1.00 90.19 413 ASN A N 1
ATOM 3107 C CA . ASN A 1 413 ? 11.428 4.648 -21.241 1.00 90.19 413 ASN A CA 1
ATOM 3108 C C . ASN A 1 413 ? 12.010 3.596 -20.295 1.00 90.19 413 ASN A C 1
ATOM 3110 O O . ASN A 1 413 ? 12.561 2.590 -20.735 1.00 90.19 413 ASN A O 1
ATOM 3114 N N . THR A 1 414 ? 11.870 3.836 -18.997 1.00 93.06 414 THR A N 1
ATOM 3115 C CA . THR A 1 414 ? 12.394 2.971 -17.940 1.00 93.06 414 THR A CA 1
ATOM 3116 C C . THR A 1 414 ? 11.347 2.695 -16.864 1.00 93.06 414 THR A C 1
ATOM 3118 O O . THR A 1 414 ? 10.414 3.472 -16.635 1.00 93.06 414 THR A O 1
ATOM 3121 N N . SER A 1 415 ? 11.535 1.568 -16.192 1.00 92.25 415 SER A N 1
ATOM 3122 C CA . SER A 1 415 ? 10.920 1.164 -14.933 1.00 92.25 415 SER A CA 1
ATOM 3123 C C . SER A 1 415 ? 11.316 2.069 -13.755 1.00 92.25 415 SER A C 1
ATOM 3125 O O . SER A 1 415 ? 10.568 2.186 -12.786 1.00 92.25 415 SER A O 1
ATOM 3127 N N . HIS A 1 416 ? 12.436 2.793 -13.832 1.00 94.94 416 HIS A N 1
ATOM 3128 C CA . HIS A 1 416 ? 12.851 3.785 -12.832 1.00 94.94 416 HIS A CA 1
ATOM 3129 C C . HIS A 1 416 ? 12.230 5.161 -13.087 1.00 94.94 416 HIS A C 1
ATOM 3131 O O . HIS A 1 416 ? 12.917 6.187 -13.130 1.00 94.94 416 HIS A O 1
ATOM 3137 N N . SER A 1 417 ? 10.910 5.180 -13.257 1.00 95.25 417 SER A N 1
ATOM 3138 C CA . SER A 1 417 ? 10.162 6.388 -13.569 1.00 95.25 417 SER A CA 1
ATOM 3139 C C . SER A 1 417 ? 9.083 6.681 -12.536 1.00 95.25 417 SER A C 1
ATOM 3141 O O . SER A 1 417 ? 8.375 5.798 -12.045 1.00 95.25 417 SER A O 1
ATOM 3143 N N . THR A 1 418 ? 8.957 7.966 -12.226 1.00 96.25 418 THR A N 1
ATOM 3144 C CA . THR A 1 418 ? 7.868 8.524 -11.426 1.00 96.25 418 THR A CA 1
ATOM 3145 C C . THR A 1 418 ? 6.781 9.164 -12.291 1.00 96.25 418 THR A C 1
ATOM 3147 O O . THR A 1 418 ? 5.941 9.887 -11.765 1.00 96.25 418 THR A O 1
ATOM 3150 N N . GLU A 1 419 ? 6.782 8.888 -13.596 1.00 96.06 419 GLU A N 1
ATOM 3151 C CA . GLU A 1 419 ? 5.712 9.226 -14.537 1.00 96.06 419 GLU A CA 1
ATOM 3152 C C . GLU A 1 419 ? 4.774 8.032 -14.750 1.00 96.06 419 GLU A C 1
ATOM 3154 O O . GLU A 1 419 ? 5.123 6.885 -14.457 1.00 96.06 419 GLU A O 1
ATOM 3159 N N . ASN A 1 420 ? 3.576 8.297 -15.282 1.00 97.38 420 ASN A N 1
ATOM 3160 C CA . ASN A 1 420 ? 2.564 7.287 -15.622 1.00 97.38 420 ASN A CA 1
ATOM 3161 C C . ASN A 1 420 ? 2.297 6.285 -14.484 1.00 97.38 420 ASN A C 1
ATOM 3163 O O . ASN A 1 420 ? 2.042 5.099 -14.713 1.00 97.38 420 ASN A O 1
ATOM 3167 N N . MET A 1 421 ? 2.368 6.756 -13.238 1.00 98.69 421 MET A N 1
ATOM 3168 C CA . MET A 1 421 ? 2.078 5.945 -12.067 1.00 98.69 421 MET A CA 1
ATOM 3169 C C . MET A 1 421 ? 0.577 5.643 -12.010 1.00 98.69 421 MET A C 1
ATOM 3171 O O . MET A 1 421 ? -0.265 6.395 -12.512 1.00 98.69 421 MET A O 1
ATOM 3175 N N . ALA A 1 422 ? 0.231 4.540 -11.357 1.00 98.69 422 ALA A N 1
ATOM 3176 C CA . ALA A 1 422 ? -1.147 4.192 -11.056 1.00 98.69 422 ALA A CA 1
ATOM 3177 C C . ALA A 1 422 ? -1.241 3.543 -9.676 1.00 98.69 422 ALA A C 1
ATOM 3179 O O . ALA A 1 422 ? -0.270 2.993 -9.160 1.00 98.69 422 ALA A O 1
ATOM 3180 N N . CYS A 1 423 ? -2.425 3.592 -9.082 1.00 98.56 423 CYS A N 1
ATOM 3181 C CA . CYS A 1 423 ? -2.729 2.952 -7.808 1.00 98.56 423 CYS A CA 1
ATOM 3182 C C . CYS A 1 423 ? -4.150 2.377 -7.824 1.00 98.56 423 CYS A C 1
ATOM 3184 O O . CYS A 1 423 ? -4.921 2.612 -8.763 1.00 98.56 423 CYS A O 1
ATOM 3186 N N . LEU A 1 424 ? -4.492 1.608 -6.791 1.00 98.94 424 LEU A N 1
ATOM 3187 C CA . LEU A 1 424 ? -5.859 1.136 -6.564 1.00 98.94 424 LEU A CA 1
ATOM 3188 C C . LEU A 1 424 ? -6.427 1.753 -5.303 1.00 98.94 424 LEU A C 1
ATOM 3190 O O . LEU A 1 424 ? -5.718 1.926 -4.314 1.00 98.94 424 LEU A O 1
ATOM 3194 N N . VAL A 1 425 ? -7.729 2.000 -5.329 1.00 98.94 425 VAL A N 1
ATOM 3195 C CA . VAL A 1 425 ? -8.512 2.355 -4.149 1.00 98.94 425 VAL A CA 1
ATOM 3196 C C . VAL A 1 425 ? -9.659 1.368 -4.025 1.00 98.94 425 VAL A C 1
ATOM 3198 O O . VAL A 1 425 ? -10.338 1.099 -5.008 1.00 98.94 425 VAL A O 1
ATOM 3201 N N . ALA A 1 426 ? -9.882 0.825 -2.837 1.00 98.69 426 ALA A N 1
ATOM 3202 C CA . ALA A 1 426 ? -11.006 -0.046 -2.532 1.00 98.69 426 ALA A CA 1
ATOM 3203 C C . ALA A 1 426 ? -11.736 0.446 -1.280 1.00 98.69 426 ALA A C 1
ATOM 3205 O O . ALA A 1 426 ? -11.145 1.092 -0.409 1.00 98.69 426 ALA A O 1
ATOM 3206 N N . GLY A 1 427 ? -13.014 0.094 -1.177 1.00 96.56 427 GLY A N 1
ATOM 3207 C CA . GLY A 1 427 ? -13.846 0.442 -0.030 1.00 96.56 427 GLY A CA 1
ATOM 3208 C C . GLY A 1 427 ? -14.890 1.515 -0.309 1.00 96.56 427 GLY A C 1
ATOM 3209 O O . GLY A 1 427 ? -14.859 2.200 -1.328 1.00 96.56 427 GLY A O 1
ATOM 3210 N N . GLY A 1 428 ? -15.853 1.612 0.608 1.00 95.69 428 GLY A N 1
ATOM 3211 C CA . GLY A 1 428 ? -17.007 2.512 0.505 1.00 95.69 428 GLY A CA 1
ATOM 3212 C C . GLY A 1 428 ? -16.992 3.677 1.495 1.00 95.69 428 GLY A C 1
ATOM 3213 O O . GLY A 1 428 ? -17.960 4.446 1.550 1.00 95.69 428 GLY A O 1
ATOM 3214 N N . ALA A 1 429 ? -15.927 3.823 2.296 1.00 95.69 429 ALA A N 1
ATOM 3215 C CA . ALA A 1 429 ? -15.867 4.851 3.329 1.00 95.69 429 ALA A CA 1
ATOM 3216 C C . ALA A 1 429 ? -16.103 6.245 2.737 1.00 95.69 429 ALA A C 1
ATOM 3218 O O . ALA A 1 429 ? -15.616 6.573 1.659 1.00 95.69 429 ALA A O 1
ATOM 3219 N N . GLY A 1 430 ? -16.889 7.066 3.435 1.00 93.94 430 GLY A N 1
ATOM 3220 C CA . GLY A 1 430 ? -17.072 8.478 3.103 1.00 93.94 430 GLY A CA 1
ATOM 3221 C C . GLY A 1 430 ? -17.554 8.780 1.682 1.00 93.94 430 GLY A C 1
ATOM 3222 O O . GLY A 1 430 ? -17.398 9.924 1.265 1.00 93.94 430 GLY A O 1
ATOM 3223 N N . GLY A 1 431 ? -18.120 7.810 0.953 1.00 95.31 431 GLY A N 1
ATOM 3224 C CA . GLY A 1 431 ? -18.551 7.984 -0.436 1.00 95.31 431 GLY A CA 1
ATOM 3225 C C . GLY A 1 431 ? -17.469 7.714 -1.485 1.00 95.31 431 GLY A C 1
ATOM 3226 O O . GLY A 1 431 ? -17.591 8.220 -2.598 1.00 95.31 431 GLY A O 1
ATOM 3227 N N . LEU A 1 432 ? -16.414 6.959 -1.155 1.00 98.06 432 LEU A N 1
ATOM 3228 C CA . LEU A 1 432 ? -15.468 6.458 -2.155 1.00 98.06 432 LEU A CA 1
ATOM 3229 C C . LEU A 1 432 ? -16.202 5.709 -3.273 1.00 98.06 432 LEU A C 1
ATOM 3231 O O . LEU A 1 432 ? -17.102 4.902 -3.028 1.00 98.06 432 LEU A O 1
ATOM 3235 N N . VAL A 1 433 ? -15.817 6.007 -4.509 1.00 97.50 433 VAL A N 1
ATOM 3236 C CA . VAL A 1 433 ? -16.386 5.385 -5.706 1.00 97.50 433 VAL A CA 1
ATOM 3237 C C . VAL A 1 433 ? -15.606 4.107 -6.019 1.00 97.50 433 VAL A C 1
ATOM 3239 O O . VAL A 1 433 ? -14.396 4.044 -5.808 1.00 97.50 433 VAL A O 1
ATOM 3242 N N . SER A 1 434 ? -16.299 3.082 -6.514 1.00 97.50 434 SER A N 1
ATOM 3243 C CA . SER A 1 434 ? -15.740 1.784 -6.918 1.00 97.50 434 SER A CA 1
ATOM 3244 C C . SER A 1 434 ? -16.266 1.367 -8.296 1.00 97.50 434 SER A C 1
ATOM 3246 O O . SER A 1 434 ? -17.268 1.905 -8.773 1.00 97.50 434 SER A O 1
ATOM 3248 N N . GLY A 1 435 ? -15.597 0.410 -8.939 1.00 98.06 435 GLY A N 1
ATOM 3249 C CA . GLY A 1 435 ? -15.967 -0.126 -10.250 1.00 98.06 435 GLY A CA 1
ATOM 3250 C C . GLY A 1 435 ? -15.605 0.786 -11.423 1.00 98.06 435 GLY A C 1
ATOM 3251 O O . GLY A 1 435 ? -16.208 0.675 -12.494 1.00 98.06 435 GLY A O 1
ATOM 3252 N N . VAL A 1 436 ? -14.653 1.708 -11.240 1.00 98.50 436 VAL A N 1
ATOM 3253 C CA . VAL A 1 436 ? -14.299 2.730 -12.237 1.00 98.50 436 VAL A CA 1
ATOM 3254 C C . VAL A 1 436 ? -12.788 2.886 -12.422 1.00 98.50 436 VAL A C 1
ATOM 3256 O O . VAL A 1 436 ? -11.992 2.603 -11.533 1.00 98.50 436 VAL A O 1
ATOM 3259 N N . HIS A 1 437 ? -12.385 3.353 -13.597 1.00 98.81 437 HIS A N 1
ATOM 3260 C CA . HIS A 1 437 ? -11.047 3.841 -13.898 1.00 98.81 437 HIS A CA 1
ATOM 3261 C C . HIS A 1 437 ? -11.083 5.368 -14.015 1.00 98.81 437 HIS A C 1
ATOM 3263 O O . HIS A 1 437 ? -11.816 5.919 -14.840 1.00 98.81 437 HIS A O 1
ATOM 3269 N N . ILE A 1 438 ? -10.288 6.041 -13.190 1.00 98.81 438 ILE A N 1
ATOM 3270 C CA . ILE A 1 438 ? -10.120 7.491 -13.163 1.00 98.81 438 ILE A CA 1
ATOM 3271 C C . ILE A 1 438 ? -8.718 7.824 -13.676 1.00 98.81 438 ILE A C 1
ATOM 3273 O O . ILE A 1 438 ? -7.726 7.340 -13.137 1.00 98.81 438 ILE A O 1
ATOM 3277 N N . ASP A 1 439 ? -8.647 8.670 -14.699 1.00 98.56 439 ASP A N 1
ATOM 3278 C CA . ASP A 1 439 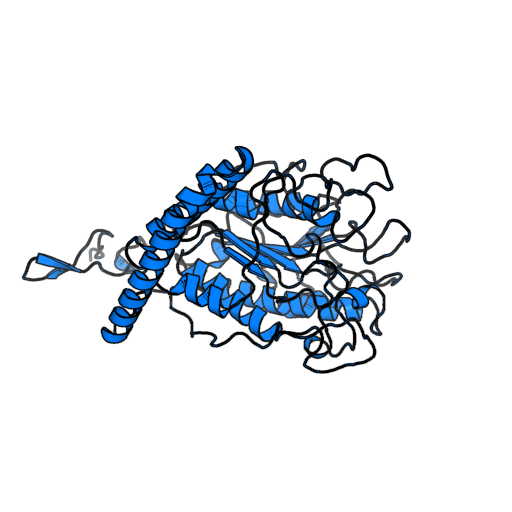? -7.408 9.332 -15.111 1.00 98.56 439 ASP A CA 1
ATOM 3279 C C . ASP A 1 439 ? -7.229 10.579 -14.239 1.00 98.56 439 ASP A C 1
ATOM 3281 O O . ASP A 1 439 ? -8.101 11.453 -14.206 1.00 98.56 439 ASP A O 1
ATOM 3285 N N . ALA A 1 440 ? -6.133 10.628 -13.486 1.00 98.44 440 ALA A N 1
ATOM 3286 C CA . ALA A 1 440 ? -5.856 11.702 -12.545 1.00 98.44 440 ALA A CA 1
ATOM 3287 C C . ALA A 1 440 ? -5.181 12.924 -13.191 1.00 98.44 440 ALA A C 1
ATOM 3289 O O . ALA A 1 440 ? -4.975 13.919 -12.503 1.00 98.44 440 ALA A O 1
ATOM 3290 N N . GLY A 1 441 ? -4.854 12.888 -14.485 1.00 97.50 441 GLY A N 1
ATOM 3291 C CA . GLY A 1 441 ? -4.364 14.047 -15.232 1.00 97.50 441 GLY A CA 1
ATOM 3292 C C . GLY A 1 441 ? -3.021 14.606 -14.751 1.00 97.50 441 GLY A C 1
ATOM 3293 O O . GLY A 1 441 ? -2.842 15.822 -14.775 1.00 97.50 441 GLY A O 1
ATOM 3294 N N . GLY A 1 442 ? -2.108 13.754 -14.283 1.00 97.69 442 GLY A N 1
ATOM 3295 C CA . GLY A 1 442 ? -0.796 14.145 -13.755 1.00 97.69 442 GLY A CA 1
ATOM 3296 C C . GLY A 1 442 ? -0.811 14.584 -12.288 1.00 97.69 442 GLY A C 1
ATOM 3297 O O . GLY A 1 442 ? 0.139 15.207 -11.822 1.00 97.69 442 GLY A O 1
ATOM 3298 N N . LEU A 1 443 ? -1.888 14.310 -11.540 1.00 98.56 443 LEU A N 1
ATOM 3299 C CA . LEU A 1 443 ? -1.908 14.571 -10.097 1.00 98.56 443 LEU A CA 1
ATOM 3300 C C . LEU A 1 443 ? -0.867 13.723 -9.356 1.00 98.56 443 LEU A C 1
ATOM 3302 O O . LEU A 1 443 ? -0.473 12.639 -9.782 1.00 98.56 443 LEU A O 1
ATOM 3306 N N . HIS A 1 444 ? -0.468 14.198 -8.182 1.00 98.75 444 HIS A N 1
ATOM 3307 C CA . HIS A 1 444 ? 0.481 13.482 -7.347 1.00 98.75 444 HIS A CA 1
ATOM 3308 C C . HIS A 1 444 ? -0.202 12.289 -6.647 1.00 98.75 444 HIS A C 1
ATOM 3310 O O . HIS A 1 444 ? -1.336 12.437 -6.181 1.00 98.75 444 HIS A O 1
ATOM 3316 N N . PRO A 1 445 ? 0.451 11.121 -6.463 1.00 98.69 445 PRO A N 1
ATOM 3317 C CA . PRO A 1 445 ? -0.127 9.983 -5.731 1.00 98.69 445 PRO A CA 1
ATOM 3318 C C . PRO A 1 445 ? -0.694 10.343 -4.347 1.00 98.69 445 PRO A C 1
ATOM 3320 O O . PRO A 1 445 ? -1.744 9.851 -3.940 1.00 98.69 445 PRO A O 1
ATOM 3323 N N . ALA A 1 446 ? -0.060 11.278 -3.639 1.00 98.62 446 ALA A N 1
ATOM 3324 C CA . ALA A 1 446 ? -0.565 11.818 -2.372 1.00 98.62 446 ALA A CA 1
ATOM 3325 C C . ALA A 1 446 ? -1.969 12.462 -2.463 1.00 98.62 446 ALA A C 1
ATOM 3327 O O . ALA A 1 446 ? -2.673 12.481 -1.457 1.00 98.62 446 ALA A O 1
ATOM 3328 N N . ASN A 1 447 ? -2.438 12.924 -3.631 1.00 98.81 447 ASN A N 1
ATOM 3329 C CA . ASN A 1 447 ? -3.831 13.362 -3.804 1.00 98.81 447 ASN A CA 1
ATOM 3330 C C . ASN A 1 447 ? -4.828 12.211 -3.577 1.00 98.81 447 ASN A C 1
ATOM 3332 O O . ASN A 1 447 ? -5.930 12.434 -3.063 1.00 98.81 447 ASN A O 1
ATOM 3336 N N . VAL A 1 448 ? -4.445 10.973 -3.909 1.00 98.88 448 VAL A N 1
ATOM 3337 C CA . VAL A 1 448 ? -5.231 9.764 -3.614 1.00 98.88 448 VAL A CA 1
ATOM 3338 C C . VAL A 1 448 ? -5.279 9.534 -2.106 1.00 98.88 448 VAL A C 1
ATOM 3340 O O . VAL A 1 448 ? -6.362 9.342 -1.555 1.00 98.88 448 VAL A O 1
ATOM 3343 N N . LEU A 1 449 ? -4.132 9.643 -1.427 1.00 98.81 449 LEU A N 1
ATOM 3344 C CA . LEU A 1 449 ? -4.042 9.503 0.030 1.00 98.81 449 LEU A CA 1
ATOM 3345 C C . LEU A 1 449 ? -4.872 10.570 0.754 1.00 98.81 449 LEU A C 1
ATOM 3347 O O . LEU A 1 449 ? -5.638 10.225 1.645 1.00 98.81 449 LEU A O 1
ATOM 3351 N N . ILE A 1 450 ? -4.814 11.841 0.336 1.00 98.75 450 ILE A N 1
ATOM 3352 C CA . ILE A 1 450 ? -5.665 12.914 0.885 1.00 98.75 450 ILE A CA 1
ATOM 3353 C C . ILE A 1 450 ? -7.148 12.558 0.716 1.00 98.75 450 ILE A C 1
ATOM 3355 O O . ILE A 1 450 ? -7.930 12.669 1.659 1.00 98.75 450 ILE A O 1
ATOM 3359 N N . THR A 1 451 ? -7.542 12.066 -0.461 1.00 98.75 451 THR A N 1
ATOM 3360 C CA . THR A 1 451 ? -8.934 11.662 -0.720 1.00 98.75 451 THR A CA 1
ATOM 3361 C C . THR A 1 451 ? -9.377 10.513 0.191 1.00 98.75 451 THR A C 1
ATOM 3363 O O . THR A 1 451 ? -10.477 10.557 0.745 1.00 98.75 451 THR A O 1
ATOM 3366 N N . ALA A 1 452 ? -8.517 9.512 0.386 1.00 98.56 452 ALA A N 1
ATOM 3367 C CA . ALA A 1 452 ? -8.782 8.357 1.236 1.00 98.56 452 ALA A CA 1
ATOM 3368 C C . ALA A 1 452 ? -8.779 8.706 2.740 1.00 98.56 452 ALA A C 1
ATOM 3370 O O . ALA A 1 452 ? -9.640 8.228 3.475 1.00 98.56 452 ALA A O 1
ATOM 3371 N N . MET A 1 453 ? -7.895 9.600 3.199 1.00 98.19 453 MET A N 1
ATOM 3372 C CA . MET A 1 453 ? -7.923 10.150 4.564 1.00 98.19 453 MET A CA 1
ATOM 3373 C C . MET A 1 453 ? -9.237 10.904 4.833 1.00 98.19 453 MET A C 1
ATOM 3375 O O . MET A 1 453 ? -9.892 10.692 5.857 1.00 98.19 453 MET A O 1
ATOM 3379 N N . ASN A 1 454 ? -9.687 11.715 3.871 1.00 98.00 454 ASN A N 1
ATOM 3380 C CA . ASN A 1 454 ? -10.958 12.433 3.968 1.00 98.00 454 ASN A CA 1
ATOM 3381 C C . ASN A 1 454 ? -12.166 11.485 3.996 1.00 98.00 454 ASN A C 1
ATOM 3383 O O . ASN A 1 454 ? -13.170 11.771 4.652 1.00 98.00 454 ASN A O 1
ATOM 3387 N N . ALA A 1 455 ? -12.081 10.344 3.307 1.00 97.31 455 ALA A N 1
ATOM 3388 C CA . ALA A 1 455 ? -13.117 9.315 3.314 1.00 97.31 455 ALA A CA 1
ATOM 3389 C C . ALA A 1 455 ? -13.307 8.655 4.694 1.00 97.31 455 ALA A C 1
ATOM 3391 O O . ALA A 1 455 ? -14.419 8.239 5.029 1.00 97.31 455 ALA A O 1
ATOM 3392 N N . VAL A 1 456 ? -12.253 8.604 5.514 1.00 96.25 456 VAL A N 1
ATOM 3393 C CA . VAL A 1 456 ? -12.288 8.034 6.873 1.00 96.25 456 VAL A CA 1
ATOM 3394 C C . VAL A 1 456 ? -12.440 9.083 7.979 1.00 96.25 456 VAL A C 1
ATOM 3396 O O . VAL A 1 456 ? -12.391 8.738 9.156 1.00 96.25 456 VAL A O 1
ATOM 3399 N N . GLY A 1 457 ? -12.688 10.346 7.620 1.00 93.69 457 GLY A N 1
ATOM 3400 C CA . GLY A 1 457 ? -13.052 11.402 8.570 1.00 93.69 457 GLY A CA 1
ATOM 3401 C C . GLY A 1 457 ? -11.906 12.302 9.037 1.00 93.69 457 GLY A C 1
ATOM 3402 O O . GLY A 1 457 ? -12.111 13.092 9.955 1.00 93.69 457 GLY A O 1
ATOM 3403 N N . VAL A 1 458 ? -10.728 12.234 8.411 1.00 95.69 458 VAL A N 1
ATOM 3404 C CA . VAL A 1 458 ? -9.678 13.244 8.611 1.00 95.69 458 VAL A CA 1
ATOM 3405 C C . VAL A 1 458 ? -9.994 14.439 7.717 1.00 95.69 458 VAL A C 1
ATOM 3407 O O . VAL A 1 458 ? -9.901 14.318 6.507 1.00 95.69 458 VAL A O 1
ATOM 3410 N N . ASP A 1 459 ? -10.380 15.585 8.275 1.00 92.38 459 ASP A N 1
ATOM 3411 C CA . ASP A 1 459 ? -10.671 16.791 7.482 1.00 92.38 459 ASP A CA 1
ATOM 3412 C C . ASP A 1 459 ? -9.370 17.516 7.099 1.00 92.38 459 ASP A C 1
ATOM 3414 O O . ASP A 1 459 ? -8.888 18.389 7.824 1.00 92.38 459 ASP A O 1
ATOM 3418 N N . THR A 1 460 ? -8.753 17.107 5.986 1.00 95.19 460 THR A N 1
ATOM 3419 C CA . THR A 1 460 ? -7.528 17.728 5.467 1.00 95.19 460 THR A CA 1
ATOM 3420 C C . THR A 1 460 ? -7.601 17.991 3.963 1.00 95.19 460 THR A C 1
ATOM 3422 O O . THR A 1 460 ? -8.235 17.277 3.191 1.00 95.19 460 THR A O 1
ATOM 3425 N N . ASN A 1 461 ? -6.908 19.032 3.510 1.00 96.62 461 ASN A N 1
ATOM 3426 C CA . ASN A 1 461 ? -6.686 19.291 2.086 1.00 96.62 461 ASN A CA 1
ATOM 3427 C C . ASN A 1 461 ? -5.201 19.178 1.708 1.00 96.62 461 ASN A C 1
ATOM 3429 O O . ASN A 1 461 ? -4.801 19.644 0.642 1.00 96.62 461 ASN A O 1
ATOM 3433 N N . GLN A 1 462 ? -4.377 18.620 2.596 1.00 97.62 462 GLN A N 1
ATOM 3434 C CA . GLN A 1 462 ? -2.928 18.611 2.452 1.00 97.62 462 GLN A CA 1
ATOM 3435 C C . GLN A 1 462 ? -2.304 17.345 3.043 1.00 97.62 462 GLN A C 1
ATOM 3437 O O . GLN A 1 462 ? -2.724 16.856 4.094 1.00 97.62 462 GLN A O 1
ATOM 3442 N N . LEU A 1 463 ? -1.258 16.862 2.377 1.00 98.19 463 LEU A N 1
ATOM 3443 C CA . LEU A 1 463 ? -0.313 15.879 2.893 1.00 98.19 463 LEU A CA 1
ATOM 3444 C C . LEU A 1 463 ? 1.083 16.301 2.420 1.00 98.19 463 LEU A C 1
ATOM 3446 O O . LEU A 1 463 ? 1.324 16.391 1.215 1.00 98.19 463 LEU A O 1
ATOM 3450 N N . GLY A 1 464 ? 1.961 16.647 3.363 1.00 97.31 464 GLY A N 1
ATOM 3451 C CA . GLY A 1 464 ? 3.244 17.275 3.051 1.00 97.31 464 GLY A CA 1
ATOM 3452 C C . GLY A 1 464 ? 3.057 18.563 2.245 1.00 97.31 464 GLY A C 1
ATOM 3453 O O . GLY A 1 464 ? 2.421 19.517 2.695 1.00 97.31 464 GLY A O 1
ATOM 3454 N N . GLU A 1 465 ? 3.596 18.592 1.033 1.00 98.00 465 GLU A N 1
ATOM 3455 C CA . GLU A 1 465 ? 3.554 19.742 0.124 1.00 98.00 465 GLU A CA 1
ATOM 3456 C C . GLU A 1 465 ? 2.471 19.610 -0.955 1.00 98.00 465 GLU A C 1
ATOM 3458 O O . GLU A 1 465 ? 2.261 20.536 -1.739 1.00 98.00 465 GLU A O 1
ATOM 3463 N N . VAL A 1 466 ? 1.759 18.482 -0.982 1.00 98.50 466 VAL A N 1
ATOM 3464 C CA . VAL A 1 466 ? 0.672 18.215 -1.927 1.00 98.50 466 VAL A CA 1
ATOM 3465 C C . VAL A 1 466 ? -0.641 18.717 -1.355 1.00 98.50 466 VAL A C 1
ATOM 3467 O O . VAL A 1 466 ? -0.946 18.493 -0.184 1.00 98.50 466 VAL A O 1
ATOM 3470 N N . THR A 1 467 ? -1.445 19.366 -2.197 1.00 98.25 467 THR A N 1
ATOM 3471 C CA . THR A 1 467 ? -2.788 19.834 -1.837 1.00 98.25 467 THR A CA 1
ATOM 3472 C C . THR A 1 467 ? -3.833 19.336 -2.824 1.00 98.25 467 THR A C 1
ATOM 3474 O O . THR A 1 467 ? -3.527 19.087 -3.990 1.00 98.25 467 THR A O 1
ATOM 3477 N N . GLY A 1 468 ? -5.076 19.213 -2.358 1.00 97.81 468 GLY A N 1
ATOM 3478 C CA . GLY A 1 468 ? -6.206 18.790 -3.180 1.00 97.81 468 GLY A CA 1
ATOM 3479 C C . GLY A 1 468 ? -6.491 17.289 -3.132 1.00 97.81 468 GLY A C 1
ATOM 3480 O O . GLY A 1 468 ? -5.710 16.480 -2.632 1.00 97.81 468 GLY A O 1
ATOM 3481 N N . THR A 1 469 ? -7.637 16.921 -3.690 1.00 98.06 469 THR A N 1
ATOM 3482 C CA . THR A 1 469 ? -8.140 15.542 -3.795 1.00 98.06 469 THR A CA 1
ATOM 3483 C C . THR A 1 469 ? -8.224 15.122 -5.260 1.00 98.06 469 THR A C 1
ATOM 3485 O O . THR A 1 469 ? -8.097 15.964 -6.149 1.00 98.06 469 THR A O 1
ATOM 3488 N N . VAL A 1 470 ? -8.439 13.832 -5.525 1.00 98.38 470 VAL A N 1
ATOM 3489 C CA . VAL A 1 470 ? -8.684 13.327 -6.883 1.00 98.38 470 VAL A CA 1
ATOM 3490 C C . VAL A 1 470 ? -10.161 13.532 -7.238 1.00 98.38 470 VAL A C 1
ATOM 3492 O O . VAL A 1 470 ? -11.028 12.931 -6.590 1.00 98.38 470 VAL A O 1
ATOM 3495 N N . PRO A 1 471 ? -10.488 14.349 -8.257 1.00 97.12 471 PRO A N 1
ATOM 3496 C CA . PRO A 1 471 ? -11.871 14.547 -8.677 1.00 97.12 471 PRO A CA 1
ATOM 3497 C C . PRO A 1 471 ? -12.539 13.228 -9.084 1.00 97.12 471 PRO A C 1
ATOM 3499 O O . PRO A 1 471 ? -11.968 12.432 -9.823 1.00 97.12 471 PRO A O 1
ATOM 3502 N N . GLY A 1 472 ? -13.764 12.998 -8.608 1.00 96.12 472 GLY A N 1
ATOM 3503 C CA . GLY A 1 472 ? -14.553 11.806 -8.945 1.00 96.12 472 GLY A CA 1
ATOM 3504 C C . GLY A 1 472 ? -14.198 10.533 -8.168 1.00 96.12 472 GLY A C 1
ATOM 3505 O O . GLY A 1 472 ? -14.935 9.558 -8.274 1.00 96.12 472 GLY A O 1
ATOM 3506 N N . LEU A 1 473 ? -13.132 10.529 -7.358 1.00 97.81 473 LEU A N 1
ATOM 3507 C CA . LEU A 1 473 ? -12.771 9.377 -6.519 1.00 97.81 473 LEU A CA 1
ATOM 3508 C C . LEU A 1 473 ? -13.656 9.259 -5.262 1.00 97.81 473 LEU A C 1
ATOM 3510 O O . LEU A 1 473 ? -13.817 8.173 -4.707 1.00 97.81 473 LEU A O 1
ATOM 3514 N N . ARG A 1 474 ? -14.267 10.367 -4.834 1.00 96.19 474 ARG A N 1
ATOM 3515 C CA . ARG A 1 474 ? -15.211 10.449 -3.715 1.00 96.19 474 ARG A CA 1
ATOM 3516 C C . ARG A 1 474 ? -16.411 11.315 -4.118 1.00 96.19 474 ARG A C 1
ATOM 3518 O O . ARG A 1 474 ? -16.210 12.356 -4.745 1.00 96.19 474 ARG A O 1
ATOM 3525 N N . GLY A 1 475 ? -17.621 10.847 -3.803 1.00 87.00 475 GLY A N 1
ATOM 3526 C CA . GLY A 1 475 ? -18.902 11.476 -4.162 1.00 87.00 475 GLY A CA 1
ATOM 3527 C C . GLY A 1 475 ? -19.410 12.559 -3.222 1.00 87.00 475 GLY A C 1
ATOM 3528 O O . GLY A 1 475 ? -18.810 12.765 -2.142 1.00 87.00 475 GLY A O 1
#

Secondary structure (DSSP, 8-state):
-PPP---TT-EEE-TTS-EEEPP--GGGS-TTSS---PPPEEEEEEEEEESS-TT-TT--SSS-SSSEE--SPPPGGGGGGGGGGGGEEEEEEE---B-SSSSPPTT-B-S-SHHHHHHHHHHSPPPSSSS--S--HHHHHHHHHGGGSSSS-EEEES------TT---TTTT--EE-STT-EEPPB--HHHHHHHHHTT---TT-HHHHHHHHHHHHHHHHHHHHHHHHHHHHHTTS-HHHHHHHHHHHHHHHHHHHHHHSSPPPPBTTB-PPPP--SPPPPPB----TT---TTBS-S-HHHHHHHHHHHHHHHHHTTS-SEEEEESS-TT---B-HHHHS-SSBTTTTTTTSSTTTHHHHHHHHHHHHHHHHHHHHHHHHSEETTEEGGGGEEEEEEEEE-SB--SS-SSBSS-SSSEEEEEE--GGGB--SEEEEEEEE-HHHHHHHHHHHTT---SEETTEE---TTSB-

Radius of gyration: 23.45 Å; Cα contacts (8 Å, |Δi|>4): 1046; chains: 1; bounding box: 76×45×69 Å

Solvent-accessible surface area (backbone atoms only — not comparable to full-atom values): 24556 Å² total; per-residue (Å²): 133,86,80,82,73,51,60,88,86,55,57,54,72,47,98,85,77,51,68,46,80,63,76,94,49,74,60,49,52,75,96,81,59,78,59,64,82,63,80,46,27,41,36,44,33,35,37,30,48,33,51,8,10,49,75,39,91,73,40,48,38,52,79,72,95,60,69,41,70,68,77,71,83,61,37,68,16,39,42,57,28,63,91,47,44,70,47,29,18,43,42,30,39,18,28,48,52,70,24,94,60,82,78,36,45,84,25,3,15,35,67,72,45,60,35,25,42,50,11,14,54,44,11,9,21,42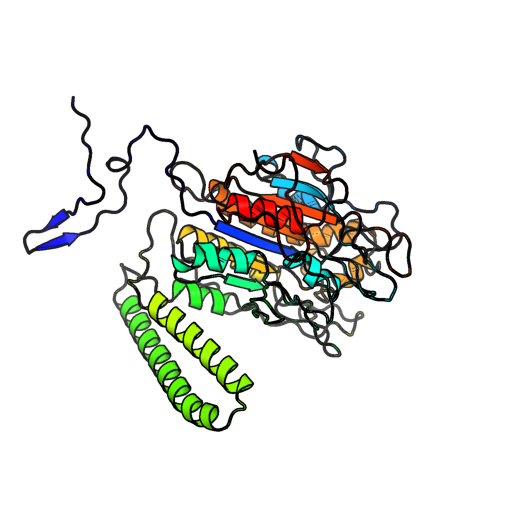,26,84,80,34,41,31,60,25,44,9,60,53,48,55,45,14,72,74,58,6,81,85,26,54,33,36,56,46,52,33,28,28,50,71,69,66,24,41,80,96,58,78,67,66,49,22,72,58,73,45,20,80,23,76,55,41,72,48,82,50,52,46,47,58,41,59,50,50,46,70,74,50,62,58,49,63,50,90,89,36,72,65,61,43,50,54,43,53,51,53,47,56,52,51,51,55,50,51,58,51,50,52,63,53,44,58,68,48,48,78,72,46,54,75,68,58,30,54,54,53,50,52,52,51,52,52,51,51,56,39,52,55,42,60,68,41,83,57,59,71,68,52,92,74,18,64,85,73,82,81,82,55,78,65,62,66,80,32,38,60,41,77,57,85,88,62,93,49,92,54,32,12,36,39,51,44,72,59,39,41,53,50,49,39,53,52,53,49,40,32,48,57,54,49,38,27,35,14,31,36,40,33,52,38,31,37,69,21,38,39,45,28,36,93,80,66,67,37,82,32,29,55,42,37,21,25,73,51,51,31,81,66,31,27,56,38,28,18,46,57,46,20,57,53,31,38,53,53,34,49,38,54,48,54,27,50,70,34,70,37,64,92,52,26,44,23,48,27,19,31,36,37,41,42,44,64,22,2,31,28,56,31,100,91,40,75,41,20,24,64,6,42,31,59,15,52,36,40,36,31,31,35,14,64,41,33,47,49,22,30,28,42,74,50,81,58,38,44,61,37,23,54,51,33,40,41,43,41,22,52,69,45,95,57,57,58,39,60,64,39,67,49,60,50,86,77,50,49,109

pLDDT: mean 86.81, std 15.13, range [35.69, 98.94]

Mean predicted aligned error: 9.0 Å

Foldseek 3Di:
DDQDADAQPDWDQDPPRDTDRDDDDPSHDDPPDDQPQDAFFEEEEEDQFAQFAAPDPVQHQAADPDFWFQDDQGGLLQNLQNVVLQFKEKEWFAFAFEDDDDAADQLHFYADFQLGNQLSQFFVGHGDQSANQAFGLLLLLLVVRVLVALGSEAAAELQQDQQAPVDDLRNLQFRGANHRRRTDHHDHWLLVLLCLQCLLEDPPVDPVVNVVSVVVLVVVVVVLVVVVVVVVVVLVVDDPVVNVVVVVVNVVVVSSNVSSPPRRQYQDALQDRDPNLPGFADAAHHCPPLPDDDPRGQDRPSVSSLQSVLVSVLNCLLSVNGRGYYYYSAGNLGQHACCVQQVFSGGLNCLNVCSGPDTNSSNSSSSSSVSNSVSVSLVSQQVRDDSNGGNLQSYKYKYFYSAYWADHNVGGTGSSGSGGGMIMIGGNAQAFGGSTYHHQNHHHSVLCSQQRSVSSPSPDQDRHSHGHHRPPRGD